Protein 6WLV (pdb70)

Organism: Mus musculus (NCBI:txid10090)

Radius of gyration: 25.28 Å; Cα contacts (8 Å, |Δi|>4): 493; chains: 2; bounding box: 80×50×63 Å

Solvent-accessible surface area: 27475 Å² total; per-residue (Å²): 79,115,138,55,52,44,50,1,101,144,50,24,18,103,1,0,41,61,0,50,101,52,3,25,62,55,20,116,97,11,46,110,72,8,113,62,78,48,86,103,9,42,159,49,38,124,55,1,62,98,114,2,5,71,99,5,9,94,24,3,11,74,10,30,91,56,39,6,35,30,80,29,108,21,97,56,32,25,8,41,109,50,14,0,34,10,8,0,4,12,0,2,3,17,3,0,16,29,68,23,6,0,39,30,78,53,0,30,66,42,0,2,93,10,0,78,141,0,17,74,46,0,84,77,38,10,41,50,29,0,94,116,103,16,38,126,41,100,124,97,25,45,136,89,27,125,196,32,141,49,103,164,97,9,87,76,74,41,43,46,114,65,59,73,133,0,48,76,50,6,41,50,77,9,0,101,82,6,69,122,50,20,134,30,75,67,55,43,0,31,0,3,0,14,5,0,16,18,19,0,0,5,14,53,33,14,2,3,37,59,69,104,34,151,49,148,85,81,26,40,80,126,15,17,106,43,9,16,78,0,14,5,37,59,19,20,95,89,55,90,138,78,54,70,148,78,111,94,95,104,45,78,104,156,173,206,88,128,138,46,59,63,48,2,92,140,39,11,27,76,0,0,46,70,0,58,100,53,2,26,73,36,15,80,88,7,53,125,60,2,128,57,78,31,73,99,7,30,116,81,44,120,77,12,72,83,120,11,10,50,92,2,6,90,22,2,11,64,8,41,87,66,43,7,42,28,81,35,109,19,90,66,40,25,11,35,118,57,16,0,39,8,6,0,1,10,0,2,2,15,0,0,11,34,67,24,9,0,44,19,80,68,0,26,60,41,0,6,109,10,0,80,150,0,12,73,54,1,92,78,47,8,51,56,37,1,118,112,82,15,45,123,39,90,121,84,29,50,114,91,28,106,172,32,135,65,78,178,106,7,110,68,65,44,24,45,116,50,72,80,144,0,64,85,47,4,25,53,76,8,0,106,81,10,76,117,43,9,139,32,82,68,55,37,0,25,1,2,0,7,4,0,10,18,23,0,0,4,10,55,34,17,4,2,36,56,84,104,41,152,60,130,88,94,28,38,73,124,14,16,108,43,4,13,69,0,15,0,28,52,21,16,40,90,69,98,116,104,65,45,128,92,47,82,71,133,35,71,142,146,172,241

Foldseek 3Di:
DVVVVVVVVVVVVVVVVVVCVPCVVVVVVVVVVVVVVVVVVPVVDPVCHPVNVVVVVVVLVVVVVQLADSPDPSVLPCPDPVNVVLVLLLLLCLLCLPSDDDDDPVRVVVSVVSNVPRNVVLVVVLQVVLVVVVVVLQVVQVVVCVVDPDDPCSVVVSVVVLVVVLCCLQAQPQLVVCCVQVVDPSVVRNVVSVSLLVSNNNNPDDPPRDSVGDDDPCRSVVVSVSSSVSNSSVVNVVVVDCVPVVPVVVVCVVVD/DVCVVVVVVVVVVVVVVVCCVPCVVVVVVVVVVVVVVLVVVCVVDVVCHPVNVVVVVVVQVVCVLQLADRPDDSPLCCPDDVNVVLVLLLLLCLLPQPSDDDNDPVRNVVSVVSNVPRNVVLVVVLQVVLVVVVVVQVVVQCVVQVVPPHDPPSVVVSVVVLVVVLCCLQQPVQLVVCCVQVVDHNVVRNVVSVSLLVSVNNNPDDPPRDPPHDDDPCRSVVVSVVSSVSNSNVSVVVVCPVVVVCVVCVCVVVVD

InterPro domains:
  IPR003092 Two pore domain potassium channel, TASK family [PR01095] (8-30)
  IPR003092 Two pore domain potassium channel, TASK family [PR01095] (127-143)
  IPR003092 Two pore domain potassium channel, TASK family [PR01095] (226-240)
  IPR003280 Two pore domain potassium channel [PR01333] (94-122)
  IPR003280 Two pore domain potassium channel [PR01333] (202-211)
  IPR003280 Two pore domain potassium channel [PTHR11003] (8-286)
  IPR013099 Potassium channel domain [PF07885] (79-137)
  IPR013099 Potassium channel domain [PF07885] (172-244)

Secondary structure (DSSP, 8-state):
-HHHHHHHHHHHHHHHHHHHHHHHHHHHHHHHHHHHHHHHHHHT-SSS-HHHHHHHHHHHHHHHHHT--SSS-----TTSHHHHHHHHHHHTTT----SS---SHHHHHHHHHHHHHHHHHHHHHHHHHHHHHHHHHHHHHHHHHHHS---STHHHHHHHHHHHHHHIIIIISHHHHHHHHT---HHHHHHHHHHHHTT---SSS-TT--SSS---TTHHHHHHHHHHHHHHHHHHHHTTHHHHHHHHHTHHHHT-/-TTHHHHHHHHHHHHHHHHHHHHHHHHHHHHHHHHHHHHHHHHH-TTS-HHHHHHHHHHHHHHGGGT--SSS-----TTSHHHHHHHHHHHTTT---SSS---SHHHHHHHHHHHHHHHHHHHHHHHHHHHHHHHHHHHHHHHHHHHSS--SSHHHHHHHHHHHHHHHHHHTSHHHHHHHHT---HHHHHHHHHHHHTT----SS-TT--TTS---TTHHHHHHHHHHHHHHHHHHHHHTHHHHHHHHHTTHHHH-

GO terms:
  GO:0005267 potassium channel activity (F, IDA)
  GO:0060075 regulation of resting membrane potential (P, IDA)
  GO:0097623 potassium ion export across plasma membrane (P, IDA)
  GO:0005249 voltage-gated potassium channel activity (F, IDA)
  GO:1990573 potassium ion import across plasma membrane (P, IDA)

B-factor: mean 73.88, std 33.29, range [31.28, 185.16]

CATH classification: 1.10.287.70

Nearest PDB structures (foldseek):
  6wm0-assembly1_A  TM=9.616E-01  e=8.003E-31  Mus musculus
  4xdj-assembly1_A  TM=8.774E-01  e=2.234E-15  Homo sapiens
  8qz2-assembly1_B  TM=9.055E-01  e=9.556E-15  Homo sapiens
  4bw5-assembly1_B  TM=8.397E-01  e=1.003E-14  Homo sapiens
  6v3i-assembly1_B  TM=8.229E-01  e=8.656E-13  Mus musculus

Structure (mmCIF, N/CA/C/O backbone):
data_6WLV
#
_entry.id   6WLV
#
_cell.length_a   1.00
_cell.length_b   1.00
_cell.length_c   1.00
_cell.angle_alpha   90.00
_cell.angle_beta   90.00
_cell.angle_gamma   90.00
#
_symmetry.space_group_name_H-M   'P 1'
#
loop_
_entity.id
_entity.type
_entity.pdbx_description
1 polymer 'Potassium channel TASK2'
2 non-polymer 'POTASSIUM ION'
#
loop_
_atom_site.group_PDB
_atom_site.id
_atom_site.type_symbol
_atom_site.label_atom_id
_atom_site.label_alt_id
_atom_site.label_comp_id
_atom_site.label_asym_id
_atom_site.label_entity_id
_atom_site.label_seq_id
_atom_site.pdbx_PDB_ins_code
_atom_site.Cartn_x
_atom_site.Cartn_y
_atom_site.Cartn_z
_atom_site.occupancy
_atom_site.B_iso_or_equiv
_atom_site.auth_seq_id
_atom_site.auth_comp_id
_atom_site.auth_asym_id
_atom_site.auth_atom_id
_atom_site.pdbx_PDB_model_num
ATOM 1 N N . GLY A 1 5 ? 106.97100 69.65600 93.76700 1.000 80.59922 5 GLY A N 1
ATOM 2 C CA . GLY A 1 5 ? 106.97900 69.50800 92.32300 1.000 80.59922 5 GLY A CA 1
ATOM 3 C C . GLY A 1 5 ? 105.68400 68.94000 91.78000 1.000 80.59922 5 GLY A C 1
ATOM 4 O O . GLY A 1 5 ? 104.63100 69.56100 91.90700 1.000 80.59922 5 GLY A O 1
ATOM 5 N N . PRO A 1 6 ? 105.75700 67.75300 91.17300 1.000 82.64140 6 PRO A N 1
ATOM 6 C CA . PRO A 1 6 ? 104.53700 67.12600 90.64200 1.000 82.64140 6 PRO A CA 1
ATOM 7 C C . PRO A 1 6 ? 103.55000 66.72100 91.71900 1.000 82.64140 6 PRO A C 1
ATOM 8 O O . PRO A 1 6 ? 102.39200 66.42800 91.39900 1.000 82.64140 6 PRO A O 1
ATOM 12 N N . LEU A 1 7 ? 103.97200 66.68500 92.98500 1.000 82.26937 7 LEU A N 1
ATOM 13 C CA . LEU A 1 7 ? 103.03400 66.43400 94.07200 1.000 82.26937 7 LEU A CA 1
ATOM 14 C C . LEU A 1 7 ? 102.25300 67.69100 94.43000 1.000 82.26937 7 LEU A C 1
ATOM 15 O O . LEU A 1 7 ? 101.14700 67.59800 94.97500 1.000 82.26937 7 LEU A O 1
ATOM 20 N N . LEU A 1 8 ? 102.81300 68.86700 94.13900 1.000 75.02041 8 LEU A N 1
ATOM 21 C CA . LEU A 1 8 ? 102.12700 70.11700 94.44600 1.000 75.02041 8 LEU A CA 1
ATOM 22 C C . LEU A 1 8 ? 100.83200 70.24000 93.65400 1.000 75.02041 8 LEU A C 1
ATOM 23 O O . LEU A 1 8 ? 99.80700 70.68100 94.18800 1.000 75.02041 8 LEU A O 1
ATOM 28 N N . THR A 1 9 ? 100.85900 69.85300 92.37800 1.000 73.79646 9 THR A N 1
ATOM 29 C CA . THR A 1 9 ? 99.65700 69.93100 91.55500 1.000 73.79646 9 THR A CA 1
ATOM 30 C C . THR A 1 9 ? 98.54500 69.05400 92.11500 1.000 73.79646 9 THR A C 1
ATOM 31 O O . THR A 1 9 ? 97.36300 69.40400 92.02100 1.000 73.79646 9 THR A O 1
ATOM 35 N N . SER A 1 10 ? 98.90200 67.90900 92.70100 1.000 75.58901 10 SER A N 1
ATOM 36 C CA . SER A 1 10 ? 97.89400 67.07600 93.34800 1.000 75.58901 10 SER A CA 1
ATOM 37 C C . SER A 1 10 ? 97.27800 67.79800 94.53600 1.000 75.58901 10 SER A C 1
ATOM 38 O O . SER A 1 10 ? 96.06500 67.70700 94.77300 1.000 75.58901 10 SER A O 1
ATOM 41 N N . ALA A 1 11 ? 98.10400 68.51100 95.30300 1.000 71.62703 11 ALA A N 1
ATOM 42 C CA . ALA A 1 11 ? 97.58800 69.33900 96.38400 1.000 71.62703 11 ALA A CA 1
ATOM 43 C C . ALA A 1 11 ? 96.60200 70.36400 95.85000 1.000 71.62703 11 ALA A C 1
ATOM 44 O O . ALA A 1 11 ? 95.54000 70.58400 96.43900 1.000 71.62703 11 ALA A O 1
ATOM 46 N N . ILE A 1 12 ? 96.93600 70.99600 94.72300 1.000 66.30660 12 ILE A N 1
ATOM 47 C CA . ILE A 1 12 ? 96.03100 71.98200 94.14000 1.000 66.30660 12 ILE A CA 1
ATOM 48 C C . ILE A 1 12 ? 94.71500 71.33900 93.73100 1.000 66.30660 12 ILE A C 1
ATOM 49 O O . ILE A 1 12 ? 93.64000 71.89700 93.98100 1.000 66.30660 12 ILE A O 1
ATOM 54 N N . ILE A 1 13 ? 94.77100 70.17500 93.08500 1.000 64.74802 13 ILE A N 1
ATOM 55 C CA . ILE A 1 13 ? 93.54700 69.52300 92.62400 1.000 64.74802 13 ILE A CA 1
ATOM 56 C C . ILE A 1 13 ? 92.66000 69.15700 93.80600 1.000 64.74802 13 ILE A C 1
ATOM 57 O O . ILE A 1 13 ? 91.44900 69.40900 93.79800 1.000 64.74802 13 ILE A O 1
ATOM 62 N N . PHE A 1 14 ? 93.24800 68.55500 94.84200 1.000 67.54523 14 PHE A N 1
ATOM 63 C CA . PHE A 1 14 ? 92.45400 68.19000 96.01000 1.000 67.54523 14 PHE A CA 1
ATOM 64 C C . PHE A 1 14 ? 91.90800 69.42100 96.71600 1.000 67.54523 14 PHE A C 1
ATOM 65 O O . PHE A 1 14 ? 90.77100 69.41300 97.20300 1.000 67.54523 14 PHE A O 1
ATOM 73 N N . TYR A 1 15 ? 92.70200 70.48900 96.78500 1.000 59.98073 15 TYR A N 1
ATOM 74 C CA . TYR A 1 15 ? 92.23500 71.72200 97.40100 1.000 59.98073 15 TYR A CA 1
ATOM 75 C C . TYR A 1 15 ? 91.02700 72.26700 96.66000 1.000 59.98073 15 TYR A C 1
ATOM 76 O O . TYR A 1 15 ? 90.01900 72.63300 97.27400 1.000 59.98073 15 TYR A O 1
ATOM 85 N N . LEU A 1 16 ? 91.10800 72.31400 95.33000 1.000 58.00626 16 LEU A N 1
ATOM 86 C CA . LEU A 1 16 ? 89.98000 72.77800 94.53400 1.000 58.00626 16 LEU A CA 1
ATOM 87 C C . LEU A 1 16 ? 88.76400 71.88600 94.73300 1.000 58.00626 16 LEU A C 1
ATOM 88 O O . LEU A 1 16 ? 87.63500 72.37700 94.82500 1.000 58.00626 16 LEU A O 1
ATOM 93 N N . ALA A 1 17 ? 88.97600 70.57200 94.81200 1.000 59.99707 17 ALA A N 1
ATOM 94 C CA . ALA A 1 17 ? 87.85800 69.64900 94.97500 1.000 59.99707 17 ALA A CA 1
ATOM 95 C C . ALA A 1 17 ? 87.14500 69.87600 96.30200 1.000 59.99707 17 ALA A C 1
ATOM 96 O O . ALA A 1 17 ? 85.91600 70.01800 96.34600 1.000 59.99707 17 ALA A O 1
ATOM 98 N N . ILE A 1 18 ? 87.90300 69.91800 97.39900 1.000 58.31175 18 ILE A N 1
ATOM 99 C CA . ILE A 1 18 ? 87.28500 70.09900 98.70900 1.000 58.31175 18 ILE A CA 1
ATOM 100 C C . ILE A 1 18 ? 86.66200 71.48300 98.82400 1.000 58.31175 18 ILE A C 1
ATOM 101 O O . ILE A 1 18 ? 85.60200 71.65000 99.43900 1.000 58.31175 18 ILE A O 1
ATOM 106 N N . GLY A 1 19 ? 87.30100 72.49800 98.23700 1.000 53.78760 19 GLY A N 1
ATOM 107 C CA . GLY A 1 19 ? 86.71700 73.82500 98.25300 1.000 53.78760 19 GLY A CA 1
ATOM 108 C C . GLY A 1 19 ? 85.40100 73.88200 97.50900 1.000 53.78760 19 GLY A C 1
ATOM 109 O O . GLY A 1 19 ? 84.43700 74.48400 97.98300 1.000 53.78760 19 GLY A O 1
ATOM 110 N N . ALA A 1 20 ? 85.33700 73.24200 96.34200 1.000 55.21161 20 ALA A N 1
ATOM 111 C CA . ALA A 1 20 ? 84.07800 73.17400 95.61300 1.000 55.21161 20 ALA A CA 1
ATOM 112 C C . ALA A 1 20 ? 83.02100 72.43200 96.41700 1.000 55.21161 20 ALA A C 1
ATOM 113 O O . ALA A 1 20 ? 81.85500 72.83600 96.43900 1.000 55.21161 20 ALA A O 1
ATOM 115 N N . ALA A 1 21 ? 83.41500 71.35700 97.10200 1.000 55.58610 21 ALA A N 1
ATOM 116 C CA . ALA A 1 21 ? 82.45900 70.59900 97.90500 1.000 55.58610 21 ALA A CA 1
ATOM 117 C C . ALA A 1 21 ? 81.87300 71.45600 99.02300 1.000 55.58610 21 ALA A C 1
ATOM 118 O O . ALA A 1 21 ? 80.64800 71.50700 99.21200 1.000 55.58610 21 ALA A O 1
ATOM 120 N N . ILE A 1 22 ? 82.73700 72.12800 99.78500 1.000 54.24717 22 ILE A N 1
ATOM 121 C CA . ILE A 1 22 ? 82.25600 72.95100 100.89100 1.000 54.24717 22 ILE A CA 1
ATOM 122 C C . ILE A 1 22 ? 81.43200 74.11900 100.36800 1.000 54.24717 22 ILE A C 1
ATOM 123 O O . ILE A 1 22 ? 80.39600 74.46800 100.94300 1.000 54.24717 22 ILE A O 1
ATOM 128 N N . PHE A 1 23 ? 81.88400 74.75400 99.28400 1.000 51.62334 23 PHE A N 1
ATOM 129 C CA . PHE A 1 23 ? 81.14200 75.87800 98.73100 1.000 51.62334 23 PHE A CA 1
ATOM 130 C C . PHE A 1 23 ? 79.76700 75.44000 98.25600 1.000 51.62334 23 PHE A C 1
ATOM 131 O O . PHE A 1 23 ? 78.78000 76.16300 98.43400 1.000 51.62334 23 PHE A O 1
ATOM 139 N N . GLU A 1 24 ? 79.68000 74.25300 97.65600 1.000 59.22944 24 GLU A N 1
ATOM 140 C CA . GLU A 1 24 ? 78.38100 73.70300 97.30100 1.000 59.22944 24 GLU A CA 1
ATOM 141 C C . GLU A 1 24 ? 77.51100 73.55300 98.53900 1.000 59.22944 24 GLU A C 1
ATOM 142 O O . GLU A 1 24 ? 76.46400 74.19600 98.65500 1.000 59.22944 24 GLU A O 1
ATOM 148 N N . VAL A 1 25 ? 77.96500 72.75000 99.50500 1.000 56.68251 25 VAL A N 1
ATOM 149 C CA . VAL A 1 25 ? 77.13600 72.45900 100.67000 1.000 56.68251 25 VAL A CA 1
ATOM 150 C C . VAL A 1 25 ? 76.78000 73.72100 101.44700 1.000 56.68251 25 VAL A C 1
ATOM 151 O O . VAL A 1 25 ? 75.79600 73.73000 102.19200 1.000 56.68251 25 VAL A O 1
ATOM 155 N N . LEU A 1 26 ? 77.54300 74.80100 101.27600 1.000 56.07965 26 LEU A N 1
ATOM 156 C CA . LEU A 1 26 ? 77.23400 76.04800 101.96800 1.000 56.07965 26 LEU A CA 1
ATOM 157 C C . LEU A 1 26 ? 76.21600 76.88500 101.19900 1.000 56.07965 26 LEU A C 1
ATOM 158 O O . LEU A 1 26 ? 75.16700 77.25100 101.73800 1.000 56.07965 26 LEU A O 1
ATOM 163 N N . GLU A 1 27 ? 76.51100 77.20700 99.93900 1.000 58.33440 27 GLU A N 1
ATOM 164 C CA . GLU A 1 27 ? 75.68500 78.15900 99.20600 1.000 58.33440 27 GLU A CA 1
ATOM 165 C C . GLU A 1 27 ? 74.55200 77.50600 98.42600 1.000 58.33440 27 GLU A C 1
ATOM 166 O O . GLU A 1 27 ? 73.44800 78.06100 98.37800 1.000 58.33440 27 GLU A O 1
ATOM 172 N N . GLU A 1 28 ? 74.80500 76.36300 97.78800 1.000 65.18462 28 GLU A N 1
ATOM 173 C CA . GLU A 1 28 ? 73.76800 75.67400 97.02600 1.000 65.18462 28 GLU A CA 1
ATOM 174 C C . GLU A 1 28 ? 72.43300 75.55800 97.75700 1.000 65.18462 28 GLU A C 1
ATOM 175 O O . GLU A 1 28 ? 71.40000 75.84700 97.13100 1.000 65.18462 28 GLU A O 1
ATOM 181 N N . PRO A 1 29 ? 72.36500 75.16100 99.03500 1.000 62.29823 29 PRO A N 1
ATOM 182 C CA . PRO A 1 29 ? 71.05700 75.17600 99.71100 1.000 62.29823 29 PRO A CA 1
ATOM 183 C C . PRO A 1 29 ? 70.44800 76.56200 99.79100 1.000 62.29823 29 PRO A C 1
ATOM 184 O O . PRO A 1 29 ? 69.27200 76.74300 99.44500 1.000 62.29823 29 PRO A O 1
ATOM 188 N N . HIS A 1 30 ? 71.21700 77.55200 100.24000 1.000 62.59903 30 HIS A N 1
ATOM 189 C CA . HIS A 1 30 ? 70.69500 78.90800 100.29500 1.000 62.59903 30 HIS A CA 1
ATOM 190 C C . HIS A 1 30 ? 70.39400 79.45700 98.91100 1.000 62.59903 30 HIS A C 1
ATOM 191 O O . HIS A 1 30 ? 69.45000 80.23300 98.75900 1.000 62.59903 30 HIS A O 1
ATOM 198 N N . TRP A 1 31 ? 71.17100 79.07500 97.89400 1.000 63.92908 31 TRP A N 1
ATOM 199 C CA . TRP A 1 31 ? 70.84300 79.50800 96.54100 1.000 63.92908 31 TRP A CA 1
ATOM 200 C C . TRP A 1 31 ? 69.51100 78.93100 96.09400 1.000 63.92908 31 TRP A C 1
ATOM 201 O O . TRP A 1 31 ? 68.70900 79.62400 95.45700 1.000 63.92908 31 TRP A O 1
ATOM 212 N N . LYS A 1 32 ? 69.26000 77.66000 96.40800 1.000 67.67190 32 LYS A N 1
ATOM 213 C CA . LYS A 1 32 ? 67.97900 77.05700 96.06300 1.000 67.67190 32 LYS A CA 1
ATOM 214 C C . LYS A 1 32 ? 66.83700 77.75000 96.79000 1.000 67.67190 32 LYS A C 1
ATOM 215 O O . LYS A 1 32 ? 65.77700 77.99700 96.20200 1.000 67.67190 32 LYS A O 1
ATOM 221 N N . GLU A 1 33 ? 67.03500 78.07500 98.06900 1.000 72.66178 33 GLU A N 1
ATOM 222 C CA . GLU A 1 33 ? 65.99600 78.79400 98.79900 1.000 72.66178 33 GLU A CA 1
ATOM 223 C C . GLU A 1 33 ? 65.77700 80.18500 98.22100 1.000 72.66178 33 GLU A C 1
ATOM 224 O O . GLU A 1 33 ? 64.63900 80.65500 98.14400 1.000 72.66178 33 GLU A O 1
ATOM 230 N N . ALA A 1 34 ? 66.85000 80.85600 97.80600 1.000 72.45515 34 ALA A N 1
ATOM 231 C CA . ALA A 1 34 ? 66.71200 82.16400 97.17700 1.000 72.45515 34 ALA A CA 1
ATOM 232 C C . ALA A 1 34 ? 65.91400 82.06100 95.88800 1.000 72.45515 34 ALA A C 1
ATOM 233 O O . ALA A 1 34 ? 65.02300 82.87700 95.62900 1.000 72.45515 34 ALA A O 1
ATOM 235 N N . LYS A 1 35 ? 66.22700 81.06100 95.06400 1.000 72.29195 35 LYS A N 1
ATOM 236 C CA . LYS A 1 35 ? 65.51400 80.88800 93.80400 1.000 72.29195 35 LYS A CA 1
ATOM 237 C C . LYS A 1 35 ? 64.04100 80.59500 94.05000 1.000 72.29195 35 LYS A C 1
ATOM 238 O O . LYS A 1 35 ? 63.16300 81.16500 93.39200 1.000 72.29195 35 LYS A O 1
ATOM 244 N N . LYS A 1 36 ? 63.75000 79.71400 95.00800 1.000 77.04028 36 LYS A N 1
ATOM 245 C CA . LYS A 1 36 ? 62.35900 79.38600 95.29800 1.000 77.04028 36 LYS A CA 1
ATOM 246 C C . LYS A 1 36 ? 61.61600 80.58400 95.87500 1.000 77.04028 36 LYS A C 1
ATOM 247 O O . LYS A 1 36 ? 60.43500 80.79200 95.57600 1.000 77.04028 36 LYS A O 1
ATOM 253 N N . ASN A 1 37 ? 62.29100 81.38700 96.69900 1.000 79.57990 37 ASN A N 1
ATOM 254 C CA . ASN A 1 37 ? 61.65600 82.57400 97.25300 1.000 79.57990 37 ASN A CA 1
ATOM 255 C C . ASN A 1 37 ? 61.36700 83.59100 96.16300 1.000 79.57990 37 ASN A C 1
ATOM 256 O O . ASN A 1 37 ? 60.30900 84.22900 96.16600 1.000 79.57990 37 ASN A O 1
ATOM 261 N N . TYR A 1 38 ? 62.29300 83.75200 95.21900 1.000 79.31427 38 TYR A N 1
ATOM 262 C CA . TYR A 1 38 ? 62.03800 84.62500 94.08200 1.000 79.31427 38 TYR A CA 1
ATOM 263 C C . TYR A 1 38 ? 60.85600 84.11900 93.26800 1.000 79.31427 38 TYR A C 1
ATOM 264 O O . TYR A 1 38 ? 60.00100 84.90500 92.84600 1.000 79.31427 38 TYR A O 1
ATOM 273 N N . TYR A 1 39 ? 60.78400 82.80500 93.05500 1.000 87.27191 39 TYR A N 1
ATOM 274 C CA . TYR A 1 39 ? 59.67200 82.22200 92.31000 1.000 87.27191 39 TYR A CA 1
ATOM 275 C C . TYR A 1 39 ? 58.34000 82.48700 93.00700 1.000 87.27191 39 TYR A C 1
ATOM 276 O O . TYR A 1 39 ? 57.35700 82.89200 92.37300 1.000 87.27191 39 TYR A O 1
ATOM 285 N N . THR A 1 40 ? 58.29600 82.27700 94.32300 1.000 85.77990 40 THR A N 1
ATOM 286 C CA . THR A 1 40 ? 57.05500 82.47500 95.06300 1.000 85.77990 40 THR A CA 1
ATOM 287 C C . THR A 1 40 ? 56.66400 83.94600 95.10700 1.000 85.77990 40 THR A C 1
ATOM 288 O O . THR A 1 40 ? 55.47700 84.28100 95.01600 1.000 85.77990 40 THR A O 1
ATOM 292 N N . GLN A 1 41 ? 57.64200 84.84100 95.25200 1.000 83.59079 41 GLN A N 1
ATOM 293 C CA . GLN A 1 41 ? 57.34200 86.26700 95.21400 1.000 83.59079 41 GLN A CA 1
ATOM 294 C C . GLN A 1 41 ? 56.82600 86.67800 93.84400 1.000 83.59079 41 GLN A C 1
ATOM 295 O O . GLN A 1 41 ? 55.94300 87.53400 93.73700 1.000 83.59079 41 GLN A O 1
ATOM 301 N N . LYS A 1 42 ? 57.36500 86.07600 92.78400 1.000 87.58626 42 LYS A N 1
ATOM 302 C CA . LYS A 1 42 ? 56.84500 86.32600 91.44600 1.000 87.58626 42 LYS A CA 1
ATOM 303 C C . LYS A 1 42 ? 55.39300 85.88400 91.33700 1.000 87.58626 42 LYS A C 1
ATOM 304 O O . LYS A 1 42 ? 54.54700 86.61100 90.80300 1.000 87.58626 42 LYS A O 1
ATOM 310 N N . LEU A 1 43 ? 55.08700 84.68400 91.83600 1.000 90.80027 43 LEU A N 1
ATOM 311 C CA . LEU A 1 43 ? 53.70600 84.20500 91.80700 1.000 90.80027 43 LEU A CA 1
ATOM 312 C C . LEU A 1 43 ? 52.78400 85.12400 92.59900 1.000 90.80027 43 LEU A C 1
ATOM 313 O O . LEU A 1 43 ? 51.64300 85.37200 92.19200 1.000 90.80027 43 LEU A O 1
ATOM 318 N N . HIS A 1 44 ? 53.26200 85.64300 93.73000 1.000 93.90786 44 HIS A N 1
ATOM 319 C CA . HIS A 1 44 ? 52.44100 86.55100 94.52300 1.000 93.90786 44 HIS A CA 1
ATOM 320 C C . HIS A 1 44 ? 52.20700 87.86600 93.79000 1.000 93.90786 44 HIS A C 1
ATOM 321 O O . HIS A 1 44 ? 51.07900 88.37200 93.75700 1.000 93.90786 44 HIS A O 1
ATOM 328 N N . LEU A 1 45 ? 53.26300 88.44000 93.20700 1.000 92.57138 45 LEU A N 1
ATOM 329 C CA . LEU A 1 45 ? 53.10800 89.65800 92.41900 1.000 92.57138 45 LEU A CA 1
ATOM 330 C C . LEU A 1 45 ? 52.14500 89.44000 91.26400 1.000 92.57138 45 LEU A C 1
ATOM 331 O O . LEU A 1 45 ? 51.41100 90.35500 90.87300 1.000 92.57138 45 LEU A O 1
ATOM 336 N N . LEU A 1 46 ? 52.13900 88.23300 90.70000 1.000 96.47028 46 LEU A N 1
ATOM 337 C CA . LEU A 1 46 ? 51.23400 87.93600 89.59700 1.000 96.47028 46 LEU A CA 1
ATOM 338 C C . LEU A 1 46 ? 49.79100 87.85100 90.07500 1.000 96.47028 46 LEU A C 1
ATOM 339 O O . LEU A 1 46 ? 48.89200 88.45600 89.48000 1.000 96.47028 46 LEU A O 1
ATOM 344 N N . LYS A 1 47 ? 49.54700 87.09700 91.14900 1.000 99.67741 47 LYS A N 1
ATOM 345 C CA . LYS A 1 47 ? 48.17800 86.91500 91.62100 1.000 99.67741 47 LYS A CA 1
ATOM 346 C C . LYS A 1 47 ? 47.59200 88.21400 92.15900 1.000 99.67741 47 LYS A C 1
ATOM 347 O O . LYS A 1 47 ? 46.40000 88.48200 91.96700 1.000 99.67741 47 LYS A O 1
ATOM 353 N N . GLU A 1 48 ? 48.40500 89.03600 92.82600 1.000 99.00021 48 GLU A N 1
ATOM 354 C CA . GLU A 1 48 ? 47.89100 90.27700 93.39700 1.000 99.00021 48 GLU A CA 1
ATOM 355 C C . GLU A 1 48 ? 47.54300 91.29700 92.32200 1.000 99.00021 48 GLU A C 1
ATOM 356 O O . GLU A 1 48 ? 46.89500 92.30600 92.61700 1.000 99.00021 48 GLU A O 1
ATOM 362 N N . PHE A 1 49 ? 47.96100 91.05900 91.08100 1.000 100.64475 49 PHE A N 1
ATOM 363 C CA . PHE A 1 49 ? 47.75800 92.00900 89.99000 1.000 100.64475 49 PHE A CA 1
ATOM 364 C C . PHE A 1 49 ? 47.12800 91.27700 88.81500 1.000 100.64475 49 PHE A C 1
ATOM 365 O O . PHE A 1 49 ? 47.83300 90.61200 88.03900 1.000 100.64475 49 PHE A O 1
ATOM 373 N N . PRO A 1 50 ? 45.80900 91.37600 88.64600 1.000 105.99406 50 PRO A N 1
ATOM 374 C CA . PRO A 1 50 ? 45.16800 90.64900 87.53900 1.000 105.99406 50 PRO A CA 1
ATOM 375 C C . PRO A 1 50 ? 45.55000 91.18100 86.17000 1.000 105.99406 50 PRO A C 1
ATOM 376 O O . PRO A 1 50 ? 45.86200 90.39200 85.26900 1.000 105.99406 50 PRO A O 1
ATOM 380 N N . CYS A 1 51 ? 45.53700 92.50400 85.98500 1.000 109.50146 51 CYS A N 1
ATOM 381 C CA . CYS A 1 51 ? 45.87000 93.07400 84.68300 1.000 109.50146 51 CYS A CA 1
ATOM 382 C C . CYS A 1 51 ? 47.32900 92.83400 84.31800 1.000 109.50146 51 CYS A C 1
ATOM 383 O O . CYS A 1 51 ? 47.66500 92.75000 83.13100 1.000 109.50146 51 CYS A O 1
ATOM 386 N N . LEU A 1 52 ? 48.20600 92.72600 85.31400 1.000 99.88944 52 LEU A N 1
ATOM 387 C CA . LEU A 1 52 ? 49.59900 92.38500 85.06300 1.000 99.88944 52 LEU A CA 1
ATOM 388 C C . LEU A 1 52 ? 49.71400 90.89800 84.75400 1.000 99.88944 52 LEU A C 1
ATOM 389 O O . LEU A 1 52 ? 49.66400 90.06100 85.66100 1.000 99.88944 52 LEU A O 1
ATOM 394 N N . SER A 1 53 ? 49.84300 90.55500 83.47600 1.000 97.54037 53 SER A N 1
ATOM 395 C CA . SER A 1 53 ? 49.87600 89.16200 83.07200 1.000 97.54037 53 SER A CA 1
ATOM 396 C C . SER A 1 53 ? 51.29800 88.61500 83.15800 1.000 97.54037 53 SER A C 1
ATOM 397 O O . SER A 1 53 ? 52.25200 89.32900 83.47500 1.000 97.54037 53 SER A O 1
ATOM 400 N N . GLN A 1 54 ? 51.43500 87.31800 82.87800 1.000 92.82957 54 GLN A N 1
ATOM 401 C CA . GLN A 1 54 ? 52.74900 86.68600 82.86600 1.000 92.82957 54 GLN A CA 1
ATOM 402 C C . GLN A 1 54 ? 53.67500 87.37300 81.87300 1.000 92.82957 54 GLN A C 1
ATOM 403 O O . GLN A 1 54 ? 54.81600 87.71800 82.20000 1.000 92.82957 54 GLN A O 1
ATOM 409 N N . GLU A 1 55 ? 53.19100 87.58000 80.64700 1.000 94.89629 55 GLU A N 1
ATOM 410 C CA . GLU A 1 55 ? 53.99300 88.25100 79.63000 1.000 94.89629 55 GLU A CA 1
ATOM 411 C C . GLU A 1 55 ? 54.35400 89.66700 80.05700 1.000 94.89629 55 GLU A C 1
ATOM 412 O O . GLU A 1 55 ? 55.44800 90.15600 79.75200 1.000 94.89629 55 GLU A O 1
ATOM 418 N N . GLY A 1 56 ? 53.44800 90.34500 80.76200 1.000 93.34360 56 GLY A N 1
ATOM 419 C CA . GLY A 1 56 ? 53.76100 91.68100 81.24600 1.000 93.34360 56 GLY A CA 1
ATOM 420 C C . GLY A 1 56 ? 54.92100 91.67900 82.22200 1.000 93.34360 56 GLY A C 1
ATOM 421 O O . GLY A 1 56 ? 55.84800 92.48800 82.11300 1.000 93.34360 56 GLY A O 1
ATOM 422 N N . LEU A 1 57 ? 54.87900 90.77000 83.19900 1.000 87.84769 57 LEU A N 1
ATOM 423 C CA . LEU A 1 57 ? 55.99800 90.62400 84.11900 1.000 87.84769 57 LEU A CA 1
ATOM 424 C C . LEU A 1 57 ? 57.27400 90.27500 83.37100 1.000 87.84769 57 LEU A C 1
ATOM 425 O O . LEU A 1 57 ? 58.35600 90.76600 83.71000 1.000 87.84769 57 LEU A O 1
ATOM 430 N N . ASP A 1 58 ? 57.16800 89.42200 82.35000 1.000 88.36033 58 ASP A N 1
ATOM 431 C CA . ASP A 1 58 ? 58.33700 89.09100 81.54400 1.000 88.36033 58 ASP A CA 1
ATOM 432 C C . ASP A 1 58 ? 58.92700 90.33700 80.90400 1.000 88.36033 58 ASP A C 1
ATOM 433 O O . ASP A 1 58 ? 60.14600 90.53700 80.92100 1.000 88.36033 58 ASP A O 1
ATOM 438 N N . LYS A 1 59 ? 58.07100 91.19100 80.34200 1.000 87.19037 59 LYS A N 1
ATOM 439 C CA . LYS A 1 59 ? 58.55100 92.40600 79.69600 1.000 87.19037 59 LYS A CA 1
ATOM 440 C C . LYS A 1 59 ? 59.20300 93.34600 80.70000 1.000 87.19037 59 LYS A C 1
ATOM 441 O O . LYS A 1 59 ? 60.25200 93.93700 80.41600 1.000 87.19037 59 LYS A O 1
ATOM 447 N N . ILE A 1 60 ? 58.59400 93.49900 81.87800 1.000 84.37812 60 ILE A N 1
ATOM 448 C CA . ILE A 1 60 ? 59.17100 94.37000 82.90200 1.000 84.37812 60 ILE A CA 1
ATOM 449 C C . ILE A 1 60 ? 60.53700 93.85200 83.32900 1.000 84.37812 60 ILE A C 1
ATOM 450 O O . ILE A 1 60 ? 61.50500 94.61400 83.44600 1.000 84.37812 60 ILE A O 1
ATOM 455 N N . LEU A 1 61 ? 60.62900 92.54600 83.58400 1.000 77.25952 61 LEU A N 1
ATOM 456 C CA . LEU A 1 61 ? 61.89800 91.95600 83.98700 1.000 77.25952 61 LEU A CA 1
ATOM 457 C C . LEU A 1 61 ? 62.95200 92.13000 82.90500 1.000 77.25952 61 LEU A C 1
ATOM 458 O O . LEU A 1 61 ? 64.11700 92.42000 83.20200 1.000 77.25952 61 LEU A O 1
ATOM 463 N N . GLN A 1 62 ? 62.56200 91.96000 81.64200 1.000 75.98229 62 GLN A N 1
ATOM 464 C CA . GLN A 1 62 ? 63.51500 92.12400 80.55300 1.000 75.98229 62 GLN A CA 1
ATOM 465 C C . GLN A 1 62 ? 63.99200 93.56400 80.45300 1.000 75.98229 62 GLN A C 1
ATOM 466 O O . GLN A 1 62 ? 65.18100 93.81400 80.23300 1.000 75.98229 62 GLN A O 1
ATOM 472 N N . VAL A 1 63 ? 63.08400 94.52600 80.62100 1.000 74.97043 63 VAL A N 1
ATOM 473 C CA . VAL A 1 63 ? 63.48100 95.92800 80.54800 1.000 74.97043 63 VAL A CA 1
ATOM 474 C C . VAL A 1 63 ? 64.41600 96.27800 81.69700 1.000 74.97043 63 VAL A C 1
ATOM 475 O O . VAL A 1 63 ? 65.40500 96.99900 81.51400 1.000 74.97043 63 VAL A O 1
ATOM 479 N N . VAL A 1 64 ? 64.13200 95.76300 82.89300 1.000 71.12944 64 VAL A N 1
ATOM 480 C CA . VAL A 1 64 ? 65.00000 96.02600 84.03800 1.000 71.12944 64 VAL A CA 1
ATOM 481 C C . VAL A 1 64 ? 66.38300 95.43700 83.80000 1.000 71.12944 64 VAL A C 1
ATOM 482 O O . VAL A 1 64 ? 67.40200 96.11900 83.95200 1.000 71.12944 64 VAL A O 1
ATOM 486 N N . SER A 1 65 ? 66.43700 94.15500 83.42600 1.000 71.64605 65 SER A N 1
ATOM 487 C CA . SER A 1 65 ? 67.71900 93.51000 83.16500 1.000 71.64605 65 SER A CA 1
ATOM 488 C C . SER A 1 65 ? 68.46900 94.19300 82.03300 1.000 71.64605 65 SER A C 1
ATOM 489 O O . SER A 1 65 ? 69.70400 94.17800 82.01000 1.000 71.64605 65 SER A O 1
ATOM 492 N N . ASP A 1 66 ? 67.74600 94.79600 81.09000 1.000 73.76790 66 ASP A N 1
ATOM 493 C CA . ASP A 1 66 ? 68.40300 95.50500 80.00100 1.000 73.76790 66 ASP A CA 1
ATOM 494 C C . ASP A 1 66 ? 69.04600 96.78700 80.50700 1.000 73.76790 66 ASP A C 1
ATOM 495 O O . ASP A 1 66 ? 70.20200 97.08300 80.18800 1.000 73.76790 66 ASP A O 1
ATOM 500 N N . ALA A 1 67 ? 68.31300 97.55900 81.31000 1.000 69.21936 67 ALA A N 1
ATOM 501 C CA . ALA A 1 67 ? 68.88200 98.77800 81.87200 1.000 69.21936 67 ALA A CA 1
ATOM 502 C C . ALA A 1 67 ? 69.96600 98.46000 82.89100 1.000 69.21936 67 ALA A C 1
ATOM 503 O O . ALA A 1 67 ? 71.01400 99.11300 82.91200 1.000 69.21936 67 ALA A O 1
ATOM 505 N N . ALA A 1 68 ? 69.73400 97.45700 83.74100 1.000 65.80888 68 ALA A N 1
ATOM 506 C CA . ALA A 1 68 ? 70.74200 97.06600 84.72100 1.000 65.80888 68 ALA A CA 1
ATOM 507 C C . ALA A 1 68 ? 72.04900 96.66200 84.05400 1.000 65.80888 68 ALA A C 1
ATOM 508 O O . ALA A 1 68 ? 73.11300 96.73400 84.67900 1.000 65.80888 68 ALA A O 1
ATOM 510 N N . ASP A 1 69 ? 71.99200 96.23300 82.79200 1.000 66.38530 69 ASP A N 1
ATOM 511 C CA . ASP A 1 69 ? 73.21800 95.96200 82.05100 1.000 66.38530 69 ASP A CA 1
ATOM 512 C C . ASP A 1 69 ? 73.97200 97.24100 81.73000 1.000 66.38530 69 ASP A C 1
ATOM 513 O O . ASP A 1 69 ? 75.20100 97.22000 81.61000 1.000 66.38530 69 ASP A O 1
ATOM 518 N N . GLN A 1 70 ? 73.26200 98.35500 81.57900 1.000 63.08094 70 GLN A N 1
ATOM 519 C CA . GLN A 1 70 ? 73.91100 99.60500 81.21700 1.000 63.08094 70 GLN A CA 1
ATOM 520 C C . GLN A 1 70 ? 74.55800 100.30600 82.40200 1.000 63.08094 70 GLN A C 1
ATOM 521 O O . GLN A 1 70 ? 75.27400 101.29100 82.19800 1.000 63.08094 70 GLN A O 1
ATOM 527 N N . GLY A 1 71 ? 74.33700 99.82500 83.62100 1.000 62.13006 71 GLY A N 1
ATOM 528 C CA . GLY A 1 71 ? 74.96200 100.38600 84.80000 1.000 62.13006 71 GLY A CA 1
ATOM 529 C C . GLY A 1 71 ? 74.02500 101.13500 85.71700 1.000 62.13006 71 GLY A C 1
ATOM 530 O O . GLY A 1 71 ? 74.38800 101.38200 86.87400 1.000 62.13006 71 GLY A O 1
ATOM 531 N N . VAL A 1 72 ? 72.83400 101.50400 85.24600 1.000 67.07302 72 VAL A N 1
ATOM 532 C CA . VAL A 1 72 ? 71.90900 102.25100 86.08600 1.000 67.07302 72 VAL A CA 1
ATOM 533 C C . VAL A 1 72 ? 71.44800 101.38800 87.25600 1.000 67.07302 72 VAL A C 1
ATOM 534 O O . VAL A 1 72 ? 71.49200 100.15400 87.22100 1.000 67.07302 72 VAL A O 1
ATOM 538 N N . ALA A 1 73 ? 71.00000 102.05800 88.31300 1.000 71.82845 73 ALA A N 1
ATOM 539 C CA . ALA A 1 73 ? 70.49700 101.36600 89.48800 1.000 71.82845 73 ALA A CA 1
ATOM 540 C C . ALA A 1 73 ? 69.03000 100.99900 89.31000 1.000 71.82845 73 ALA A C 1
ATOM 541 O O . ALA A 1 73 ? 68.25300 101.73000 88.69000 1.000 71.82845 73 ALA A O 1
ATOM 543 N N . ILE A 1 74 ? 68.65400 99.85200 89.87100 1.000 70.51687 74 ILE A N 1
ATOM 544 C CA . ILE A 1 74 ? 67.28100 99.38400 89.74400 1.000 70.51687 74 ILE A CA 1
ATOM 545 C C . ILE A 1 74 ? 66.38900 99.99000 90.81700 1.000 70.51687 74 ILE A C 1
ATOM 546 O O . ILE A 1 74 ? 65.19200 100.19600 90.58900 1.000 70.51687 74 ILE A O 1
ATOM 551 N N . THR A 1 75 ? 66.94800 100.28900 91.99000 1.000 71.92044 75 THR A N 1
ATOM 552 C CA . THR A 1 75 ? 66.14000 100.73400 93.12100 1.000 71.92044 75 THR A CA 1
ATOM 553 C C . THR A 1 75 ? 65.41500 102.03700 92.80700 1.000 71.92044 75 THR A C 1
ATOM 554 O O . THR A 1 75 ? 64.18000 102.08700 92.78200 1.000 71.92044 75 THR A O 1
ATOM 558 N N . GLY A 1 76 ? 66.16400 103.09400 92.56400 1.000 74.41992 76 GLY A N 1
ATOM 559 C CA . GLY A 1 76 ? 65.60000 104.40700 92.32500 1.000 74.41992 76 GLY A CA 1
ATOM 560 C C . GLY A 1 76 ? 66.55300 105.48300 92.79200 1.000 74.41992 76 GLY A C 1
ATOM 561 O O . GLY A 1 76 ? 67.44900 105.25600 93.60300 1.000 74.41992 76 GLY A O 1
ATOM 562 N N . ASN A 1 77 ? 66.34700 106.68700 92.26400 1.000 73.76127 77 ASN A N 1
ATOM 563 C CA . ASN A 1 77 ? 67.20600 107.83600 92.54100 1.000 73.76127 77 ASN A CA 1
ATOM 564 C C . ASN A 1 77 ? 68.66800 107.49800 92.25100 1.000 73.76127 77 ASN A C 1
ATOM 565 O O . ASN A 1 77 ? 69.55100 107.61000 93.10100 1.000 73.76127 77 ASN A O 1
ATOM 570 N N . GLN A 1 78 ? 68.90700 107.06800 91.01300 1.000 73.00423 78 GLN A N 1
ATOM 571 C CA . GLN A 1 78 ? 70.24800 106.70700 90.55800 1.000 73.00423 78 GLN A CA 1
ATOM 572 C C . GLN A 1 78 ? 71.04600 107.96500 90.21200 1.000 73.00423 78 GLN A C 1
ATOM 573 O O . GLN A 1 78 ? 71.57900 108.13100 89.11600 1.000 73.00423 78 GLN A O 1
ATOM 579 N N . THR A 1 79 ? 71.12800 108.86100 91.19300 1.000 68.68919 79 THR A N 1
ATOM 580 C CA . THR A 1 79 ? 71.81800 110.13200 91.04000 1.000 68.68919 79 THR A CA 1
ATOM 581 C C . THR A 1 79 ? 73.24300 110.06900 91.58200 1.000 68.68919 79 THR A C 1
ATOM 582 O O . THR A 1 79 ? 73.82300 111.10300 91.92800 1.000 68.68919 79 THR A O 1
ATOM 586 N N . PHE A 1 80 ? 73.81400 108.86700 91.67200 1.000 55.45765 80 PHE A N 1
ATOM 587 C CA . PHE A 1 80 ? 75.18100 108.74500 92.16200 1.000 55.45765 80 PHE A CA 1
ATOM 588 C C . PHE A 1 80 ? 76.18200 109.26600 91.14100 1.000 55.45765 80 PHE A C 1
ATOM 589 O O . PHE A 1 80 ? 77.21400 109.83600 91.51300 1.000 55.45765 80 PHE A O 1
ATOM 597 N N . ASN A 1 81 ? 75.89500 109.08000 89.85200 1.000 54.76778 81 ASN A N 1
ATOM 598 C CA . ASN A 1 81 ? 76.74100 109.56700 88.76400 1.000 54.76778 81 ASN A CA 1
ATOM 599 C C . ASN A 1 81 ? 78.15900 109.00300 88.89000 1.000 54.76778 81 ASN A C 1
ATOM 600 O O . ASN A 1 81 ? 79.13300 109.71400 89.13700 1.000 54.76778 81 ASN A O 1
ATOM 605 N N . ASN A 1 82 ? 78.23500 107.68200 88.72100 1.000 52.54465 82 ASN A N 1
ATOM 606 C CA . ASN A 1 82 ? 79.51400 106.98600 88.76900 1.000 52.54465 82 ASN A CA 1
ATOM 607 C C . ASN A 1 82 ? 80.50900 107.52000 87.74900 1.000 52.54465 82 ASN A C 1
ATOM 608 O O . ASN A 1 82 ? 81.69700 107.19000 87.82500 1.000 52.54465 82 ASN A O 1
ATOM 613 N N . TRP A 1 83 ? 80.05800 108.32700 86.79100 1.000 50.42636 83 TRP A N 1
ATOM 614 C CA . TRP A 1 83 ? 80.91800 108.84100 85.73700 1.000 50.42636 83 TRP A CA 1
ATOM 615 C C . TRP A 1 83 ? 81.06500 110.35600 85.76600 1.000 50.42636 83 TRP A C 1
ATOM 616 O O . TRP A 1 83 ? 81.29500 110.96300 84.71600 1.000 50.42636 83 TRP A O 1
ATOM 627 N N . ASN A 1 84 ? 80.93800 110.98600 86.93100 1.000 54.57079 84 ASN A N 1
ATOM 628 C CA . ASN A 1 84 ? 81.36700 112.37000 87.05800 1.000 54.57079 84 ASN A CA 1
ATOM 629 C C . ASN A 1 84 ? 82.88600 112.41000 87.20800 1.000 54.57079 84 ASN A C 1
ATOM 630 O O . ASN A 1 84 ? 83.58300 111.42300 86.97400 1.000 54.57079 84 ASN A O 1
ATOM 635 N N . TRP A 1 85 ? 83.41900 113.56400 87.59800 1.000 56.22288 85 TRP A N 1
ATOM 636 C CA . TRP A 1 85 ? 84.87300 113.68000 87.69900 1.000 56.22288 85 TRP A CA 1
ATOM 637 C C . TRP A 1 85 ? 85.45300 112.83200 88.82700 1.000 56.22288 85 TRP A C 1
ATOM 638 O O . TRP A 1 85 ? 86.27700 111.94300 88.54600 1.000 56.22288 85 TRP A O 1
ATOM 649 N N . PRO A 1 86 ? 85.08700 113.03400 90.09900 1.000 54.91138 86 PRO A N 1
ATOM 650 C CA . PRO A 1 86 ? 85.76400 112.27000 91.15900 1.000 54.91138 86 PRO A CA 1
ATOM 651 C C . PRO A 1 86 ? 85.48200 110.78100 91.09800 1.000 54.91138 86 PRO A C 1
ATOM 652 O O . PRO A 1 86 ? 86.37500 109.97300 91.38400 1.000 54.91138 86 PRO A O 1
ATOM 656 N N . ASN A 1 87 ? 84.25700 110.39100 90.74000 1.000 52.29126 87 ASN A N 1
ATOM 657 C CA . ASN A 1 87 ? 83.95300 108.97000 90.63100 1.000 52.29126 87 ASN A CA 1
ATOM 658 C C . ASN A 1 87 ? 84.75300 108.32100 89.51100 1.000 52.29126 87 ASN A C 1
ATOM 659 O O . ASN A 1 87 ? 85.21900 107.18500 89.65200 1.000 52.29126 87 ASN A O 1
ATOM 664 N N . ALA A 1 88 ? 84.92500 109.02200 88.38900 1.000 51.77564 88 ALA A N 1
ATOM 665 C CA . ALA A 1 88 ? 85.78900 108.50200 87.33500 1.000 51.77564 88 ALA A CA 1
ATOM 666 C C . ALA A 1 88 ? 87.22200 108.38500 87.82200 1.000 51.77564 88 ALA A C 1
ATOM 667 O O . ALA A 1 88 ? 87.92700 107.43200 87.47500 1.000 51.77564 88 ALA A O 1
ATOM 669 N N . MET A 1 89 ? 87.67100 109.34300 88.63300 1.000 54.71299 89 MET A N 1
ATOM 670 C CA . MET A 1 89 ? 89.02200 109.25700 89.17600 1.000 54.71299 89 MET A CA 1
ATOM 671 C C . MET A 1 89 ? 89.18600 108.01600 90.04400 1.000 54.71299 89 MET A C 1
ATOM 672 O O . MET A 1 89 ? 90.17700 107.28600 89.92300 1.000 54.71299 89 MET A O 1
ATOM 677 N N . ILE A 1 90 ? 88.20300 107.73600 90.89700 1.000 48.86627 90 ILE A N 1
ATOM 678 C CA . ILE A 1 90 ? 88.31100 106.57800 91.78100 1.000 48.86627 90 ILE A CA 1
ATOM 679 C C . ILE A 1 90 ? 88.19300 105.27700 90.99300 1.000 48.86627 90 ILE A C 1
ATOM 680 O O . ILE A 1 90 ? 88.87100 104.28800 91.29800 1.000 48.86627 90 ILE A O 1
ATOM 685 N N . PHE A 1 91 ? 87.33500 105.24800 89.97200 1.000 43.29684 91 PHE A N 1
ATOM 686 C CA . PHE A 1 91 ? 87.23800 104.06600 89.12200 1.000 43.29684 91 PHE A CA 1
ATOM 687 C C . PHE A 1 91 ? 88.56000 103.79400 88.42000 1.000 43.29684 91 PHE A C 1
ATOM 688 O O . PHE A 1 91 ? 89.03700 102.65400 88.38700 1.000 43.29684 91 PHE A O 1
ATOM 696 N N . ALA A 1 92 ? 89.16400 104.83500 87.84400 1.000 45.03455 92 ALA A N 1
ATOM 697 C CA . ALA A 1 92 ? 90.49800 104.69900 87.27400 1.000 45.03455 92 ALA A CA 1
ATOM 698 C C . ALA A 1 92 ? 91.48000 104.17000 88.30600 1.000 45.03455 92 ALA A C 1
ATOM 699 O O . ALA A 1 92 ? 92.34700 103.35000 87.98900 1.000 45.03455 92 ALA A O 1
ATOM 701 N N . ALA A 1 93 ? 91.35800 104.62900 89.55200 1.000 44.50398 93 ALA A N 1
ATOM 702 C CA . ALA A 1 93 ? 92.24900 104.14300 90.59900 1.000 44.50398 93 ALA A CA 1
ATOM 703 C C . ALA A 1 93 ? 92.08000 102.64600 90.82200 1.000 44.50398 93 ALA A C 1
ATOM 704 O O . ALA A 1 93 ? 93.06500 101.92500 91.00900 1.000 44.50398 93 ALA A O 1
ATOM 706 N N . THR A 1 94 ? 90.83800 102.15900 90.80600 1.000 40.80215 94 THR A N 1
ATOM 707 C CA . THR A 1 94 ? 90.62600 100.72600 91.01500 1.000 40.80215 94 THR A CA 1
ATOM 708 C C . THR A 1 94 ? 91.10500 99.90900 89.82200 1.000 40.80215 94 THR A C 1
ATOM 709 O O . THR A 1 94 ? 91.64400 98.81100 89.99600 1.000 40.80215 94 THR A O 1
ATOM 713 N N . VAL A 1 95 ? 90.90700 100.41700 88.60500 1.000 40.08669 95 VAL A N 1
ATOM 714 C CA . VAL A 1 95 ? 91.28600 99.66100 87.41200 1.000 40.08669 95 VAL A CA 1
ATOM 715 C C . VAL A 1 95 ? 92.77300 99.34100 87.42600 1.000 40.08669 95 VAL A C 1
ATOM 716 O O . VAL A 1 95 ? 93.18300 98.20100 87.18700 1.000 40.08669 95 VAL A O 1
ATOM 720 N N . ILE A 1 96 ? 93.60300 100.33700 87.72200 1.000 41.75846 96 ILE A N 1
ATOM 721 C CA . ILE A 1 96 ? 95.04800 100.18800 87.59600 1.000 41.75846 96 ILE A CA 1
ATOM 722 C C . ILE A 1 96 ? 95.61400 99.52000 88.84000 1.000 41.75846 96 ILE A C 1
ATOM 723 O O . ILE A 1 96 ? 96.83200 99.47000 89.03100 1.000 41.75846 96 ILE A O 1
ATOM 728 N N . THR A 1 97 ? 94.73600 99.00400 89.69400 1.000 37.44300 97 THR A N 1
ATOM 729 C CA . THR A 1 97 ? 95.14100 98.31300 90.90800 1.000 37.44300 97 THR A CA 1
ATOM 730 C C . THR A 1 97 ? 94.88100 96.81300 90.81800 1.000 37.44300 97 THR A C 1
ATOM 731 O O . THR A 1 97 ? 95.10600 96.08900 91.79100 1.000 37.44300 97 THR A O 1
ATOM 735 N N . THR A 1 98 ? 94.42100 96.33200 89.66300 1.000 36.50791 98 THR A N 1
ATOM 736 C CA . THR A 1 98 ? 93.95800 94.96600 89.42800 1.000 36.50791 98 THR A CA 1
ATOM 737 C C . THR A 1 98 ? 92.82600 94.56600 90.36100 1.000 36.50791 98 THR A C 1
ATOM 738 O O . THR A 1 98 ? 92.49400 93.37400 90.45400 1.000 36.50791 98 THR A O 1
ATOM 742 N N . ILE A 1 99 ? 92.22500 95.52800 91.06100 1.000 34.16261 99 ILE A N 1
ATOM 743 C CA . ILE A 1 99 ? 91.06200 95.22600 91.88300 1.000 34.16261 99 ILE A CA 1
ATOM 744 C C . ILE A 1 99 ? 89.87800 94.87700 90.99900 1.000 34.16261 99 ILE A C 1
ATOM 745 O O . ILE A 1 99 ? 89.30900 93.78400 91.09300 1.000 34.16261 99 ILE A O 1
ATOM 750 N N . GLY A 1 100 ? 89.49800 95.79000 90.11800 1.000 34.75671 100 GLY A N 1
ATOM 751 C CA . GLY A 1 100 ? 88.36300 95.54300 89.26100 1.000 34.75671 100 GLY A CA 1
ATOM 752 C C . GLY A 1 100 ? 87.14200 95.13700 90.05000 1.000 34.75671 100 GLY A C 1
ATOM 753 O O . GLY A 1 100 ? 86.71900 93.98000 89.98900 1.000 34.75671 100 GLY A O 1
ATOM 754 N N . TYR A 1 101 ? 86.58700 96.07600 90.81800 1.000 37.53089 101 TYR A N 1
ATOM 755 C CA . TYR A 1 101 ? 85.37600 95.79900 91.58200 1.000 37.53089 101 TYR A CA 1
ATOM 756 C C . TYR A 1 101 ? 84.29200 95.18100 90.71400 1.000 37.53089 101 TYR A C 1
ATOM 757 O O . TYR A 1 101 ? 83.67000 94.18500 91.09500 1.000 37.53089 101 TYR A O 1
ATOM 766 N N . GLY A 1 102 ? 84.06100 95.74300 89.53700 1.000 35.35757 102 GLY A N 1
ATOM 767 C CA . GLY A 1 102 ? 83.05500 95.16100 88.68000 1.000 35.35757 102 GLY A CA 1
ATOM 768 C C . GLY A 1 102 ? 81.63500 95.48500 89.06400 1.000 35.35757 102 GLY A C 1
ATOM 769 O O . GLY A 1 102 ? 80.71100 94.82300 88.58700 1.000 35.35757 102 GLY A O 1
ATOM 770 N N . ASN A 1 103 ? 81.42900 96.47700 89.92500 1.000 36.99525 103 ASN A N 1
ATOM 771 C CA . ASN A 1 103 ? 80.10600 97.06100 90.07300 1.000 36.99525 103 ASN A CA 1
ATOM 772 C C . ASN A 1 103 ? 79.84500 98.14400 89.03900 1.000 36.99525 103 ASN A C 1
ATOM 773 O O . ASN A 1 103 ? 78.68200 98.46500 88.77300 1.000 36.99525 103 ASN A O 1
ATOM 778 N N . VAL A 1 104 ? 80.89900 98.70300 88.45300 1.000 36.76643 104 VAL A N 1
ATOM 779 C CA . VAL A 1 104 ? 80.79000 99.65200 87.35400 1.000 36.76643 104 VAL A CA 1
ATOM 780 C C . VAL A 1 104 ? 81.87500 99.31600 86.34100 1.000 36.76643 104 VAL A C 1
ATOM 781 O O . VAL A 1 104 ? 82.99500 98.94900 86.71100 1.000 36.76643 104 VAL A O 1
ATOM 785 N N . ALA A 1 105 ? 81.53400 99.41400 85.05900 1.000 39.55659 105 ALA A N 1
ATOM 786 C CA . ALA A 1 105 ? 82.44000 99.03300 83.98600 1.000 39.55659 105 ALA A CA 1
ATOM 787 C C . ALA A 1 105 ? 82.01800 99.76300 82.72600 1.000 39.55659 105 ALA A C 1
ATOM 788 O O . ALA A 1 105 ? 80.83200 100.06400 82.56300 1.000 39.55659 105 ALA A O 1
ATOM 790 N N . PRO A 1 106 ? 82.94900 100.06900 81.82600 1.000 40.12262 106 PRO A N 1
ATOM 791 C CA . PRO A 1 106 ? 82.57300 100.78000 80.60100 1.000 40.12262 106 PRO A CA 1
ATOM 792 C C . P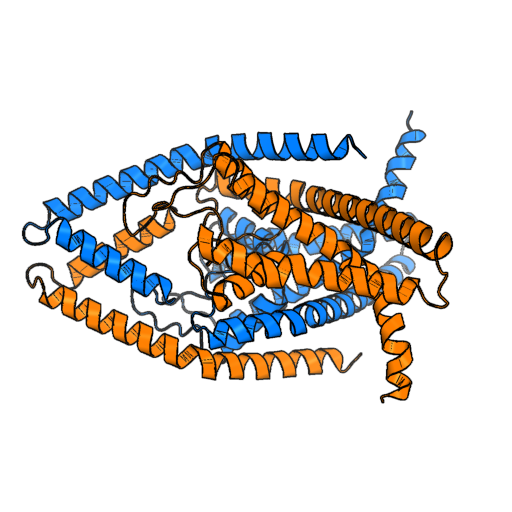RO A 1 106 ? 81.64500 99.94100 79.74000 1.000 40.12262 106 PRO A C 1
ATOM 793 O O . PRO A 1 106 ? 81.82900 98.73200 79.59100 1.000 40.12262 106 PRO A O 1
ATOM 797 N N . LYS A 1 107 ? 80.63200 100.59500 79.17500 1.000 44.88640 107 LYS A N 1
ATOM 798 C CA . LYS A 1 107 ? 79.63200 99.91900 78.35800 1.000 44.88640 107 LYS A CA 1
ATOM 799 C C . LYS A 1 107 ? 79.62400 100.40900 76.91700 1.000 44.88640 107 LYS A C 1
ATOM 800 O O . LYS A 1 107 ? 78.71200 100.06100 76.15900 1.000 44.88640 107 LYS A O 1
ATOM 806 N N . THR A 1 108 ? 80.60900 101.20500 76.52000 1.000 45.03987 108 THR A N 1
ATOM 807 C CA . THR A 1 108 ? 80.71000 101.71500 75.16700 1.000 45.03987 108 THR A CA 1
ATOM 808 C C . THR A 1 108 ? 81.88000 101.05400 74.46200 1.000 45.03987 108 THR A C 1
ATOM 809 O O . THR A 1 108 ? 82.95700 100.93700 75.05900 1.000 45.03987 108 THR A O 1
ATOM 813 N N . PRO A 1 109 ? 81.71000 100.58800 73.22000 1.000 42.25952 109 PRO A N 1
ATOM 814 C CA . PRO A 1 109 ? 82.83900 99.95000 72.52000 1.000 42.25952 109 PRO A CA 1
ATOM 815 C C . PRO A 1 109 ? 84.09600 100.79900 72.50900 1.000 42.25952 109 PRO A C 1
ATOM 816 O O . PRO A 1 109 ? 85.19800 100.28200 72.73400 1.000 42.25952 109 PRO A O 1
ATOM 820 N N . ALA A 1 110 ? 83.95800 102.10100 72.25800 1.000 43.73270 110 ALA A N 1
ATOM 821 C CA . ALA A 1 110 ? 85.10100 102.99400 72.39400 1.000 43.73270 110 ALA A CA 1
ATOM 822 C C . ALA A 1 110 ? 85.62300 102.98600 73.82200 1.000 43.73270 110 ALA A C 1
ATOM 823 O O . ALA A 1 110 ? 86.83900 102.97300 74.04700 1.000 43.73270 110 ALA A O 1
ATOM 825 N N . GLY A 1 111 ? 84.71700 102.96500 74.80100 1.000 40.87989 111 GLY A N 1
ATOM 826 C CA . GLY A 1 111 ? 85.14500 102.93400 76.18900 1.000 40.87989 111 GLY A CA 1
ATOM 827 C C . GLY A 1 111 ? 85.90500 101.67100 76.53800 1.000 40.87989 111 GLY A C 1
ATOM 828 O O . GLY A 1 111 ? 86.92200 101.72000 77.22800 1.000 40.87989 111 GLY A O 1
ATOM 829 N N . ARG A 1 112 ? 85.42900 100.52300 76.05800 1.000 38.97142 112 ARG A N 1
ATOM 830 C CA . ARG A 1 112 ? 86.11800 99.26500 76.32800 1.000 38.97142 112 ARG A CA 1
ATOM 831 C C . ARG A 1 112 ? 87.47900 99.22500 75.64500 1.000 38.97142 112 ARG A C 1
ATOM 832 O O . ARG A 1 112 ? 88.48100 98.81600 76.24900 1.000 38.97142 112 ARG A O 1
ATOM 840 N N . LEU A 1 113 ? 87.52900 99.62600 74.37400 1.000 40.27261 113 LEU A N 1
ATOM 841 C CA . LEU A 1 113 ? 88.79700 99.62500 73.65700 1.000 40.27261 113 LEU A CA 1
ATOM 842 C C . LEU A 1 113 ? 89.79000 100.58900 74.28500 1.000 40.27261 113 LEU A C 1
ATOM 843 O O . LEU A 1 113 ? 91.00100 100.34300 74.25400 1.000 40.27261 113 LEU A O 1
ATOM 848 N N . PHE A 1 114 ? 89.30400 101.68300 74.87000 1.000 41.99497 114 PHE A N 1
ATOM 849 C CA . PHE A 1 114 ? 90.20500 102.59200 75.56400 1.000 41.99497 114 PHE A CA 1
ATOM 850 C C . PHE A 1 114 ? 90.63800 102.01500 76.90300 1.000 41.99497 114 PHE A C 1
ATOM 851 O O . PHE A 1 114 ? 91.78700 102.19200 77.31600 1.000 41.99497 114 PHE A O 1
ATOM 859 N N . CYS A 1 115 ? 89.72500 101.33200 77.59800 1.000 44.22726 115 CYS A N 1
ATOM 860 C CA . CYS A 1 115 ? 90.05400 100.74300 78.88900 1.000 44.22726 115 CYS A CA 1
ATOM 861 C C . CYS A 1 115 ? 91.11300 99.66500 78.75500 1.000 44.22726 115 CYS A C 1
ATOM 862 O O . CYS A 1 115 ? 91.94400 99.50100 79.65300 1.000 44.22726 115 CYS A O 1
ATOM 865 N N . VAL A 1 116 ? 91.10100 98.92200 77.64800 1.000 42.91165 116 VAL A N 1
ATOM 866 C CA . VAL A 1 116 ? 92.13000 97.90500 77.43800 1.000 42.91165 116 VAL A CA 1
ATOM 867 C C . VAL A 1 116 ? 93.51400 98.54200 77.44700 1.000 42.91165 116 VAL A C 1
ATOM 868 O O . VAL A 1 116 ? 94.41900 98.10000 78.16700 1.000 42.91165 116 VAL A O 1
ATOM 872 N N . PHE A 1 117 ? 93.69800 99.59800 76.65400 1.000 46.07585 117 PHE A N 1
ATOM 873 C CA . PHE A 1 117 ? 95.00400 100.24400 76.58400 1.000 46.07585 117 PHE A CA 1
ATOM 874 C C . PHE A 1 117 ? 95.32500 100.99900 77.86500 1.000 46.07585 117 PHE A C 1
ATOM 875 O O . PHE A 1 117 ? 96.49400 101.07100 78.26500 1.000 46.07585 117 PHE A O 1
ATOM 883 N N . TYR A 1 118 ? 94.30800 101.54900 78.52900 1.000 46.69751 118 TYR A N 1
ATOM 884 C CA . TYR A 1 118 ? 94.53000 102.19100 79.81700 1.000 46.69751 118 TYR A CA 1
ATOM 885 C C . TYR A 1 118 ? 95.09000 101.20000 80.82200 1.000 46.69751 118 TYR A C 1
ATOM 886 O O . TYR A 1 118 ? 96.05400 101.49600 81.53000 1.000 46.69751 118 TYR A O 1
ATOM 895 N N . GLY A 1 119 ? 94.48600 100.01400 80.90200 1.000 47.02317 119 GLY A N 1
ATOM 896 C CA . GLY A 1 119 ? 95.03200 98.97700 81.75900 1.000 47.02317 119 GLY A CA 1
ATOM 897 C C . GLY A 1 119 ? 96.44200 98.59500 81.36100 1.000 47.02317 119 GLY A C 1
ATOM 898 O O . GLY A 1 119 ? 97.34700 98.56500 82.19800 1.000 47.02317 119 GLY A O 1
ATOM 899 N N . LEU A 1 120 ? 96.65000 98.32300 80.06900 1.000 49.31757 120 LEU A N 1
ATOM 900 C CA . LEU A 1 120 ? 97.97200 97.93800 79.58400 1.000 49.31757 120 LEU A CA 1
ATOM 9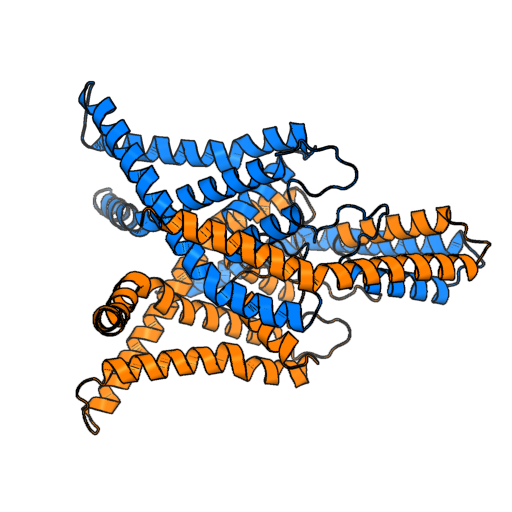01 C C . LEU A 1 120 ? 99.04700 98.94000 79.98300 1.000 49.31757 120 LEU A C 1
ATOM 902 O O . LEU A 1 120 ? 100.16600 98.54200 80.32500 1.000 49.31757 120 LEU A O 1
ATOM 907 N N . PHE A 1 121 ? 98.73700 100.23500 79.95000 1.000 53.76612 121 PHE A N 1
ATOM 908 C CA . PHE A 1 121 ? 99.73600 101.25500 80.23400 1.000 53.76612 121 PHE A CA 1
ATOM 909 C C . PHE A 1 121 ? 99.75900 101.70400 81.68800 1.000 53.76612 121 PHE A C 1
ATOM 910 O O . PHE A 1 121 ? 100.71800 102.36600 82.09600 1.000 53.76612 121 PHE A O 1
ATOM 918 N N . GLY A 1 122 ? 98.74300 101.37000 82.47700 1.000 53.68612 122 GLY A N 1
ATOM 919 C CA . GLY A 1 122 ? 98.69600 101.82300 83.85000 1.000 53.68612 122 GLY A CA 1
ATOM 920 C C . GLY A 1 122 ? 99.02200 100.75900 84.87500 1.000 53.68612 122 GLY A C 1
ATOM 921 O O . GLY A 1 122 ? 99.70700 101.04500 85.86000 1.000 53.68612 122 GLY A O 1
ATOM 922 N N . VAL A 1 123 ? 98.53700 99.53300 84.66500 1.000 51.69521 123 VAL A N 1
ATOM 923 C CA . VAL A 1 123 ? 98.76600 98.47000 85.64200 1.000 51.69521 123 VAL A CA 1
ATOM 924 C C . VAL A 1 123 ? 100.24900 98.26900 85.93700 1.000 51.69521 123 VAL A C 1
ATOM 925 O O . VAL A 1 123 ? 100.61800 98.23400 87.11700 1.000 51.69521 123 VAL A O 1
ATOM 929 N N . PRO A 1 124 ? 101.14000 98.14700 84.94400 1.000 55.29627 124 PRO A N 1
ATOM 930 C CA . PRO A 1 124 ? 102.56900 98.08600 85.29100 1.000 55.29627 124 PRO A CA 1
ATOM 931 C C . PRO A 1 124 ? 103.05800 99.35600 85.96000 1.000 55.29627 124 PRO A C 1
ATOM 932 O O . PRO A 1 124 ? 103.84100 99.29700 86.91600 1.000 55.29627 124 PRO A O 1
ATOM 936 N N . LEU A 1 125 ? 102.59400 100.50900 85.47900 1.000 56.42614 125 LEU A N 1
ATOM 937 C CA . LEU A 1 125 ? 102.97300 101.78500 86.07300 1.000 56.42614 125 LEU A CA 1
ATOM 938 C C . LEU A 1 125 ? 102.56000 101.85700 87.53900 1.000 56.42614 125 LEU A C 1
ATOM 939 O O . LEU A 1 125 ? 103.37300 102.18300 88.41300 1.000 56.42614 125 LEU A O 1
ATOM 944 N N . CYS A 1 126 ? 101.29300 101.55100 87.82500 1.000 58.99004 126 CYS A N 1
ATOM 945 C CA . CYS A 1 126 ? 100.80700 101.63200 89.19800 1.000 58.99004 126 CYS A CA 1
ATOM 946 C C . CYS A 1 126 ? 101.46600 100.58400 90.08100 1.000 58.99004 126 CYS A C 1
ATOM 947 O O . CYS A 1 126 ? 101.74600 100.84600 91.25500 1.000 58.99004 126 CYS A O 1
ATOM 950 N N . LEU A 1 127 ? 101.71900 99.39300 89.53900 1.000 57.55388 127 LEU A N 1
ATOM 951 C CA . LEU A 1 127 ? 102.42500 98.37500 90.30700 1.000 57.55388 127 LEU A CA 1
ATOM 952 C C . LEU A 1 127 ? 103.81800 98.85200 90.69300 1.000 57.55388 127 LEU A C 1
ATOM 953 O O . LEU A 1 127 ? 104.23900 98.70100 91.84700 1.000 57.55388 127 LEU A O 1
ATOM 958 N N . THR A 1 128 ? 104.54500 99.44000 89.74100 1.000 60.36027 128 THR A N 1
ATOM 959 C CA . THR A 1 128 ? 105.87500 99.95500 90.04300 1.000 60.36027 128 THR A CA 1
ATOM 960 C C . THR A 1 128 ? 105.81500 101.06500 91.08000 1.000 60.36027 128 THR A C 1
ATOM 961 O O . THR A 1 128 ? 106.64000 101.10700 91.99900 1.000 60.36027 128 THR A O 1
ATOM 965 N N . TRP A 1 129 ? 104.84900 101.97500 90.95000 1.000 66.05772 129 TRP A N 1
ATOM 966 C CA . TRP A 1 129 ? 104.74200 103.07100 91.90900 1.000 66.05772 129 TRP A CA 1
ATOM 967 C C . TRP A 1 129 ? 104.44000 102.55600 93.31000 1.000 66.05772 129 TRP A C 1
ATOM 968 O O . TRP A 1 129 ? 105.03600 103.01700 94.29400 1.000 66.05772 129 TRP A O 1
ATOM 979 N N . ILE A 1 130 ? 103.50300 101.61300 93.42000 1.000 66.15376 130 ILE A N 1
ATOM 980 C CA . ILE A 1 130 ? 103.17600 101.03700 94.71800 1.000 66.15376 130 ILE A CA 1
ATOM 981 C C . ILE A 1 130 ? 104.39400 100.34500 95.30900 1.000 66.15376 130 ILE A C 1
ATOM 982 O O . ILE A 1 130 ? 104.69900 100.50400 96.49400 1.000 66.15376 130 ILE A O 1
ATOM 987 N N . SER A 1 131 ? 105.11800 99.57700 94.49200 1.000 70.68910 131 SER A N 1
ATOM 988 C CA . SER A 1 131 ? 106.30300 98.89100 94.99600 1.000 70.68910 131 SER A CA 1
ATOM 989 C C . SER A 1 131 ? 107.35300 99.88500 95.48000 1.000 70.68910 131 SER A C 1
ATOM 990 O O . SER A 1 131 ? 107.99800 99.66600 96.51300 1.000 70.68910 131 SER A O 1
ATOM 993 N N . ALA A 1 132 ? 107.52400 100.99200 94.75700 1.000 73.79833 132 ALA A N 1
ATOM 994 C CA . ALA A 1 132 ? 108.52300 101.98300 95.14200 1.000 73.79833 132 ALA A CA 1
ATOM 995 C C . ALA A 1 132 ? 108.15900 102.64700 96.46300 1.000 73.79833 132 ALA A C 1
ATOM 996 O O . ALA A 1 132 ? 108.99200 102.73500 97.37600 1.000 73.79833 132 ALA A O 1
ATOM 998 N N . LEU A 1 133 ? 106.92100 103.13200 96.58300 1.000 74.71754 133 LEU A N 1
ATOM 999 C CA . LEU A 1 133 ? 106.53200 103.76600 97.83800 1.000 74.71754 133 LEU A CA 1
ATOM 1000 C C . LEU A 1 133 ? 106.52300 102.76000 98.98200 1.000 74.71754 133 LEU A C 1
ATOM 1001 O O . LEU A 1 133 ? 106.80900 103.12200 100.13000 1.000 74.71754 133 LEU A O 1
ATOM 1006 N N . GLY A 1 134 ? 106.23900 101.49100 98.68500 1.000 79.63571 134 GLY A N 1
ATOM 1007 C CA . GLY A 1 134 ? 106.30300 100.47200 99.71200 1.000 79.63571 134 GLY A CA 1
ATOM 1008 C C . GLY A 1 134 ? 107.71200 100.25400 100.21800 1.000 79.63571 134 GLY A C 1
ATOM 1009 O O . GLY A 1 134 ? 107.93300 100.16400 101.42600 1.000 79.63571 134 GLY A O 1
ATOM 1010 N N . LYS A 1 135 ? 108.68300 100.16600 99.30600 1.000 84.17645 135 LYS A N 1
ATOM 1011 C CA . LYS A 1 135 ? 110.07200 100.02000 99.73200 1.000 84.17645 135 LYS A CA 1
ATOM 1012 C C . LYS A 1 135 ? 110.54000 101.24700 100.50300 1.000 84.17645 135 LYS A C 1
ATOM 1013 O O . LYS A 1 135 ? 111.30700 101.12800 101.46500 1.000 84.17645 135 LYS A O 1
ATOM 1019 N N . PHE A 1 136 ? 110.07900 102.43400 100.10200 1.000 86.19782 136 PHE A N 1
ATOM 1020 C CA . PHE A 1 136 ? 110.36800 103.64400 100.86800 1.000 86.19782 136 PHE A CA 1
ATOM 1021 C C . PHE A 1 136 ? 109.86400 103.52400 102.30400 1.000 86.19782 136 PHE A C 1
ATOM 1022 O O . PHE A 1 136 ? 110.62200 103.72100 103.26600 1.000 86.19782 136 PHE A O 1
ATOM 1030 N N . PHE A 1 137 ? 108.57200 103.22200 102.46000 1.000 85.55260 137 PHE A N 1
ATOM 1031 C CA . PHE A 1 137 ? 107.98000 103.08600 103.78700 1.000 85.55260 137 PHE A CA 1
ATOM 1032 C C . PHE A 1 137 ? 108.69500 102.01300 104.59900 1.000 85.55260 137 PHE A C 1
ATOM 1033 O O . PHE A 1 137 ? 108.94000 102.18300 105.79700 1.000 85.55260 137 PHE A O 1
ATOM 1041 N N . GLY A 1 138 ? 109.04100 100.89900 103.95500 1.000 90.17007 138 GLY A N 1
ATOM 1042 C CA . GLY A 1 138 ? 109.67800 99.80700 104.66800 1.000 90.17007 138 GLY A CA 1
ATOM 1043 C C . GLY A 1 138 ? 111.07800 100.15000 105.13100 1.000 90.17007 138 GLY A C 1
ATOM 1044 O O . GLY A 1 138 ? 111.47300 99.79900 106.24400 1.000 90.17007 138 GLY A O 1
ATOM 1045 N N . GLY A 1 139 ? 111.84600 100.84300 104.29000 1.000 95.45791 139 GLY A N 1
ATOM 1046 C CA . GLY A 1 139 ? 113.16400 101.28800 104.71100 1.000 95.45791 139 GLY A CA 1
ATOM 1047 C C . GLY A 1 139 ? 113.09500 102.26500 105.86700 1.000 95.45791 139 GLY A C 1
ATOM 1048 O O . GLY A 1 139 ? 113.86600 102.16900 106.82800 1.000 95.45791 139 GLY A O 1
ATOM 1049 N N . ARG A 1 140 ? 112.16600 103.22300 105.79000 1.000 96.27028 140 ARG A N 1
ATOM 1050 C CA . ARG A 1 140 ? 112.01300 104.17300 106.88800 1.000 96.27028 140 ARG A CA 1
ATOM 1051 C C . ARG A 1 140 ? 111.62000 103.46400 108.18000 1.000 96.27028 140 ARG A C 1
ATOM 1052 O O . ARG A 1 140 ? 112.18300 103.74000 109.24800 1.000 96.27028 140 ARG A O 1
ATOM 1060 N N . ALA A 1 141 ? 110.66500 102.53600 108.10100 1.000 98.82490 141 ALA A N 1
ATOM 1061 C CA . ALA A 1 141 ? 110.24600 101.80900 109.29300 1.000 98.82490 141 ALA A CA 1
ATOM 1062 C C . ALA A 1 141 ? 111.38100 100.96300 109.85100 1.000 98.82490 141 ALA A C 1
ATOM 1063 O O . ALA A 1 141 ? 111.55700 100.88400 111.07200 1.000 98.82490 141 ALA A O 1
ATOM 1065 N N . LYS A 1 142 ? 112.16800 100.33300 108.97600 1.000 99.70952 142 LYS A N 1
ATOM 1066 C CA . LYS A 1 142 ? 113.27700 99.51100 109.43900 1.000 99.70952 142 LYS A CA 1
ATOM 1067 C C . LYS A 1 142 ? 114.32500 100.35100 110.15500 1.000 99.70952 142 LYS A C 1
ATOM 1068 O O . LYS A 1 142 ? 114.78200 99.98600 111.24500 1.000 99.70952 142 LYS A O 1
ATOM 1074 N N . ARG A 1 143 ? 114.71900 101.48100 109.56000 1.000 106.15933 143 ARG A N 1
ATOM 1075 C CA . ARG A 1 143 ? 115.73900 102.30800 110.19800 1.000 106.15933 143 ARG A CA 1
ATOM 1076 C C . ARG A 1 143 ? 115.23200 102.88500 111.51300 1.000 106.15933 143 ARG A C 1
ATOM 1077 O O . ARG A 1 143 ? 115.98200 102.95800 112.49300 1.000 106.15933 143 ARG A O 1
ATOM 1085 N N . LEU A 1 144 ? 113.95300 103.27400 111.56900 1.000 109.28087 144 LEU A N 1
ATOM 1086 C CA . LEU A 1 144 ? 113.40700 103.78600 112.82200 1.000 109.28087 144 LEU A CA 1
ATOM 1087 C C . LEU A 1 144 ? 113.38300 102.70600 113.89600 1.000 109.28087 144 LEU A C 1
ATOM 1088 O O . LEU A 1 144 ? 113.80300 102.94300 115.03700 1.000 109.28087 144 LEU A O 1
ATOM 1093 N N . GLY A 1 145 ? 112.89800 101.51200 113.55000 1.000 112.60771 145 GLY A N 1
ATOM 1094 C CA . GLY A 1 145 ? 112.87000 100.42900 114.51600 1.000 112.60771 145 GLY A CA 1
ATOM 1095 C C . GLY A 1 145 ? 114.25100 100.06400 115.02000 1.000 112.60771 145 GLY A C 1
ATOM 1096 O O . GLY A 1 145 ? 114.43700 99.80700 116.21100 1.000 112.60771 145 GLY A O 1
ATOM 1097 N N . GLN A 1 146 ? 115.24300 100.05200 114.12600 1.000 111.91815 146 GLN A N 1
ATOM 1098 C CA . GLN A 1 146 ? 116.59600 99.70800 114.54900 1.000 111.91815 146 GLN A CA 1
ATOM 1099 C C . GLN A 1 146 ? 117.19600 100.79800 115.42800 1.000 111.91815 146 GLN A C 1
ATOM 1100 O O . GLN A 1 146 ? 117.85200 100.50000 116.43400 1.000 111.91815 146 GLN A O 1
ATOM 1106 N N . PHE A 1 147 ? 116.97500 102.06800 115.07500 1.000 114.61541 147 PHE A N 1
ATOM 1107 C CA . PHE A 1 147 ? 117.46400 103.16000 115.91000 1.000 114.61541 147 PHE A CA 1
ATOM 1108 C C . PHE A 1 147 ? 116.83100 103.11800 117.29500 1.000 114.61541 147 PHE A C 1
ATOM 1109 O O . PHE A 1 147 ? 117.47600 103.46500 118.29100 1.000 114.61541 147 PHE A O 1
ATOM 1117 N N . LEU A 1 148 ? 115.57100 102.68800 117.38200 1.000 115.46207 148 LEU A N 1
ATOM 1118 C CA . LEU A 1 148 ? 114.93100 102.58000 118.69000 1.000 115.46207 148 LEU A CA 1
ATOM 1119 C C . LEU A 1 148 ? 115.46300 101.38700 119.47800 1.000 115.46207 148 LEU A C 1
ATOM 1120 O O . LEU A 1 148 ? 115.73600 101.49900 120.67800 1.000 115.46207 148 LEU A O 1
ATOM 1125 N N . THR A 1 149 ? 115.62000 100.23300 118.82500 1.000 117.24220 149 THR A N 1
ATOM 1126 C CA . THR A 1 149 ? 116.00100 99.02900 119.55500 1.000 117.24220 149 THR A CA 1
ATOM 1127 C C . THR A 1 149 ? 117.48000 98.99000 119.90700 1.000 117.24220 149 THR A C 1
ATOM 1128 O O . THR A 1 149 ? 117.86300 98.24000 120.81200 1.000 117.24220 149 THR A O 1
ATOM 1132 N N . ARG A 1 150 ? 118.32000 99.76700 119.22100 1.000 118.22566 150 ARG A N 1
ATOM 1133 C CA . ARG A 1 150 ? 119.73800 99.77700 119.55800 1.000 118.22566 150 ARG A CA 1
ATOM 1134 C C . ARG A 1 150 ? 120.03600 100.66200 120.76100 1.000 118.22566 150 ARG A C 1
ATOM 1135 O O . ARG A 1 150 ? 121.01400 100.41400 121.47300 1.000 118.22566 150 ARG A O 1
ATOM 1143 N N . ARG A 1 151 ? 119.22200 101.69200 120.99800 1.000 120.58491 151 ARG A N 1
ATOM 1144 C CA . ARG A 1 151 ? 119.34900 102.46100 122.23200 1.000 120.58491 151 ARG A CA 1
ATOM 1145 C C . ARG A 1 151 ? 119.16300 101.56200 123.44700 1.000 120.58491 151 ARG A C 1
ATOM 1146 O O . ARG A 1 151 ? 120.02900 101.49600 124.32600 1.000 120.58491 151 ARG A O 1
ATOM 1154 N N . GLY A 1 152 ? 118.03700 100.86000 123.51200 1.000 118.44456 152 GLY A N 1
ATOM 1155 C CA . GLY A 1 152 ? 117.76800 99.93300 124.58900 1.000 118.44456 152 GLY A CA 1
ATOM 1156 C C . GLY A 1 152 ? 118.45200 98.60000 124.36600 1.000 118.44456 152 GLY A C 1
ATOM 1157 O O . GLY A 1 152 ? 119.47000 98.49500 123.67700 1.000 118.44456 152 GLY A O 1
ATOM 1158 N N . VAL A 1 153 ? 117.87000 97.56100 124.96400 1.000 117.69609 153 VAL A N 1
ATOM 1159 C CA . VAL A 1 153 ? 118.41400 96.21800 124.82300 1.000 117.69609 153 VAL A CA 1
ATOM 1160 C C . VAL A 1 153 ? 118.24000 95.74500 123.38600 1.000 117.69609 153 VAL A C 1
ATOM 1161 O O . VAL A 1 153 ? 117.21300 96.00500 122.74300 1.000 117.69609 153 VAL A O 1
ATOM 1165 N N . SER A 1 154 ? 119.25400 95.05700 122.86700 1.000 113.84772 154 SER A N 1
ATOM 1166 C CA . SER A 1 154 ? 119.23300 94.52900 121.51400 1.000 113.84772 154 SER A CA 1
ATOM 1167 C C . SER A 1 154 ? 119.51300 93.03300 121.55200 1.000 113.84772 154 SER A C 1
ATOM 1168 O O . SER A 1 154 ? 119.79000 92.45500 122.60600 1.000 113.84772 154 SER A O 1
ATOM 1171 N N . LEU A 1 155 ? 119.44200 92.41500 120.38100 1.000 114.19511 155 LEU A N 1
ATOM 1172 C CA . LEU A 1 155 ? 119.61100 90.97400 120.20500 1.000 114.19511 155 LEU A CA 1
ATOM 1173 C C . LEU A 1 155 ? 119.59700 90.70400 118.70400 1.000 114.19511 155 LEU A C 1
ATOM 1174 O O . LEU A 1 155 ? 119.27900 91.59300 117.90400 1.000 114.19511 155 LEU A O 1
ATOM 1179 N N . ARG A 1 156 ? 119.95700 89.48100 118.31000 1.000 117.43626 156 ARG A N 1
ATOM 1180 C CA . ARG A 1 156 ? 119.77700 89.07700 116.92000 1.000 117.43626 156 ARG A CA 1
ATOM 1181 C C . ARG A 1 156 ? 118.29600 88.98100 116.58100 1.000 117.43626 156 ARG A C 1
ATOM 1182 O O . ARG A 1 156 ? 117.86000 89.41000 115.50700 1.000 117.43626 156 ARG A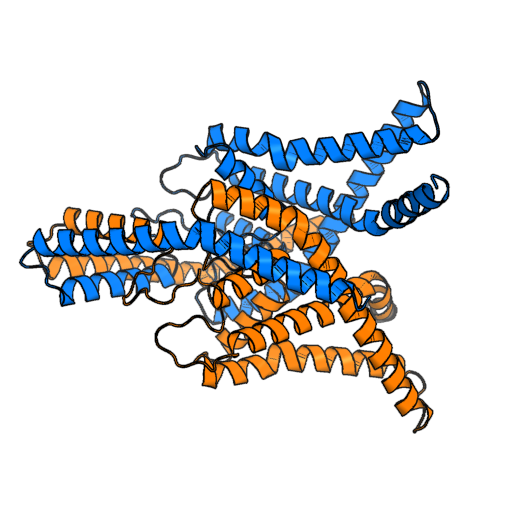 O 1
ATOM 1190 N N . LYS A 1 157 ? 117.50500 88.42600 117.50000 1.000 117.06368 157 LYS A N 1
ATOM 1191 C CA . LYS A 1 157 ? 116.06800 88.29500 117.30600 1.000 117.06368 157 LYS A CA 1
ATOM 1192 C C . LYS A 1 157 ? 115.34400 89.63300 117.31100 1.000 117.06368 157 LYS A C 1
ATOM 1193 O O . LYS A 1 157 ? 114.14700 89.66200 117.00900 1.000 117.06368 157 LYS A O 1
ATOM 1199 N N . ALA A 1 158 ? 116.02900 90.72800 117.65400 1.000 113.73640 158 ALA A N 1
ATOM 1200 C CA . ALA A 1 158 ? 115.38400 92.03800 117.68200 1.000 113.73640 158 ALA A CA 1
ATOM 1201 C C . ALA A 1 158 ? 114.71500 92.35000 116.35000 1.000 113.73640 158 ALA A C 1
ATOM 1202 O O . ALA A 1 158 ? 113.55500 92.77800 116.31000 1.000 113.73640 158 ALA A O 1
ATOM 1204 N N . GLN A 1 159 ? 115.42900 92.12700 115.24300 1.000 112.74095 159 GLN A N 1
ATOM 1205 C CA . GLN A 1 159 ? 114.83500 92.36100 113.93200 1.000 112.74095 159 GLN A CA 1
ATOM 1206 C C . GLN A 1 159 ? 113.62600 91.46400 113.70100 1.000 112.74095 159 GLN A C 1
ATOM 1207 O O . GLN A 1 159 ? 112.66400 91.88100 113.04700 1.000 112.74095 159 GLN A O 1
ATOM 1213 N N . ILE A 1 160 ? 113.64200 90.24500 114.24400 1.000 109.08291 160 ILE A N 1
ATOM 1214 C CA . ILE A 1 160 ? 112.47700 89.37500 114.12900 1.000 109.08291 160 ILE A CA 1
ATOM 1215 C C . ILE A 1 160 ? 111.30000 89.96300 114.89600 1.000 109.08291 160 ILE A C 1
ATOM 1216 O O . ILE A 1 160 ? 110.15100 89.90400 114.43900 1.000 109.08291 160 ILE A O 1
ATOM 1221 N N . THR A 1 161 ? 111.56400 90.56200 116.05900 1.000 107.43984 161 THR A N 1
ATOM 1222 C CA . THR A 1 161 ? 110.50000 91.25300 116.77800 1.000 107.43984 161 THR A CA 1
ATOM 1223 C C . THR A 1 161 ? 109.96200 92.42500 115.96800 1.000 107.43984 161 THR A C 1
ATOM 1224 O O . THR A 1 161 ? 108.75200 92.67000 115.95500 1.000 107.43984 161 THR A O 1
ATOM 1228 N N . CYS A 1 162 ? 110.84300 93.16100 115.28600 1.000 105.53361 162 CYS A N 1
ATOM 1229 C CA . CYS A 1 162 ? 110.37400 94.26400 114.44800 1.000 105.53361 162 CYS A CA 1
ATOM 1230 C C . CYS A 1 162 ? 109.48300 93.76000 113.32000 1.000 105.53361 162 CYS A C 1
ATOM 1231 O O . CYS A 1 162 ? 108.42700 94.34500 113.04200 1.000 105.53361 162 CYS A O 1
ATOM 1234 N N . THR A 1 163 ? 109.89700 92.68100 112.65100 1.000 98.17000 163 THR A N 1
ATOM 1235 C CA . THR A 1 163 ? 109.05300 92.09300 111.61500 1.000 98.17000 163 THR A CA 1
ATOM 1236 C C . THR A 1 163 ? 107.70700 91.66400 112.17800 1.000 98.17000 163 THR A C 1
ATOM 1237 O O . THR A 1 163 ? 106.66700 91.90300 111.55700 1.000 98.17000 163 THR A O 1
ATOM 1241 N N . ALA A 1 164 ? 107.70400 91.01800 113.34500 1.000 88.36998 164 ALA A N 1
ATOM 1242 C CA . ALA A 1 164 ? 106.44600 90.57100 113.93300 1.000 88.36998 164 ALA A CA 1
ATOM 1243 C C . ALA A 1 164 ? 105.53600 91.74900 114.25100 1.000 88.36998 164 ALA A C 1
ATOM 1244 O O . ALA A 1 164 ? 104.32800 91.70200 113.98600 1.000 88.36998 164 ALA A O 1
ATOM 1246 N N . ILE A 1 165 ? 106.09800 92.81300 114.82700 1.000 85.44542 165 ILE A N 1
ATOM 1247 C CA . ILE A 1 165 ? 105.30300 93.99800 115.13000 1.000 85.44542 165 ILE A CA 1
ATOM 1248 C C . ILE A 1 165 ? 104.73100 94.59600 113.85400 1.000 85.44542 165 ILE A C 1
ATOM 1249 O O . ILE A 1 165 ? 103.56800 95.01000 113.81800 1.000 85.44542 165 ILE A O 1
ATOM 1254 N N . PHE A 1 166 ? 105.52500 94.64200 112.78500 1.000 83.25472 166 PHE A N 1
ATOM 1255 C CA . PHE A 1 166 ? 105.01500 95.21200 111.54100 1.000 83.25472 166 PHE A CA 1
ATOM 1256 C C . PHE A 1 166 ? 103.91800 94.34000 110.94300 1.000 83.25472 166 PHE A C 1
ATOM 1257 O O . PHE A 1 166 ? 102.92200 94.85500 110.41700 1.000 83.25472 166 PHE A O 1
ATOM 1265 N N . ILE A 1 167 ? 104.08100 93.01800 111.01900 1.000 76.43773 167 ILE A N 1
ATOM 1266 C CA . ILE A 1 167 ? 103.05600 92.10400 110.52300 1.000 76.43773 167 ILE A CA 1
ATOM 1267 C C . ILE A 1 167 ? 101.74800 92.32400 111.26500 1.000 76.43773 167 ILE A C 1
ATOM 1268 O O . ILE A 1 167 ? 100.68200 92.46600 110.65300 1.000 76.43773 167 ILE A O 1
ATOM 1273 N N . VAL A 1 168 ? 101.80700 92.34900 112.59800 1.000 72.13861 168 VAL A N 1
ATOM 1274 C CA . VAL A 1 168 ? 100.57300 92.50400 113.35700 1.000 72.13861 168 VAL A CA 1
ATOM 1275 C C . VAL A 1 168 ? 99.99200 93.89700 113.16000 1.000 72.13861 168 VAL A C 1
ATOM 1276 O O . VAL A 1 168 ? 98.76900 94.07000 113.17200 1.000 72.13861 168 VAL A O 1
ATOM 1280 N N . TRP A 1 169 ? 100.83700 94.90400 112.93100 1.000 67.67658 169 TRP A N 1
ATOM 1281 C CA . TRP A 1 169 ? 100.32400 96.24100 112.66100 1.000 67.67658 169 TRP A CA 1
ATOM 1282 C C . TRP A 1 169 ? 99.54200 96.26500 111.35900 1.000 67.67658 169 TRP A C 1
ATOM 1283 O O . TRP A 1 169 ? 98.43500 96.81000 111.29600 1.000 67.67658 169 TRP A O 1
ATOM 1294 N N . GLY A 1 170 ? 100.11000 95.68200 110.30300 1.000 67.26636 170 GLY A N 1
ATOM 1295 C CA . GLY A 1 170 ? 99.38100 95.59000 109.04900 1.000 67.26636 170 GLY A CA 1
ATOM 1296 C C . GLY A 1 170 ? 98.08000 94.82500 109.19700 1.000 67.26636 170 GLY A C 1
ATOM 1297 O O . GLY A 1 170 ? 97.02900 95.26000 108.71600 1.000 67.26636 170 GLY A O 1
ATOM 1298 N N . VAL A 1 171 ? 98.14000 93.66900 109.86400 1.000 62.86794 171 VAL A N 1
ATOM 1299 C CA . VAL A 1 171 ? 96.94400 92.85500 110.07300 1.000 62.86794 171 VAL A CA 1
ATOM 1300 C C . VAL A 1 171 ? 95.85500 93.67900 110.74300 1.000 62.86794 171 VAL A C 1
ATOM 1301 O O . VAL A 1 171 ? 94.71000 93.72300 110.28100 1.000 62.86794 171 VAL A O 1
ATOM 1305 N N . LEU A 1 172 ? 96.20300 94.36400 111.83200 1.000 61.19002 172 LEU A N 1
ATOM 1306 C CA . LEU A 1 172 ? 95.20900 95.14800 112.55500 1.000 61.19002 172 LEU A CA 1
ATOM 1307 C C . LEU A 1 172 ? 94.66300 96.28000 111.69500 1.000 61.19002 172 LEU A C 1
ATOM 1308 O O . LEU A 1 172 ? 93.44600 96.45500 111.58400 1.000 61.19002 172 LEU A O 1
ATOM 1313 N N . VAL A 1 173 ? 95.54700 97.04800 111.05900 1.000 58.03787 173 VAL A N 1
ATOM 1314 C CA . VAL A 1 173 ? 95.10000 98.28200 110.42400 1.000 58.03787 173 VAL A CA 1
ATOM 1315 C C . VAL A 1 173 ? 94.34800 98.01300 109.12400 1.000 58.03787 173 VAL A C 1
ATOM 1316 O O . VAL A 1 173 ? 93.54300 98.84600 108.69300 1.000 58.03787 173 VAL A O 1
ATOM 1320 N N . HIS A 1 174 ? 94.56700 96.86500 108.47700 1.000 57.66223 174 HIS A N 1
ATOM 1321 C CA . HIS A 1 174 ? 93.93400 96.60700 107.19100 1.000 57.66223 174 HIS A CA 1
ATOM 1322 C C . HIS A 1 174 ? 92.94900 95.44800 107.19600 1.000 57.66223 174 HIS A C 1
ATOM 1323 O O . HIS A 1 174 ? 92.24000 95.26700 106.20200 1.000 57.66223 174 HIS A O 1
ATOM 1330 N N . LEU A 1 175 ? 92.87200 94.66400 108.26900 1.000 55.23905 175 LEU A N 1
ATOM 1331 C CA . LEU A 1 175 ? 92.07700 93.44600 108.21600 1.000 55.23905 175 LEU A CA 1
ATOM 1332 C C . LEU A 1 175 ? 91.08000 93.33700 109.36300 1.000 55.23905 175 LEU A C 1
ATOM 1333 O O . LEU A 1 175 ? 89.97700 92.81700 109.17700 1.000 55.23905 175 LEU A O 1
ATOM 1338 N N . VAL A 1 176 ? 91.44600 93.82200 110.54600 1.000 51.98398 176 VAL A N 1
ATOM 1339 C CA . VAL A 1 176 ? 90.67500 93.58900 111.75600 1.000 51.98398 176 VAL A CA 1
ATOM 1340 C C . VAL A 1 176 ? 89.97400 94.85200 112.24000 1.000 51.98398 176 VAL A C 1
ATOM 1341 O O . VAL A 1 176 ? 88.82400 94.79300 112.67800 1.000 51.98398 176 VAL A O 1
ATOM 1345 N N . ILE A 1 177 ? 90.64400 95.99600 112.17500 1.000 52.68577 177 ILE A N 1
ATOM 1346 C CA . ILE A 1 177 ? 90.07900 97.26400 112.63800 1.000 52.68577 177 ILE A CA 1
ATOM 1347 C C . ILE A 1 177 ? 89.10800 97.87800 111.63000 1.000 52.68577 177 ILE A C 1
ATOM 1348 O O . ILE A 1 177 ? 88.04600 98.36500 112.04700 1.000 52.68577 177 ILE A O 1
ATOM 1353 N N . PRO A 1 178 ? 89.40200 97.89600 110.32600 1.000 50.47532 178 PRO A N 1
ATOM 1354 C CA . PRO A 1 178 ? 88.50300 98.56400 109.36700 1.000 50.47532 178 PRO A CA 1
ATOM 1355 C C . PRO A 1 178 ? 87.04800 98.13800 109.49500 1.000 50.47532 178 PRO A C 1
ATOM 1356 O O . PRO A 1 178 ? 86.15600 98.97200 109.27500 1.000 50.47532 178 PRO A O 1
ATOM 1360 N N . PRO A 1 179 ? 86.74500 96.86900 109.80800 1.000 47.51959 179 PRO A N 1
ATOM 1361 C CA . PRO A 1 179 ? 85.32800 96.51400 109.98600 1.000 47.51959 179 PRO A CA 1
ATOM 1362 C C . PRO A 1 179 ? 84.59300 97.38500 110.98300 1.000 47.51959 179 PRO A C 1
ATOM 1363 O O . PRO A 1 179 ? 83.40600 97.65600 110.78200 1.000 47.51959 179 PRO A O 1
ATOM 1367 N N . PHE A 1 180 ? 85.25900 97.87000 112.03100 1.000 47.50545 180 PHE A N 1
ATOM 1368 C CA . PHE A 1 180 ? 84.57900 98.75300 112.97400 1.000 47.50545 180 PHE A CA 1
ATOM 1369 C C . PHE A 1 180 ? 84.32100 100.12300 112.36400 1.000 47.50545 180 PHE A C 1
ATOM 1370 O O . PHE A 1 180 ? 83.23600 100.69400 112.53800 1.000 47.50545 180 PHE A O 1
ATOM 1378 N N . VAL A 1 181 ? 85.30800 100.67200 111.65400 1.000 47.96157 181 VAL A N 1
ATOM 1379 C CA . VAL A 1 181 ? 85.10500 101.93700 110.95500 1.000 47.96157 181 VAL A CA 1
ATOM 1380 C C . VAL A 1 181 ? 83.90200 101.84100 110.03200 1.000 47.96157 181 VAL A C 1
ATOM 1381 O O . VAL A 1 181 ? 83.04100 102.72900 110.01000 1.000 47.96157 181 VAL A O 1
ATOM 1385 N N . PHE A 1 182 ? 83.80900 100.75200 109.26900 1.000 47.60135 182 PHE A N 1
ATOM 1386 C CA . PHE A 1 182 ? 82.70200 100.60300 108.33500 1.000 47.60135 182 PHE A CA 1
ATOM 1387 C C . PHE A 1 182 ? 81.39400 100.25300 109.02500 1.000 47.60135 182 PHE A C 1
ATOM 1388 O O . PHE A 1 182 ? 80.32600 100.52000 108.46700 1.000 47.60135 182 PHE A O 1
ATOM 1396 N N . MET A 1 183 ? 81.44500 99.66000 110.21600 1.000 49.74869 183 MET A N 1
ATOM 1397 C CA . MET A 1 183 ? 80.23700 99.55400 111.02300 1.000 49.74869 183 MET A CA 1
ATOM 1398 C C . MET A 1 183 ? 79.73600 100.93600 111.40400 1.000 49.74869 183 MET A C 1
ATOM 1399 O O . MET A 1 183 ? 78.52600 101.18600 111.43500 1.000 49.74869 183 MET A O 1
ATOM 1404 N N . VAL A 1 184 ? 80.66300 101.85000 111.68400 1.000 48.63595 184 VAL A N 1
ATOM 1405 C CA . VAL A 1 184 ? 80.27800 103.20700 112.05800 1.000 48.63595 184 VAL A CA 1
ATOM 1406 C C . VAL A 1 184 ? 79.69300 103.94700 110.86200 1.000 48.63595 184 VAL A C 1
ATOM 1407 O O . VAL A 1 184 ? 78.59600 104.51000 110.93900 1.000 48.63595 184 VAL A O 1
ATOM 1411 N N . THR A 1 185 ? 80.41300 103.96100 109.74000 1.000 50.97012 185 THR A N 1
ATOM 1412 C CA . THR A 1 185 ? 80.04800 104.83600 108.63100 1.000 50.97012 185 THR A CA 1
ATOM 1413 C C . THR A 1 185 ? 79.23700 104.15400 107.54000 1.000 50.97012 185 THR A C 1
ATOM 1414 O O . THR A 1 185 ? 78.51700 104.84000 106.80900 1.000 50.97012 185 THR A O 1
ATOM 1418 N N . GLU A 1 186 ? 79.32700 102.83100 107.40200 1.000 50.58508 186 GLU A N 1
ATOM 1419 C CA . GLU A 1 186 ? 78.62100 102.12700 106.34200 1.000 50.58508 186 GLU A CA 1
ATOM 1420 C C . GLU A 1 186 ? 77.53800 101.18700 106.84100 1.000 50.58508 186 GLU A C 1
ATOM 1421 O O . GLU A 1 186 ? 76.72900 100.72700 106.03100 1.000 50.58508 186 GLU A O 1
ATOM 1427 N N . GLU A 1 187 ? 77.50800 100.88800 108.13900 1.000 50.68157 187 GLU A N 1
ATOM 1428 C CA . GLU A 1 187 ? 76.50100 100.01400 108.74100 1.000 50.68157 187 GLU A CA 1
ATOM 1429 C C . GLU A 1 187 ? 76.58000 98.60000 108.16200 1.000 50.68157 187 GLU A C 1
ATOM 1430 O O . GLU A 1 187 ? 75.60200 98.04100 107.66300 1.000 50.68157 187 GLU A O 1
ATOM 1436 N N . TRP A 1 188 ? 77.77400 98.02600 108.24400 1.000 45.35789 188 TRP A N 1
ATOM 1437 C CA . TRP A 1 188 ? 78.01100 96.63100 107.89800 1.000 45.35789 188 TRP A CA 1
ATOM 1438 C C . TRP A 1 188 ? 78.36100 95.87500 109.17000 1.000 45.35789 188 TRP A C 1
ATOM 1439 O O . TRP A 1 188 ? 79.24100 96.30300 109.92200 1.000 45.35789 188 TRP A O 1
ATOM 1450 N N . ASN A 1 189 ? 77.67900 94.75800 109.41100 1.000 46.09427 189 ASN A N 1
ATOM 1451 C CA . ASN A 1 189 ? 78.07200 93.91300 110.52700 1.000 46.09427 189 ASN A CA 1
ATOM 1452 C C . ASN A 1 189 ? 79.48100 93.37900 110.28900 1.000 46.09427 189 ASN A C 1
ATOM 1453 O O . ASN A 1 189 ? 79.99200 93.38300 109.16700 1.000 46.09427 189 ASN A O 1
ATOM 1458 N N . TYR A 1 190 ? 80.11300 92.92200 111.37200 1.000 46.70892 190 TYR A N 1
ATOM 1459 C CA . TYR A 1 190 ? 81.55800 92.71700 111.35400 1.000 46.70892 190 TYR A CA 1
ATOM 1460 C C . TYR A 1 190 ? 81.98800 91.76600 110.24800 1.000 46.70892 190 TYR A C 1
ATOM 1461 O O . TYR A 1 190 ? 83.04200 91.96100 109.63200 1.000 46.70892 190 TYR A O 1
ATOM 1470 N N . ILE A 1 191 ? 81.19900 90.72500 109.98600 1.000 45.13561 191 ILE A N 1
ATOM 1471 C CA . ILE A 1 191 ? 81.61000 89.75700 108.97800 1.000 45.13561 191 ILE A CA 1
ATOM 1472 C C . ILE A 1 191 ? 81.63900 90.39300 107.59800 1.000 45.13561 191 ILE A C 1
ATOM 1473 O O . ILE A 1 191 ? 82.54200 90.11500 106.80400 1.000 45.13561 191 ILE A O 1
ATOM 1478 N N . GLU A 1 192 ? 80.67900 91.26700 107.29200 1.000 44.24001 192 GLU A N 1
ATOM 1479 C CA . GLU A 1 192 ? 80.69900 91.95800 106.00600 1.000 44.24001 192 GLU A CA 1
ATOM 1480 C C . GLU A 1 192 ? 81.91500 92.86400 105.88500 1.000 44.24001 192 GLU A C 1
ATOM 1481 O O . GLU A 1 192 ? 82.57500 92.88900 104.84100 1.000 44.24001 192 GLU A O 1
ATOM 1487 N N . GLY A 1 193 ? 82.22300 93.61800 106.93900 1.000 39.38762 193 GLY A N 1
ATOM 1488 C CA . GLY A 1 193 ? 83.38500 94.48600 106.89400 1.000 39.38762 193 GLY A CA 1
ATOM 1489 C C . GLY A 1 193 ? 84.67800 93.71600 106.72500 1.000 39.38762 193 GLY A C 1
ATOM 1490 O O . GLY A 1 193 ? 85.55400 94.12000 105.95900 1.000 39.38762 193 GLY A O 1
ATOM 1491 N N . LEU A 1 194 ? 84.80500 92.58500 107.41800 1.000 40.10347 194 LEU A N 1
ATOM 1492 C CA . LEU A 1 194 ? 86.01500 91.77800 107.30400 1.000 40.10347 194 LEU A CA 1
ATOM 1493 C C . LEU A 1 194 ? 86.12100 91.14100 105.92700 1.000 40.10347 194 LEU A C 1
ATOM 1494 O O . LEU A 1 194 ? 87.20600 91.10200 105.33100 1.000 40.10347 194 LEU A O 1
ATOM 1499 N N . TYR A 1 195 ? 85.00300 90.63600 105.41000 1.000 39.18332 195 TYR A N 1
ATOM 1500 C CA . TYR A 1 195 ? 84.96900 90.08200 104.06600 1.000 39.18332 195 TYR A CA 1
ATOM 1501 C C . TYR A 1 195 ? 85.41600 91.11600 103.04500 1.000 39.18332 195 TYR A C 1
ATOM 1502 O O . TYR A 1 195 ? 86.28800 90.84700 102.21500 1.000 39.18332 195 TYR A O 1
ATOM 1511 N N . TYR A 1 196 ? 84.85200 92.32300 103.12200 1.000 39.21686 196 TYR A N 1
ATOM 1512 C CA . TYR A 1 196 ? 85.20800 93.37500 102.17600 1.000 39.21686 196 TYR A CA 1
ATOM 1513 C C . TYR A 1 196 ? 86.66900 93.77700 102.31800 1.000 39.21686 196 TYR A C 1
ATOM 1514 O O . TYR A 1 196 ? 87.37100 93.95800 101.31400 1.000 39.21686 196 TYR A O 1
ATOM 1523 N N . SER A 1 197 ? 87.14600 93.92600 103.55500 1.000 39.69309 197 SER A N 1
ATOM 1524 C CA . SER A 1 197 ? 88.54300 94.27500 103.77600 1.000 39.69309 197 SER A CA 1
ATOM 1525 C C . SER A 1 197 ? 89.46500 93.26100 103.12100 1.000 39.69309 197 SER A C 1
ATOM 1526 O O . SER A 1 197 ? 90.37200 93.62900 102.36600 1.000 39.69309 197 SER A O 1
ATOM 1529 N N . PHE A 1 198 ? 89.23500 91.97200 103.37500 1.000 37.98826 198 PHE A N 1
ATOM 1530 C CA . PHE A 1 198 ? 90.10300 90.96000 102.78800 1.000 37.98826 198 PHE A CA 1
ATOM 1531 C C . PHE A 1 198 ? 90.01100 90.96600 101.26800 1.000 37.98826 198 PHE A C 1
ATOM 1532 O O . PHE A 1 198 ? 91.03500 90.91900 100.57700 1.000 37.98826 198 PHE A O 1
ATOM 1540 N N . ILE A 1 199 ? 88.79100 91.01300 100.72700 1.000 36.51255 199 ILE A N 1
ATOM 1541 C CA . ILE A 1 199 ? 88.61500 90.98600 99.27700 1.000 36.51255 199 ILE A CA 1
ATOM 1542 C C . ILE A 1 199 ? 89.37700 92.12400 98.61700 1.000 36.51255 199 ILE A C 1
ATOM 1543 O O . ILE A 1 199 ? 89.99300 91.94500 97.56000 1.000 36.51255 199 ILE A O 1
ATOM 1548 N N . THR A 1 200 ? 89.37100 93.30700 99.23100 1.000 37.06067 200 THR A N 1
ATOM 1549 C CA . THR A 1 200 ? 90.06500 94.42800 98.60500 1.000 37.06067 200 THR A CA 1
ATOM 1550 C C . THR A 1 200 ? 91.56600 94.36700 98.84200 1.000 37.06067 200 THR A C 1
ATOM 1551 O O . THR A 1 200 ? 92.34300 94.89500 98.04000 1.000 37.06067 200 THR A O 1
ATOM 1555 N N . ILE A 1 201 ? 92.00300 93.74200 99.93500 1.000 39.22146 201 ILE A N 1
ATOM 1556 C CA . ILE A 1 201 ? 93.44300 93.65400 100.15400 1.000 39.22146 201 ILE A CA 1
ATOM 1557 C C . ILE A 1 201 ? 94.07300 92.62600 99.22600 1.000 39.22146 201 ILE A C 1
ATOM 1558 O O . ILE A 1 201 ? 95.20000 92.81400 98.75700 1.000 39.22146 201 ILE A O 1
ATOM 1563 N N . SER A 1 202 ? 93.36600 91.54300 98.92400 1.000 34.86436 202 SER A N 1
ATOM 1564 C CA . SER A 1 202 ? 93.89500 90.49900 98.06000 1.000 34.86436 202 SER A CA 1
ATOM 1565 C C . SER A 1 202 ? 93.63700 90.76800 96.58400 1.000 34.86436 202 SER A C 1
ATOM 1566 O O . SER A 1 202 ? 93.84700 89.87400 95.76000 1.000 34.86436 202 SER A O 1
ATOM 1569 N N . THR A 1 203 ? 93.19400 91.97700 96.24000 1.000 32.07408 203 THR A N 1
ATOM 1570 C CA . THR A 1 203 ? 92.93500 92.38000 94.85600 1.000 32.07408 203 THR A CA 1
ATOM 1571 C C . THR A 1 203 ? 91.96800 91.43500 94.15300 1.000 32.07408 203 THR A C 1
ATOM 1572 O O . THR A 1 203 ? 92.04500 91.23900 92.93700 1.000 32.07408 203 THR A O 1
ATOM 1576 N N . ILE A 1 204 ? 91.04700 90.83900 94.90700 1.000 31.28240 204 ILE A N 1
ATOM 1577 C CA . ILE A 1 204 ? 89.98500 90.06300 94.28100 1.000 31.28240 204 ILE A CA 1
ATOM 1578 C C . ILE A 1 204 ? 88.88300 90.98400 93.78500 1.000 31.28240 204 ILE A C 1
ATOM 1579 O O . ILE A 1 204 ? 88.49000 90.93600 92.61500 1.000 31.28240 204 ILE A O 1
ATOM 1584 N N . GLY A 1 205 ? 88.38300 91.85000 94.65600 1.000 32.95122 205 GLY A N 1
ATOM 1585 C CA . GLY A 1 205 ? 87.39000 92.81900 94.25500 1.000 32.95122 205 GLY A CA 1
ATOM 1586 C C . GLY A 1 205 ? 86.17900 92.20000 93.59500 1.000 32.95122 205 GLY A C 1
ATOM 1587 O O . GLY A 1 205 ? 85.98700 92.34800 92.38700 1.000 32.95122 205 GLY A O 1
ATOM 1588 N N . PHE A 1 206 ? 85.36400 91.48100 94.36500 1.000 34.50474 206 PHE A N 1
ATOM 1589 C CA . PHE A 1 206 ? 84.12200 90.95900 93.80900 1.000 34.50474 206 PHE A CA 1
ATOM 1590 C C . PHE A 1 206 ? 83.17700 92.08600 93.42300 1.000 34.50474 206 PHE A C 1
ATOM 1591 O O . PHE A 1 206 ? 82.44900 91.98100 92.43100 1.000 34.50474 206 PHE A O 1
ATOM 1599 N N . GLY A 1 207 ? 83.16700 93.16600 94.19400 1.000 35.49226 207 GLY A N 1
ATOM 1600 C CA . GLY A 1 207 ? 82.30100 94.28600 93.91200 1.000 35.49226 207 GLY A CA 1
ATOM 1601 C C . GLY A 1 207 ? 80.94700 94.22900 94.57400 1.000 35.49226 207 GLY A C 1
ATOM 1602 O O . GLY A 1 207 ? 80.15400 95.16200 94.40000 1.000 35.49226 207 GLY A O 1
ATOM 1603 N N . ASP A 1 208 ? 80.64800 93.16300 95.31800 1.000 38.51972 208 ASP A N 1
ATOM 1604 C CA . ASP A 1 208 ? 79.40700 93.13400 96.08100 1.000 38.51972 208 ASP A CA 1
ATOM 1605 C C . ASP A 1 208 ? 79.42200 94.17100 97.19300 1.000 38.51972 208 ASP A C 1
ATOM 1606 O O . ASP A 1 208 ? 78.37000 94.70900 97.55200 1.000 38.51972 208 ASP A O 1
ATOM 1611 N N . PHE A 1 209 ? 80.60000 94.46800 97.73700 1.000 38.96522 209 PHE A N 1
ATOM 1612 C CA . PHE A 1 209 ? 80.76600 95.46400 98.78600 1.000 38.96522 209 PHE A CA 1
ATOM 1613 C C . PHE A 1 209 ? 81.79800 96.48200 98.33100 1.000 38.96522 209 PHE A C 1
ATOM 1614 O O . PHE A 1 209 ? 82.95500 96.12700 98.08700 1.000 38.96522 209 PHE A O 1
ATOM 1622 N N . VAL A 1 210 ? 81.37900 97.73700 98.20400 1.000 40.47336 210 VAL A N 1
ATOM 1623 C CA . VAL A 1 210 ? 82.27100 98.84400 97.88600 1.000 40.47336 210 VAL A CA 1
ATOM 1624 C C . VAL A 1 210 ? 82.00200 99.96700 98.87600 1.000 40.47336 210 VAL A C 1
ATOM 1625 O O . VAL A 1 210 ? 80.84400 100.28600 99.16700 1.000 40.47336 210 VAL A O 1
ATOM 1629 N N . ALA A 1 211 ? 83.07000 100.56600 99.39400 1.000 44.48151 211 ALA A N 1
ATOM 1630 C CA . ALA A 1 211 ? 82.96300 101.56700 100.44600 1.000 44.48151 211 ALA A CA 1
ATOM 1631 C C . ALA A 1 211 ? 82.93400 102.95800 99.83200 1.000 44.48151 211 ALA A C 1
ATOM 1632 O O . ALA A 1 211 ? 83.92800 103.40800 99.25400 1.000 44.48151 211 ALA A O 1
ATOM 1634 N N . GLY A 1 212 ? 81.80200 103.63600 99.96300 1.000 50.35179 212 GLY A N 1
ATOM 1635 C CA . GLY A 1 212 ? 81.66600 104.98900 99.47900 1.000 50.35179 212 GLY A CA 1
ATOM 1636 C C . GLY A 1 212 ? 80.71500 105.18100 98.32300 1.000 50.35179 212 GLY A C 1
ATOM 1637 O O . GLY A 1 212 ? 80.64200 106.29200 97.78800 1.000 50.35179 212 GLY A O 1
ATOM 1638 N N . VAL A 1 213 ? 79.98800 104.14900 97.92000 1.000 48.12827 213 VAL A N 1
ATOM 1639 C CA . VAL A 1 213 ? 79.05400 104.23700 96.80200 1.000 48.12827 213 VAL A CA 1
ATOM 1640 C C . VAL A 1 213 ? 77.68100 103.82200 97.32400 1.000 48.12827 213 VAL A C 1
ATOM 1641 O O . VAL A 1 213 ? 77.31000 102.64600 97.36300 1.000 48.12827 213 VAL A O 1
ATOM 1645 N N . ASN A 1 214 ? 76.90200 104.80300 97.74800 1.000 56.30637 214 ASN A N 1
ATOM 1646 C CA . ASN A 1 214 ? 75.55400 104.53000 98.22300 1.000 56.30637 214 ASN A CA 1
ATOM 1647 C C . ASN A 1 214 ? 74.69600 105.77500 98.05600 1.000 56.30637 214 ASN A C 1
ATOM 1648 O O . ASN A 1 214 ? 74.98000 106.81500 98.66400 1.000 56.30637 214 ASN A O 1
ATOM 1653 N N . PRO A 1 215 ? 73.64200 105.71100 97.24200 1.000 60.37810 215 PRO A N 1
ATOM 1654 C CA . PRO A 1 215 ? 72.83200 106.91700 97.01500 1.000 60.37810 215 PRO A CA 1
ATOM 1655 C C . PRO A 1 215 ? 72.14700 107.42600 98.26900 1.000 60.37810 215 PRO A C 1
ATOM 1656 O O . PRO A 1 215 ? 72.04400 108.64300 98.46200 1.000 60.37810 215 PRO A O 1
ATOM 1660 N N . SER A 1 216 ? 71.68400 106.52500 99.13800 1.000 60.06241 216 SER A N 1
ATOM 1661 C CA . SER A 1 216 ? 70.94100 106.94900 100.31800 1.000 60.06241 216 SER A CA 1
ATOM 1662 C C . SER A 1 216 ? 71.85700 107.41600 101.44000 1.000 60.06241 216 SER A C 1
ATOM 1663 O O . SER A 1 216 ? 71.45400 108.25700 102.25100 1.000 60.06241 216 SER A O 1
ATOM 1666 N N . ALA A 1 217 ? 73.07600 106.89300 101.50800 1.000 57.66048 217 ALA A N 1
ATOM 1667 C CA . ALA A 1 217 ? 73.99300 107.29000 102.56400 1.000 57.66048 217 ALA A CA 1
ATOM 1668 C C . ALA A 1 217 ? 74.48300 108.71500 102.34300 1.000 57.66048 217 ALA A C 1
ATOM 1669 O O . ALA A 1 217 ? 74.52700 109.21400 101.21600 1.000 57.66048 217 ALA A O 1
ATOM 1671 N N . ASN A 1 218 ? 74.84800 109.37400 103.44000 1.000 56.01989 218 ASN A N 1
ATOM 1672 C CA . ASN A 1 218 ? 75.37200 110.73600 103.41600 1.000 56.01989 218 ASN A CA 1
ATOM 1673 C C . ASN A 1 218 ? 76.82600 110.69500 103.86500 1.000 56.01989 218 ASN A C 1
ATOM 1674 O O . ASN A 1 218 ? 77.11200 110.69500 105.06600 1.000 56.01989 218 ASN A O 1
ATOM 1679 N N . TYR A 1 219 ? 77.74000 110.67100 102.90400 1.000 52.19881 219 TYR A N 1
ATOM 1680 C CA . TYR A 1 219 ? 79.16200 110.55100 103.17500 1.000 52.19881 219 TYR A CA 1
ATOM 1681 C C . TYR A 1 219 ? 79.80200 111.92700 103.26900 1.000 52.19881 219 TYR A C 1
ATOM 1682 O O . TYR A 1 219 ? 79.25900 112.92000 102.77700 1.000 52.19881 219 TYR A O 1
ATOM 1691 N N . HIS A 1 220 ? 80.96600 111.97500 103.90900 1.000 58.88636 220 HIS A N 1
ATOM 1692 C CA . HIS A 1 220 ? 81.73000 113.20700 103.98400 1.000 58.88636 220 HIS A CA 1
ATOM 1693 C C . HIS A 1 220 ? 82.29100 113.56900 102.61100 1.000 58.88636 220 HIS A C 1
ATOM 1694 O O . HIS A 1 220 ? 82.20800 112.79900 101.65100 1.000 58.88636 220 HIS A O 1
ATOM 1701 N N . ALA A 1 221 ? 82.87700 114.76400 102.52700 1.000 57.64866 221 ALA A N 1
ATOM 1702 C CA . ALA A 1 221 ? 83.34200 115.26400 101.23800 1.000 57.64866 221 ALA A CA 1
ATOM 1703 C C . ALA A 1 221 ? 84.62000 114.57400 100.78400 1.000 57.64866 221 ALA A C 1
ATOM 1704 O O . ALA A 1 221 ? 84.90200 114.53000 99.58100 1.000 57.64866 221 ALA A O 1
ATOM 1706 N N . LEU A 1 222 ? 85.40800 114.04100 101.71600 1.000 59.67767 222 LEU A N 1
ATOM 1707 C CA . LEU A 1 222 ? 86.66200 113.37400 101.39100 1.000 59.67767 222 LEU A CA 1
ATOM 1708 C C . LEU A 1 222 ? 86.64700 111.89800 101.77200 1.000 59.67767 222 LEU A C 1
ATOM 1709 O O . LEU A 1 222 ? 87.71000 111.29600 101.94900 1.000 59.67767 222 LEU A O 1
ATOM 1714 N N . TYR A 1 223 ? 85.46100 111.30400 101.89700 1.000 52.27820 223 TYR A N 1
ATOM 1715 C CA . TYR A 1 223 ? 85.35600 109.92000 102.34500 1.000 52.27820 223 TYR A CA 1
ATOM 1716 C C . TYR A 1 223 ? 86.00500 108.96800 101.34600 1.000 52.27820 223 TYR A C 1
ATOM 1717 O O . TYR A 1 223 ? 86.85200 108.14200 101.70800 1.000 52.27820 223 TYR A O 1
ATOM 1726 N N . ARG A 1 224 ? 85.61200 109.07100 100.07500 1.000 48.79537 224 ARG A N 1
ATOM 1727 C CA . ARG A 1 224 ? 86.12000 108.14700 99.06800 1.000 48.79537 224 ARG A CA 1
ATOM 1728 C C . ARG A 1 224 ? 87.62300 108.29400 98.88700 1.000 48.79537 224 ARG A C 1
ATOM 1729 O O . ARG A 1 224 ? 88.33100 107.29900 98.69600 1.000 48.79537 224 ARG A O 1
ATOM 1737 N N . TYR A 1 225 ? 88.13100 109.52600 98.94100 1.000 57.09801 225 TYR A N 1
ATOM 1738 C CA . TYR A 1 225 ? 89.57000 109.73000 98.81500 1.000 57.09801 225 TYR A CA 1
ATOM 1739 C C . TYR A 1 225 ? 90.31700 109.09500 99.97800 1.000 57.09801 225 TYR A C 1
ATOM 1740 O O . TYR A 1 225 ? 91.38700 108.50800 99.79000 1.000 57.09801 225 TYR A O 1
ATOM 1749 N N . PHE A 1 226 ? 89.76600 109.19400 101.18700 1.000 54.70005 226 PHE A N 1
ATOM 1750 C CA . PHE A 1 226 ? 90.39900 108.55200 102.33200 1.000 54.70005 226 PHE A CA 1
ATOM 1751 C C . PHE A 1 226 ? 90.38900 107.03700 102.19100 1.000 54.70005 226 PHE A C 1
ATOM 1752 O O . PHE A 1 226 ? 91.38800 106.37300 102.49600 1.000 54.70005 226 PHE A O 1
ATOM 1760 N N . VAL A 1 227 ? 89.26800 106.47300 101.73800 1.000 49.93412 227 VAL A N 1
ATOM 1761 C CA . VAL A 1 227 ? 89.20700 105.03100 101.51400 1.000 49.93412 227 VAL A CA 1
ATOM 1762 C C . VAL A 1 227 ? 90.25200 104.60800 100.49200 1.000 49.93412 227 VAL A C 1
ATOM 1763 O O . VAL A 1 227 ? 90.94200 103.59800 100.66900 1.000 49.93412 227 VAL A O 1
ATOM 1767 N N . GLU A 1 228 ? 90.39700 105.38200 99.41600 1.000 52.77290 228 GLU A N 1
ATOM 1768 C CA . GLU A 1 228 ? 91.36100 105.02900 98.38200 1.000 52.77290 228 GLU A CA 1
ATOM 1769 C C . GLU A 1 228 ? 92.79000 105.14400 98.89600 1.000 52.77290 228 GLU A C 1
ATOM 1770 O O . GLU A 1 228 ? 93.64900 104.32400 98.54900 1.000 52.77290 228 GLU A O 1
ATOM 1776 N N . LEU A 1 229 ? 93.06400 106.14800 99.72800 1.000 51.80870 229 LEU A N 1
ATOM 1777 C CA . LEU A 1 229 ? 94.39500 106.27600 100.31000 1.000 51.80870 229 LEU A CA 1
ATOM 1778 C C . LEU A 1 229 ? 94.71000 105.09500 101.21700 1.000 51.80870 229 LEU A C 1
ATOM 1779 O O . LEU A 1 229 ? 95.82200 104.54800 101.18400 1.000 51.80870 229 LEU A O 1
ATOM 1784 N N . TRP A 1 230 ? 93.74000 104.69000 102.03700 1.000 48.64478 230 TRP A N 1
ATOM 1785 C CA . TRP A 1 230 ? 93.93400 103.52100 102.88500 1.000 48.64478 230 TRP A CA 1
ATOM 1786 C C . TRP A 1 230 ? 94.16200 102.27100 102.04800 1.000 48.64478 230 TRP A C 1
ATOM 1787 O O . TRP A 1 230 ? 94.99900 101.43000 102.39200 1.000 48.64478 230 TRP A O 1
ATOM 1798 N N . ILE A 1 231 ? 93.43100 102.13700 100.94000 1.000 45.98593 231 ILE A N 1
ATOM 1799 C CA . ILE A 1 231 ? 93.61900 100.98800 100.05700 1.000 45.98593 231 ILE A CA 1
ATOM 1800 C C . ILE A 1 231 ? 95.03700 100.97400 99.50300 1.000 45.98593 231 ILE A C 1
ATOM 1801 O O . ILE A 1 231 ? 95.70600 99.93300 99.48100 1.000 45.98593 231 ILE A O 1
ATOM 1806 N N . TYR A 1 232 ? 95.51100 102.12900 99.03400 1.000 49.73207 232 TYR A N 1
ATOM 1807 C CA . TYR A 1 232 ? 96.85900 102.19000 98.48000 1.000 49.73207 232 TYR A CA 1
ATOM 1808 C C . TYR A 1 232 ? 97.90600 101.83000 99.52500 1.000 49.73207 232 TYR A C 1
ATOM 1809 O O . TYR A 1 232 ? 98.83500 101.06500 99.24100 1.000 49.73207 232 TYR A O 1
ATOM 1818 N N . LEU A 1 233 ? 97.77500 102.36500 100.74000 1.000 54.97965 233 LEU A N 1
ATOM 1819 C CA . LEU A 1 233 ? 98.74700 102.02700 101.77500 1.000 54.97965 233 LEU A CA 1
ATOM 1820 C C . LEU A 1 233 ? 98.68200 100.55000 102.14500 1.000 54.97965 233 LEU A C 1
ATOM 1821 O O . LEU A 1 233 ? 99.72000 99.93300 102.42300 1.000 54.97965 233 LEU A O 1
ATOM 1826 N N . GLY A 1 234 ? 97.48400 99.96600 102.14400 1.000 56.24493 234 GLY A N 1
ATOM 1827 C CA . GLY A 1 234 ? 97.37000 98.54300 102.40900 1.000 56.24493 234 GLY A CA 1
ATOM 1828 C C . GLY A 1 234 ? 98.06500 97.70600 101.35700 1.000 56.24493 234 GLY A C 1
ATOM 1829 O O . GLY A 1 234 ? 98.76300 96.74000 101.67600 1.000 56.24493 234 GLY A O 1
ATOM 1830 N N . LEU A 1 235 ? 97.90100 98.07400 100.08700 1.000 56.98371 235 LEU A N 1
ATOM 1831 C CA . LEU A 1 235 ? 98.57100 97.32000 99.03400 1.000 56.98371 235 LEU A CA 1
ATOM 1832 C C . LEU A 1 235 ? 100.07700 97.54500 99.06800 1.000 56.98371 235 LEU A C 1
ATOM 1833 O O . LEU A 1 235 ? 100.85100 96.65700 98.69500 1.000 56.98371 235 LEU A O 1
ATOM 1838 N N . ALA A 1 236 ? 100.51500 98.71400 99.53400 1.000 64.05310 236 ALA A N 1
ATOM 1839 C CA . ALA A 1 236 ? 101.94600 98.93300 99.72400 1.000 64.05310 236 ALA A CA 1
ATOM 1840 C C . ALA A 1 236 ? 102.50800 97.99300 100.78400 1.000 64.05310 236 ALA A C 1
ATOM 1841 O O . ALA A 1 236 ? 103.53000 97.32600 100.56900 1.000 64.05310 236 ALA A O 1
ATOM 1843 N N . TRP A 1 237 ? 101.86000 97.94500 101.95000 1.000 67.12213 237 TRP A N 1
ATOM 1844 C CA . TRP A 1 237 ? 102.28400 97.00600 102.98400 1.000 67.12213 237 TRP A CA 1
ATOM 1845 C C . TRP A 1 237 ? 102.25800 95.57600 102.46600 1.000 67.12213 237 TRP A C 1
ATOM 1846 O O . TRP A 1 237 ? 103.13700 94.77000 102.79000 1.000 67.12213 237 TRP A O 1
ATOM 1857 N N . LEU A 1 238 ? 101.25000 95.24300 101.65900 1.000 69.14147 238 LEU A N 1
ATOM 1858 C CA . LEU A 1 238 ? 101.18200 93.91500 101.06400 1.000 69.14147 238 LEU A CA 1
ATOM 1859 C C . LEU A 1 238 ? 102.39700 93.64000 100.19000 1.000 69.14147 238 LEU A C 1
ATOM 1860 O O . LEU A 1 238 ? 103.00300 92.56700 100.27300 1.000 69.14147 238 LEU A O 1
ATOM 1865 N N . SER A 1 239 ? 102.77000 94.60100 99.34500 1.000 80.64748 239 SER A N 1
ATOM 1866 C CA . SER A 1 239 ? 103.91300 94.40600 98.46000 1.000 80.64748 239 SER A CA 1
ATOM 1867 C C . SER A 1 239 ? 105.20800 94.27900 99.25100 1.000 80.64748 239 SER A C 1
ATOM 1868 O O . SER A 1 239 ? 106.14400 93.59200 98.82200 1.000 80.64748 239 SER A O 1
ATOM 1871 N N . LEU A 1 240 ? 105.28500 94.94600 100.40500 1.000 86.51531 240 LEU A N 1
ATOM 1872 C CA . LEU A 1 240 ? 106.46300 94.79600 101.25800 1.000 86.51531 240 LEU A CA 1
ATOM 1873 C C . LEU A 1 240 ? 106.65300 93.34600 101.68500 1.000 86.51531 240 LEU A C 1
ATOM 1874 O O . LEU A 1 240 ? 107.76800 92.81400 101.64500 1.000 86.51531 240 LEU A O 1
ATOM 1879 N N . PHE A 1 241 ? 105.56900 92.68600 102.09900 1.000 98.47514 241 PHE A N 1
ATOM 1880 C CA . PHE A 1 241 ? 105.65200 91.26500 102.41300 1.000 98.47514 241 PHE A CA 1
ATOM 1881 C C . PHE A 1 241 ? 105.88400 90.43300 101.16100 1.000 98.47514 241 PHE A C 1
ATOM 1882 O O . PHE A 1 241 ? 106.53600 89.38500 101.22700 1.000 98.47514 241 PHE A O 1
ATOM 1890 N N . VAL A 1 242 ? 105.35700 90.87700 100.02000 1.000 102.34052 242 VAL A N 1
ATOM 1891 C CA . VAL A 1 242 ? 105.57800 90.15700 98.76900 1.000 102.34052 242 VAL A CA 1
ATOM 1892 C C . VAL A 1 242 ? 107.06500 90.07700 98.45900 1.000 102.34052 242 VAL A C 1
ATOM 1893 O O . VAL A 1 242 ? 107.57800 89.01900 98.07500 1.000 102.34052 242 VAL A O 1
ATOM 1897 N N . ASN A 1 243 ? 107.78500 91.18200 98.63400 1.000 111.52111 243 ASN A N 1
ATOM 1898 C CA . ASN A 1 243 ? 109.22300 91.17200 98.39300 1.000 111.52111 243 ASN A CA 1
ATOM 1899 C C . ASN A 1 243 ? 110.00900 90.51200 99.51700 1.000 111.52111 243 ASN A C 1
ATOM 1900 O O . ASN A 1 243 ? 111.23200 90.38200 99.40200 1.000 111.52111 243 ASN A O 1
ATOM 1905 N N . TRP A 1 244 ? 109.34300 90.09400 100.59200 1.000 124.80461 244 TRP A N 1
ATOM 1906 C CA . TRP A 1 244 ? 109.95200 89.31700 101.66400 1.000 124.80461 244 TRP A CA 1
ATOM 1907 C C . TRP A 1 244 ? 109.69500 87.82100 101.51200 1.000 124.80461 244 TRP A C 1
ATOM 1908 O O . TRP A 1 244 ? 109.52900 87.11700 102.51400 1.000 124.80461 244 TRP A O 1
ATOM 1919 N N . LYS A 1 245 ? 109.65900 87.34200 100.26700 1.000 124.80631 245 LYS A N 1
ATOM 1920 C CA . LYS A 1 245 ? 109.12000 86.02200 99.95800 1.000 124.80631 245 LYS A CA 1
ATOM 1921 C C . LYS A 1 245 ? 109.95000 84.89900 100.57200 1.000 124.80631 245 LYS A C 1
ATOM 1922 O O . LYS A 1 245 ? 109.48500 84.17500 101.45900 1.000 124.80631 245 LYS A O 1
ATOM 1928 N N . VAL A 1 246 ? 111.19100 84.74400 100.11200 1.000 142.12561 246 VAL A N 1
ATOM 1929 C CA . VAL A 1 246 ? 111.99000 83.55600 100.38500 1.000 142.12561 246 VAL A CA 1
ATOM 1930 C C . VAL A 1 246 ? 112.95800 83.75800 101.54200 1.000 142.12561 246 VAL A C 1
ATOM 1931 O O . VAL A 1 246 ? 113.56300 82.78700 102.00700 1.000 142.12561 246 VAL A O 1
ATOM 1935 N N . SER A 1 247 ? 113.10000 84.98700 102.04400 1.000 147.14530 247 SER A N 1
ATOM 1936 C CA . SER A 1 247 ? 113.99100 85.22300 103.17500 1.000 147.14530 247 SER A CA 1
ATOM 1937 C C . SER A 1 247 ? 113.56400 84.41400 104.39300 1.000 147.14530 247 SER A C 1
ATOM 1938 O O . SER A 1 247 ? 114.40700 83.85300 105.10300 1.000 147.14530 247 SER A O 1
ATOM 1941 N N . MET A 1 248 ? 112.25700 84.33300 104.64500 1.000 149.70753 248 MET A N 1
ATOM 1942 C CA . MET A 1 248 ? 111.75900 83.53500 105.75800 1.000 149.70753 248 MET A CA 1
ATOM 1943 C C . MET A 1 248 ? 111.40900 82.11200 105.34600 1.000 149.70753 248 MET A C 1
ATOM 1944 O O . MET A 1 248 ? 111.39800 81.22000 106.20000 1.000 149.70753 248 MET A O 1
ATOM 1949 N N . PHE A 1 249 ? 111.12500 81.88400 104.06500 1.000 155.34910 249 PHE A N 1
ATOM 1950 C CA . PHE A 1 249 ? 110.71400 80.57400 103.57800 1.000 155.34910 249 PHE A CA 1
ATOM 1951 C C . PHE A 1 249 ? 111.77300 79.50700 103.83800 1.000 155.34910 249 PHE A C 1
ATOM 1952 O O . PHE A 1 249 ? 111.50900 78.51700 104.52800 1.000 155.34910 249 PHE A O 1
ATOM 1960 N N . VAL A 1 250 ? 112.97600 79.70100 103.29500 1.000 162.27242 250 VAL A N 1
ATOM 1961 C CA . VAL A 1 250 ? 113.99600 78.66200 103.37900 1.000 162.27242 250 VAL A CA 1
ATOM 1962 C C . VAL A 1 250 ? 114.74700 78.72000 104.70300 1.000 162.27242 250 VAL A C 1
ATOM 1963 O O . VAL A 1 250 ? 115.45900 77.77300 105.05700 1.000 162.27242 250 VAL A O 1
ATOM 1967 N N . GLU A 1 251 ? 114.61300 79.81500 105.45100 1.000 168.52963 251 GLU A N 1
ATOM 1968 C CA . GLU A 1 251 ? 115.35400 79.95300 106.70000 1.000 168.52963 251 GLU A CA 1
ATOM 1969 C C . GLU A 1 251 ? 114.78200 79.05100 107.78800 1.000 168.52963 251 GLU A C 1
ATOM 1970 O O . GLU A 1 251 ? 115.53100 78.45400 108.57100 1.000 168.52963 251 GLU A O 1
ATOM 1976 N N . VAL A 1 252 ? 113.45300 78.93600 107.85400 1.000 171.91046 252 VAL A N 1
ATOM 1977 C CA . VAL A 1 252 ? 112.82900 78.25500 108.98100 1.000 171.91046 252 VAL A CA 1
ATOM 1978 C C . VAL A 1 252 ? 112.64700 76.76100 108.74200 1.000 171.91046 252 VAL A C 1
ATOM 1979 O O . VAL A 1 252 ? 112.78800 75.97200 109.68300 1.000 171.91046 252 VAL A O 1
ATOM 1983 N N . HIS A 1 253 ? 112.33200 76.34300 107.51100 1.000 180.45124 253 HIS A N 1
ATOM 1984 C CA . HIS A 1 253 ? 112.05200 74.92900 107.27300 1.000 180.45124 253 HIS A CA 1
ATOM 1985 C C . HIS A 1 253 ? 113.29200 74.06700 107.47200 1.000 180.45124 253 HIS A C 1
ATOM 1986 O O . HIS A 1 253 ? 113.17600 72.87400 107.77200 1.000 180.45124 253 HIS A O 1
ATOM 1993 N N . LYS A 1 254 ? 114.48300 74.64400 107.30400 1.000 179.72799 254 LYS A N 1
ATOM 1994 C CA . LYS A 1 254 ? 115.70400 73.89100 107.56000 1.000 179.72799 254 LYS A CA 1
ATOM 1995 C C . LYS A 1 254 ? 115.99900 73.77600 109.04800 1.000 179.72799 254 LYS A C 1
ATOM 1996 O O . LYS A 1 254 ? 116.72100 72.86400 109.46400 1.000 179.72799 254 LYS A O 1
ATOM 2002 N N . ALA A 1 255 ? 115.45400 74.68400 109.86000 1.000 182.14297 255 ALA A N 1
ATOM 2003 C CA . ALA A 1 255 ? 115.67000 74.62900 111.30100 1.000 182.14297 255 ALA A CA 1
ATOM 2004 C C . ALA A 1 255 ? 115.01600 73.41200 111.94400 1.000 182.14297 255 ALA A C 1
ATOM 2005 O O . ALA A 1 255 ? 115.42800 73.01000 113.03700 1.000 182.14297 255 ALA A O 1
ATOM 2007 N N . ILE A 1 256 ? 114.00900 72.81800 111.29800 1.000 185.16277 256 ILE A N 1
ATOM 2008 C CA . ILE A 1 256 ? 113.34100 71.66500 111.89300 1.000 185.16277 256 ILE A CA 1
ATOM 2009 C C . ILE A 1 256 ? 114.12400 70.38700 111.61900 1.000 185.16277 256 ILE A C 1
ATOM 2010 O O . ILE A 1 256 ? 113.84400 69.34000 112.21500 1.000 185.16277 256 ILE A O 1
ATOM 2015 N N . LYS A 1 257 ? 115.11300 70.44500 110.72200 1.000 181.27186 257 LYS A N 1
ATOM 2016 C CA . LYS A 1 257 ? 115.95400 69.27800 110.47500 1.000 181.27186 257 LYS A CA 1
ATOM 2017 C C . LYS A 1 257 ? 116.77000 68.90600 111.70500 1.000 181.27186 257 LYS A C 1
ATOM 2018 O O . LYS A 1 257 ? 116.99300 67.71700 111.96400 1.000 181.27186 257 LYS A O 1
ATOM 2024 N N . LYS A 1 258 ? 117.21200 69.89900 112.47800 1.000 184.01651 258 LYS A N 1
ATOM 2025 C CA . LYS A 1 258 ? 117.95800 69.61700 113.69900 1.000 184.01651 258 LYS A CA 1
ATOM 2026 C C . LYS A 1 258 ? 117.05100 69.18500 114.84300 1.000 184.01651 258 LYS A C 1
ATOM 2027 O O . LYS A 1 258 ? 117.52500 68.54000 115.78300 1.000 184.01651 258 LYS A O 1
ATOM 2033 N N . ARG A 1 259 ? 115.76000 69.52300 114.78300 1.000 180.30381 259 ARG A N 1
ATOM 2034 C CA . ARG A 1 259 ? 114.84600 69.14700 115.85700 1.000 180.30381 259 ARG A CA 1
ATOM 2035 C C . ARG A 1 259 ? 114.59200 67.64500 115.88300 1.000 180.30381 259 ARG A C 1
ATOM 2036 O O . ARG A 1 259 ? 114.03900 67.12700 116.86000 1.000 180.30381 259 ARG A O 1
ATOM 2044 N N . ARG A 1 260 ? 114.97900 66.93300 114.82900 1.000 178.35282 260 ARG A N 1
ATOM 2045 C CA . ARG A 1 260 ? 114.81400 65.48400 114.77800 1.000 178.35282 260 ARG A CA 1
ATOM 2046 C C . ARG A 1 260 ? 115.92800 64.83800 113.95900 1.000 178.35282 260 ARG A C 1
ATOM 2047 O O . ARG A 1 260 ? 117.11100 65.02800 114.24100 1.000 178.35282 260 ARG A O 1
ATOM 2055 N N . GLY B 1 5 ? 112.18100 107.47700 91.58400 1.000 87.93604 5 GLY B N 1
ATOM 2056 C CA . GLY B 1 5 ? 111.73600 108.68900 90.92100 1.000 87.93604 5 GLY B CA 1
ATOM 2057 C C . GLY B 1 5 ? 110.83200 109.55500 91.77600 1.000 87.93604 5 GLY B C 1
ATOM 2058 O O . GLY B 1 5 ? 109.68500 109.19300 92.03600 1.000 87.93604 5 GLY B O 1
ATOM 2059 N N . PRO B 1 6 ? 111.34900 110.70300 92.22300 1.000 89.95302 6 PRO B N 1
ATOM 2060 C CA . PRO B 1 6 ? 110.50800 111.61700 93.01300 1.000 89.95302 6 PRO B CA 1
ATOM 2061 C C . PRO B 1 6 ? 109.36100 112.21100 92.21600 1.000 89.95302 6 PRO B C 1
ATOM 2062 O O . PRO B 1 6 ? 108.40500 112.72000 92.81200 1.000 89.95302 6 PRO B O 1
ATOM 2066 N N . LEU B 1 7 ? 109.42800 112.16400 90.88800 1.000 86.30418 7 LEU B N 1
ATOM 2067 C CA . LEU B 1 7 ? 108.35500 112.63300 90.02200 1.000 86.30418 7 LEU B CA 1
ATOM 2068 C C . LEU B 1 7 ? 107.44000 111.50600 89.56200 1.000 86.30418 7 LEU B C 1
ATOM 2069 O O . LEU B 1 7 ? 106.48900 111.75900 88.81300 1.000 86.30418 7 LEU B O 1
ATOM 2074 N N . LEU B 1 8 ? 107.71400 110.26900 89.98100 1.000 77.85117 8 LEU B N 1
ATOM 2075 C CA . LEU B 1 8 ? 106.85800 109.15100 89.60300 1.000 77.85117 8 LEU B CA 1
ATOM 2076 C C . LEU B 1 8 ? 105.44100 109.34700 90.12600 1.000 77.85117 8 LEU B C 1
ATOM 2077 O O . LEU B 1 8 ? 104.46700 109.06500 89.42400 1.000 77.85117 8 LEU B O 1
ATOM 2082 N N . THR B 1 9 ? 105.30400 109.83500 91.36100 1.000 76.00076 9 THR B N 1
ATOM 2083 C CA . THR B 1 9 ? 103.97000 110.06300 91.90500 1.000 76.00076 9 THR B CA 1
ATOM 2084 C C . THR B 1 9 ? 103.25800 111.19400 91.17200 1.000 76.00076 9 THR B C 1
ATOM 2085 O O . THR B 1 9 ? 102.03300 111.15900 91.00500 1.000 76.00076 9 THR B O 1
ATOM 2089 N N . SER B 1 10 ? 104.00500 112.19800 90.70900 1.000 74.39812 10 SER B N 1
ATOM 2090 C CA . SER B 1 10 ? 103.39400 113.24500 89.89800 1.000 74.39812 10 SER B CA 1
ATOM 2091 C C . SER B 1 10 ? 102.91100 112.68100 88.57200 1.000 74.39812 10 SER B C 1
ATOM 2092 O O . SER B 1 10 ? 101.84700 113.06300 88.07000 1.000 74.39812 10 SER B O 1
ATOM 2095 N N . ALA B 1 11 ? 103.68700 111.76300 87.99500 1.000 73.49491 11 ALA B N 1
ATOM 2096 C CA . ALA B 1 11 ? 103.24700 111.06700 86.79200 1.000 73.49491 11 ALA B CA 1
ATOM 2097 C C . ALA B 1 11 ? 101.96600 110.28400 87.05500 1.000 73.49491 11 ALA B C 1
ATOM 2098 O O . ALA B 1 11 ? 101.03000 110.31100 86.24900 1.000 73.49491 11 ALA B O 1
ATOM 2100 N N . ILE B 1 12 ? 101.91600 109.56900 88.18300 1.000 66.35397 12 ILE B N 1
ATOM 2101 C CA . ILE B 1 12 ? 100.71100 108.84100 88.56700 1.000 66.35397 12 ILE B CA 1
ATOM 2102 C C . ILE B 1 12 ? 99.52000 109.77700 88.64600 1.000 66.35397 12 ILE B C 1
ATOM 2103 O O . ILE B 1 12 ? 98.43600 109.46100 88.14300 1.000 66.35397 12 ILE B O 1
ATOM 2108 N N . ILE B 1 13 ? 99.69000 110.92900 89.29200 1.000 63.44059 13 ILE B N 1
ATOM 2109 C CA . ILE B 1 13 ? 98.56700 111.83800 89.48400 1.000 63.44059 13 ILE B CA 1
ATOM 2110 C C . ILE B 1 13 ? 98.09700 112.40100 88.15100 1.000 63.44059 13 ILE B C 1
ATOM 2111 O O . ILE B 1 13 ? 96.89200 112.45600 87.87600 1.000 63.44059 13 ILE B O 1
ATOM 2116 N N . PHE B 1 14 ? 99.03300 112.82100 87.29800 1.000 63.75651 14 PHE B N 1
ATOM 2117 C CA . PHE B 1 14 ? 98.64700 113.34300 85.99000 1.000 63.75651 14 PHE B CA 1
ATOM 2118 C C . PHE B 1 14 ? 97.94400 112.27900 85.15900 1.000 63.75651 14 PHE B C 1
ATOM 2119 O O . PHE B 1 14 ? 96.95900 112.56800 84.46400 1.000 63.75651 14 PHE B O 1
ATOM 2127 N N . TYR B 1 15 ? 98.43000 111.03900 85.22700 1.000 57.56667 15 TYR B N 1
ATOM 2128 C CA . TYR B 1 15 ? 97.82900 109.94900 84.47100 1.000 57.56667 15 TYR B CA 1
ATOM 2129 C C . TYR B 1 15 ? 96.41500 109.67100 84.95500 1.000 57.56667 15 TYR B C 1
ATOM 2130 O O . TYR B 1 15 ? 95.48900 109.51400 84.15300 1.000 57.56667 15 TYR B O 1
ATOM 2139 N N . LEU B 1 16 ? 96.23500 109.60000 86.27400 1.000 59.24201 16 LEU B N 1
ATOM 2140 C CA . LEU B 1 16 ? 94.90100 109.42900 86.83400 1.000 59.24201 16 LEU B CA 1
ATOM 2141 C C . LEU B 1 16 ? 93.97100 110.54800 86.39600 1.000 59.24201 16 LEU B C 1
ATOM 2142 O O . LEU B 1 16 ? 92.82100 110.29600 86.02400 1.000 59.24201 16 LEU B O 1
ATOM 2147 N N . ALA B 1 17 ? 94.45600 111.79000 86.41600 1.000 59.85706 17 ALA B N 1
ATOM 2148 C CA . ALA B 1 17 ? 93.60800 112.92000 86.05600 1.000 59.85706 17 ALA B CA 1
ATOM 2149 C C . ALA B 1 17 ? 93.16400 112.83600 84.60100 1.000 59.85706 17 ALA B C 1
ATOM 2150 O O . ALA B 1 17 ? 91.97000 112.96500 84.29300 1.000 59.85706 17 ALA B O 1
ATOM 2152 N N . ILE B 1 18 ? 94.11300 112.62100 83.68700 1.000 58.79447 18 ILE B N 1
ATOM 2153 C CA . ILE B 1 18 ? 93.75900 112.59900 82.27100 1.000 58.79447 18 ILE B CA 1
ATOM 2154 C C . ILE B 1 18 ? 92.88300 111.39200 81.95400 1.000 58.79447 18 ILE B C 1
ATOM 2155 O O . ILE B 1 18 ? 91.94800 111.48500 81.14900 1.000 58.79447 18 ILE B O 1
ATOM 2160 N N . GLY B 1 19 ? 93.15000 110.25000 82.59200 1.000 53.53628 19 GLY B N 1
ATOM 2161 C CA . GLY B 1 19 ? 92.30600 109.08900 82.37700 1.000 53.53628 19 GLY B CA 1
ATOM 2162 C C . GLY B 1 19 ? 90.89600 109.30200 82.88500 1.000 53.53628 19 GLY B C 1
ATOM 2163 O O . GLY B 1 19 ? 89.92700 108.89100 82.24500 1.000 53.53628 19 GLY B O 1
ATOM 2164 N N . ALA B 1 20 ? 90.76100 109.95200 84.04200 1.000 54.73264 20 ALA B N 1
ATOM 2165 C CA . ALA B 1 20 ? 89.43600 110.27800 84.54800 1.000 54.73264 20 ALA B CA 1
ATOM 2166 C C . ALA B 1 20 ? 88.70000 111.20100 83.59100 1.000 54.73264 20 ALA B C 1
ATOM 2167 O O . ALA B 1 20 ? 87.50800 111.01200 83.33300 1.000 54.73264 20 ALA B O 1
ATOM 2169 N N . ALA B 1 21 ? 89.39800 112.19400 83.03700 1.000 51.90626 21 ALA B N 1
ATOM 2170 C CA . ALA B 1 21 ? 88.74200 113.11100 82.10700 1.000 51.90626 21 ALA B CA 1
ATOM 2171 C C . ALA B 1 21 ? 88.29600 112.39300 80.83800 1.000 51.90626 21 ALA B C 1
ATOM 2172 O O . ALA B 1 21 ? 87.19200 112.63800 80.32900 1.000 51.90626 21 ALA B O 1
ATOM 2174 N N . ILE B 1 22 ? 89.14000 111.50300 80.31100 1.000 50.81782 22 ILE B N 1
ATOM 2175 C CA . ILE B 1 22 ? 88.78300 110.78300 79.09100 1.000 50.81782 22 ILE B CA 1
ATOM 2176 C C . ILE B 1 22 ? 87.61400 109.84400 79.35500 1.000 50.81782 22 ILE B C 1
ATOM 2177 O O . ILE B 1 22 ? 86.66600 109.77100 78.56600 1.000 50.81782 22 ILE B O 1
ATOM 2182 N N . PHE B 1 23 ? 87.67200 109.09900 80.46100 1.000 47.53463 23 PHE B N 1
ATOM 2183 C CA . PHE B 1 23 ? 86.55800 108.23100 80.82300 1.000 47.53463 23 PHE B CA 1
ATOM 2184 C C . PHE B 1 23 ? 85.27700 109.03200 80.98500 1.000 47.53463 23 PHE B C 1
ATOM 2185 O O . PHE B 1 23 ? 84.20300 108.58500 80.57600 1.000 47.53463 23 PHE B O 1
ATOM 2193 N N . GLU B 1 24 ? 85.37300 110.22100 81.57900 1.000 53.85852 24 GLU B N 1
ATOM 2194 C CA . GLU B 1 24 ? 84.21200 111.08900 81.70600 1.000 53.85852 24 GLU B CA 1
ATOM 2195 C C . GLU B 1 24 ? 83.62000 111.39700 80.34000 1.000 53.85852 24 GLU B C 1
ATOM 2196 O O . GLU B 1 24 ? 82.49100 110.99500 80.03300 1.000 53.85852 24 GLU B O 1
ATOM 2202 N N . VAL B 1 25 ? 84.39700 112.06600 79.48500 1.000 51.85041 25 VAL B N 1
ATOM 2203 C CA . VAL B 1 25 ? 83.86700 112.51800 78.20000 1.000 51.85041 25 VAL B CA 1
ATOM 2204 C C . VAL B 1 25 ? 83.40600 111.34000 77.34900 1.000 51.85041 25 VAL B C 1
ATOM 2205 O O . VAL B 1 25 ? 82.51100 111.48400 76.50800 1.000 51.85041 25 VAL B O 1
ATOM 2209 N N . LEU B 1 26 ? 83.97600 110.15300 77.57100 1.000 52.80332 26 LEU B N 1
ATOM 2210 C CA . LEU B 1 26 ? 83.61300 108.98900 76.77000 1.000 52.80332 26 LEU B CA 1
ATOM 2211 C C . LEU B 1 26 ? 82.32500 108.34200 77.25800 1.000 52.80332 26 LEU B C 1
ATOM 2212 O O . LEU B 1 26 ? 81.41700 108.07400 76.46400 1.000 52.80332 26 LEU B O 1
ATOM 2217 N N . GLU B 1 27 ? 82.22800 108.07700 78.55700 1.000 54.52462 27 GLU B N 1
ATOM 2218 C CA . GLU B 1 27 ? 81.17700 107.22700 79.08600 1.000 54.52462 27 GLU B CA 1
ATOM 2219 C C . GLU B 1 27 ? 80.00900 107.99700 79.68100 1.000 54.52462 27 GLU B C 1
ATOM 2220 O O . GLU B 1 27 ? 78.87000 107.52800 79.59200 1.000 54.52462 27 GLU B O 1
ATOM 2226 N N . GLU B 1 28 ? 80.24800 109.15500 80.29600 1.000 54.96605 28 GLU B N 1
ATOM 2227 C CA . GLU B 1 28 ? 79.16200 109.86800 80.96000 1.000 54.96605 28 GLU B CA 1
ATOM 2228 C C . GLU B 1 28 ? 77.95400 110.13200 80.06800 1.000 54.96605 28 GLU B C 1
ATOM 2229 O O . GLU B 1 28 ? 76.82700 109.89500 80.53200 1.000 54.96605 28 GLU B O 1
ATOM 2235 N N . PRO B 1 29 ? 78.08800 110.60300 78.82000 1.000 55.15344 29 PRO B N 1
ATOM 2236 C CA . PRO B 1 29 ? 76.87600 110.79700 78.00500 1.000 55.15344 29 PRO B CA 1
ATOM 2237 C C . PRO B 1 29 ? 76.11800 109.50600 77.76100 1.000 55.15344 29 PRO B C 1
ATOM 2238 O O . PRO B 1 29 ? 74.87900 109.50500 77.74200 1.000 55.15344 29 PRO B O 1
ATOM 2242 N N . HIS B 1 30 ? 76.83800 108.40000 77.57300 1.000 56.47094 30 HIS B N 1
ATOM 2243 C CA . HIS B 1 30 ? 76.17900 107.10700 77.44800 1.000 56.47094 30 HIS B CA 1
ATOM 2244 C C . HIS B 1 30 ? 75.39700 106.77200 78.70700 1.000 56.47094 30 HIS B C 1
ATOM 2245 O O . HIS B 1 30 ? 74.26700 106.28100 78.62900 1.000 56.47094 30 HIS B O 1
ATOM 2252 N N . TRP B 1 31 ? 75.97700 107.03000 79.87900 1.000 57.38913 31 TRP B N 1
ATOM 2253 C CA . TRP B 1 31 ? 75.26000 106.74000 81.11400 1.000 57.38913 31 TRP B CA 1
ATOM 2254 C C . TRP B 1 31 ? 74.02700 107.62000 81.25200 1.000 57.38913 31 TRP B C 1
ATOM 2255 O O . TRP B 1 31 ? 72.97200 107.15600 81.69600 1.000 57.38913 31 TRP B O 1
ATOM 2266 N N . LYS B 1 32 ? 74.14300 108.89800 80.88400 1.000 57.88688 32 LYS B N 1
ATOM 2267 C CA . LYS B 1 32 ? 72.99300 109.79300 80.96900 1.000 57.88688 32 LYS B CA 1
ATOM 2268 C C . LYS B 1 32 ? 71.86800 109.32800 80.05700 1.000 57.88688 32 LYS B C 1
ATOM 2269 O O . LYS B 1 32 ? 70.70700 109.26200 80.47900 1.000 57.88688 32 LYS B O 1
ATOM 2275 N N . GLU B 1 33 ? 72.18700 109.00800 78.80200 1.000 64.63621 33 GLU B N 1
ATOM 2276 C CA . GLU B 1 33 ? 71.14200 108.55100 77.89400 1.000 64.63621 33 GLU B CA 1
ATOM 2277 C C . GLU B 1 33 ? 70.58000 107.20200 78.32400 1.000 64.63621 33 GLU B C 1
ATOM 2278 O O . GLU B 1 33 ? 69.38800 106.94500 78.13300 1.000 64.63621 33 GLU B O 1
ATOM 2284 N N . ALA B 1 34 ? 71.40200 106.34400 78.93100 1.000 62.35316 34 ALA B N 1
ATOM 2285 C CA . ALA B 1 34 ? 70.88900 105.08100 79.45100 1.000 62.35316 34 ALA B CA 1
ATOM 2286 C C . ALA B 1 34 ? 69.90700 105.31300 80.58900 1.000 62.35316 34 ALA B C 1
ATOM 2287 O O . ALA B 1 34 ? 68.85100 104.67300 80.64400 1.000 62.35316 34 ALA B O 1
ATOM 2289 N N . LYS B 1 35 ? 70.23400 106.22800 81.50400 1.000 65.10039 35 LYS B N 1
ATOM 2290 C CA . LYS B 1 35 ? 69.31700 106.53200 82.59600 1.000 65.10039 35 LYS B CA 1
ATOM 2291 C C . LYS B 1 35 ? 68.03200 107.15600 82.07200 1.000 65.10039 35 LYS B C 1
ATOM 2292 O O . LYS B 1 35 ? 66.94000 106.86600 82.57500 1.000 65.10039 35 LYS B O 1
ATOM 2298 N N . LYS B 1 36 ? 68.14100 108.01300 81.05600 1.000 67.33664 36 LYS B N 1
ATOM 2299 C CA . LY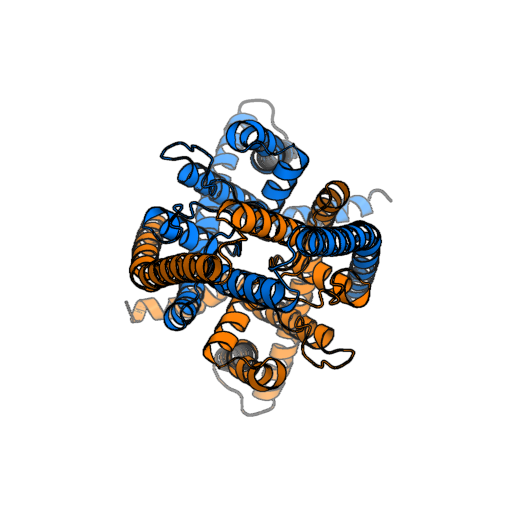S B 1 36 ? 66.94600 108.63100 80.49300 1.000 67.33664 36 LYS B CA 1
ATOM 2300 C C . LYS B 1 36 ? 66.06700 107.59700 79.80400 1.000 67.33664 36 LYS B C 1
ATOM 2301 O O . LYS B 1 36 ? 64.83600 107.63900 79.92100 1.000 67.33664 36 LYS B O 1
ATOM 2307 N N . ASN B 1 37 ? 66.68300 106.66300 79.07400 1.000 70.17423 37 ASN B N 1
ATOM 2308 C CA . ASN B 1 37 ? 65.92500 105.57700 78.46900 1.000 70.17423 37 ASN B CA 1
ATOM 2309 C C . ASN B 1 37 ? 65.25000 104.72800 79.53200 1.000 70.17423 37 ASN B C 1
ATOM 2310 O O . ASN B 1 37 ? 64.08500 104.34800 79.38400 1.000 70.17423 37 ASN B O 1
ATOM 2315 N N . TYR B 1 38 ? 65.96900 104.41700 80.61200 1.000 71.89865 38 TYR B N 1
ATOM 2316 C CA . TYR B 1 38 ? 65.36600 103.67500 81.71100 1.000 71.89865 38 TYR B CA 1
ATOM 2317 C C . TYR B 1 38 ? 64.15700 104.41100 82.26500 1.000 71.89865 38 TYR B C 1
ATOM 2318 O O . TYR B 1 38 ? 63.10500 103.80700 82.49500 1.000 71.89865 38 TYR B O 1
ATOM 2327 N N . TYR B 1 39 ? 64.28300 105.72100 82.46800 1.000 76.68941 39 TYR B N 1
ATOM 2328 C CA . TYR B 1 39 ? 63.17900 106.48700 83.03300 1.000 76.68941 39 TYR B CA 1
ATOM 2329 C C . TYR B 1 39 ? 61.97300 106.48800 82.10200 1.000 76.68941 39 TYR B C 1
ATOM 2330 O O . TYR B 1 39 ? 60.83900 106.24400 82.53400 1.000 76.68941 39 TYR B O 1
ATOM 2339 N N . THR B 1 40 ? 62.19500 106.76600 80.81500 1.000 76.60399 40 THR B N 1
ATOM 2340 C CA . THR B 1 40 ? 61.06300 106.84500 79.89800 1.000 76.60399 40 THR B CA 1
ATOM 2341 C C . THR B 1 40 ? 60.43600 105.47800 79.66300 1.000 76.60399 40 THR B C 1
ATOM 2342 O O . THR B 1 40 ? 59.22100 105.38700 79.47100 1.000 76.60399 40 THR B O 1
ATOM 2346 N N . GLN B 1 41 ? 61.22600 104.40300 79.70900 1.000 76.62653 41 GLN B N 1
ATOM 2347 C CA . GLN B 1 41 ? 60.64200 103.07500 79.56800 1.000 76.62653 41 GLN B CA 1
ATOM 2348 C C . GLN B 1 41 ? 59.88700 102.66600 80.82200 1.000 76.62653 41 GLN B C 1
ATOM 2349 O O . GLN B 1 41 ? 58.86400 101.98300 80.72600 1.000 76.62653 41 GLN B O 1
ATOM 2355 N N . LYS B 1 42 ? 60.35800 103.08000 82.00000 1.000 82.39898 42 LYS B N 1
ATOM 2356 C CA . LYS B 1 42 ? 59.56100 102.91200 83.20900 1.000 82.39898 42 LYS B CA 1
ATOM 2357 C C . LYS B 1 42 ? 58.22200 103.61800 83.06800 1.000 82.39898 42 LYS B C 1
ATOM 2358 O O . LYS B 1 42 ? 57.16500 103.04400 83.36200 1.000 82.39898 42 LYS B O 1
ATOM 2364 N N . LEU B 1 43 ? 58.25300 104.87200 82.61600 1.000 89.04849 43 LEU B N 1
ATOM 2365 C CA . LEU B 1 43 ? 57.01800 105.62600 82.43000 1.000 89.04849 43 LEU B CA 1
ATOM 2366 C C . LEU B 1 43 ? 56.09600 104.93500 81.43400 1.000 89.04849 43 LEU B C 1
ATOM 2367 O O . LEU B 1 43 ? 54.88500 104.82800 81.66400 1.000 89.04849 43 LEU B O 1
ATOM 2372 N N . HIS B 1 44 ? 56.65400 104.45500 80.32200 1.000 91.98174 44 HIS B N 1
ATOM 2373 C CA . HIS B 1 44 ? 55.84900 103.75900 79.32700 1.000 91.98174 44 HIS B CA 1
ATOM 2374 C C . HIS B 1 44 ? 55.23800 102.49200 79.90400 1.000 91.98174 44 HIS B C 1
ATOM 2375 O O . HIS B 1 44 ? 54.07000 102.19000 79.64300 1.000 91.98174 44 HIS B O 1
ATOM 2382 N N . LEU B 1 45 ? 56.01100 101.74300 80.69200 1.000 89.02769 45 LEU B N 1
ATOM 2383 C CA . LEU B 1 45 ? 55.48100 100.54900 81.33700 1.000 89.02769 45 LEU B CA 1
ATOM 2384 C C . LEU B 1 45 ? 54.33300 100.89800 82.27100 1.000 89.02769 45 LEU B C 1
ATOM 2385 O O . LEU B 1 45 ? 53.35100 100.15300 82.36700 1.000 89.02769 45 LEU B O 1
ATOM 2390 N N . LEU B 1 46 ? 54.44400 102.02600 82.97500 1.000 95.31400 46 LEU B N 1
ATOM 2391 C CA . LEU B 1 46 ? 53.33400 102.47900 83.80700 1.000 95.31400 46 LEU B CA 1
ATOM 2392 C C . LEU B 1 46 ? 52.10700 102.79200 82.95800 1.000 95.31400 46 LEU B C 1
ATOM 2393 O O . LEU B 1 46 ? 50.97900 102.44500 83.32500 1.000 95.31400 46 LEU B O 1
ATOM 2398 N N . LYS B 1 47 ? 52.30900 103.44800 81.81100 1.000 97.85120 47 LYS B N 1
ATOM 2399 C CA . LYS B 1 47 ? 51.18200 103.70900 80.91800 1.000 97.85120 47 LYS B CA 1
ATOM 2400 C C . LYS B 1 47 ? 50.58900 102.43200 80.33600 1.000 97.85120 47 LYS B C 1
ATOM 2401 O O . LYS B 1 47 ? 49.41100 102.42800 79.96200 1.000 97.85120 47 LYS B O 1
ATOM 2407 N N . GLU B 1 48 ? 51.37500 101.35700 80.23800 1.000 102.50387 48 GLU B N 1
ATOM 2408 C CA . GLU B 1 48 ? 50.84000 100.10000 79.72400 1.000 102.50387 48 GLU B CA 1
ATOM 2409 C C . GLU B 1 48 ? 49.72400 99.56500 80.60900 1.000 102.50387 48 GLU B C 1
ATOM 2410 O O . GLU B 1 48 ? 48.78000 98.94500 80.10600 1.000 102.50387 48 GLU B O 1
ATOM 2416 N N . PHE B 1 49 ? 49.81200 99.79200 81.91700 1.000 105.28056 49 PHE B N 1
ATOM 2417 C CA . PHE B 1 49 ? 48.82500 99.30800 82.88100 1.000 105.28056 49 PHE B CA 1
ATOM 2418 C C . PHE B 1 49 ? 48.62800 100.37700 83.94500 1.000 105.28056 49 PHE B C 1
ATOM 2419 O O . PHE B 1 49 ? 49.35600 100.41500 84.94600 1.000 105.28056 49 PHE B O 1
ATOM 2427 N N . PRO B 1 50 ? 47.65700 101.27300 83.75700 1.000 109.86091 50 PRO B N 1
ATOM 2428 C CA . PRO B 1 50 ? 47.35500 102.24800 84.81700 1.000 109.86091 50 PRO B CA 1
ATOM 2429 C C . PRO B 1 50 ? 46.87500 101.59700 86.10100 1.000 109.86091 50 PRO B C 1
ATOM 2430 O O . PRO B 1 50 ? 46.92400 102.22900 87.16400 1.000 109.86091 50 PRO B O 1
ATOM 2434 N N . CYS B 1 51 ? 46.40200 100.35100 86.03200 1.000 111.13161 51 CYS B N 1
ATOM 2435 C CA . CYS B 1 51 ? 46.04500 99.61900 87.24100 1.000 111.13161 51 CYS B CA 1
ATOM 2436 C C . CYS B 1 51 ? 47.26100 99.35800 88.11900 1.000 111.13161 51 CYS B C 1
ATOM 2437 O O . CYS B 1 51 ? 47.13000 99.26500 89.34500 1.000 111.13161 51 CYS B O 1
ATOM 2440 N N . LEU B 1 52 ? 48.44200 99.22900 87.51900 1.000 104.51949 52 LEU B N 1
ATOM 2441 C CA . LEU B 1 52 ? 49.69300 99.15100 88.27000 1.000 104.51949 52 LEU B CA 1
ATOM 2442 C C . LEU B 1 52 ? 50.25800 100.55700 88.40200 1.000 104.51949 52 LEU B C 1
ATOM 2443 O O . LEU B 1 52 ? 50.91400 101.06600 87.49000 1.000 104.51949 52 LEU B O 1
ATOM 2448 N N . SER B 1 53 ? 50.00500 101.18800 89.54400 1.000 98.89458 53 SER B N 1
ATOM 2449 C CA . SER B 1 53 ? 50.51300 102.52700 89.78500 1.000 98.89458 53 SER B CA 1
ATOM 2450 C C . SER B 1 53 ? 52.02500 102.49500 89.98000 1.000 98.89458 53 SER B C 1
ATOM 2451 O O . SER B 1 53 ? 52.66100 101.43800 89.96300 1.000 98.89458 53 SER B O 1
ATOM 2454 N N . GLN B 1 54 ? 52.59800 103.68500 90.16700 1.000 94.90803 54 GLN B N 1
ATOM 2455 C CA . GLN B 1 54 ? 54.04600 103.79500 90.30500 1.000 94.90803 54 GLN B CA 1
ATOM 2456 C C . GLN B 1 54 ? 54.55900 102.95300 91.46600 1.000 94.90803 54 GLN B C 1
ATOM 2457 O O . GLN B 1 54 ? 55.64800 102.37300 91.38900 1.000 94.90803 54 GLN B O 1
ATOM 2463 N N . GLU B 1 55 ? 53.77100 102.84500 92.53700 1.000 96.63174 55 GLU B N 1
ATOM 2464 C CA . GLU B 1 55 ? 54.21800 102.10800 93.71300 1.000 96.63174 55 GLU B CA 1
ATOM 2465 C C . GLU B 1 55 ? 54.30700 100.61200 93.44600 1.000 96.63174 55 GLU B C 1
ATOM 2466 O O . GLU B 1 55 ? 55.18800 99.93600 93.99300 1.000 96.63174 55 GLU B O 1
ATOM 2472 N N . GLY B 1 56 ? 53.41300 100.07500 92.61600 1.000 95.83440 56 GLY B N 1
ATOM 2473 C CA . GLY B 1 56 ? 53.53100 98.67700 92.23700 1.000 95.83440 56 GLY B CA 1
ATOM 2474 C C . GLY B 1 56 ? 54.82400 98.39200 91.49800 1.000 95.83440 56 GLY B C 1
ATOM 2475 O O . GLY B 1 56 ? 55.50500 97.39900 91.77100 1.000 95.83440 56 GLY B O 1
ATOM 2476 N N . LEU B 1 57 ? 55.19000 99.26900 90.56300 1.000 91.00730 57 LEU B N 1
ATOM 2477 C CA . LEU B 1 57 ? 56.45000 99.09000 89.85600 1.000 91.00730 57 LEU B CA 1
ATOM 2478 C C . LEU B 1 57 ? 57.63200 99.29400 90.79300 1.000 91.00730 57 LEU B C 1
ATOM 2479 O O . LEU B 1 57 ? 58.67800 98.66100 90.62700 1.000 91.00730 57 LEU B O 1
ATOM 2484 N N . ASP B 1 58 ? 57.48200 100.16500 91.79300 1.000 89.75668 58 ASP B N 1
ATOM 2485 C CA . ASP B 1 58 ? 58.52500 100.30200 92.80500 1.000 89.75668 58 ASP B CA 1
ATOM 2486 C C . ASP B 1 58 ? 58.73100 98.99600 93.55800 1.000 89.75668 58 ASP B C 1
ATOM 2487 O O . ASP B 1 58 ? 59.86900 98.56400 93.77500 1.000 89.75668 58 ASP B O 1
ATOM 2492 N N . LYS B 1 59 ? 57.63600 98.35300 93.96300 1.000 88.03438 59 LYS B N 1
ATOM 2493 C CA . LYS B 1 59 ? 57.74600 97.07500 94.65700 1.000 88.03438 59 LYS B CA 1
ATOM 2494 C C . LYS B 1 59 ? 58.35100 96.01000 93.75200 1.000 88.03438 59 LYS B C 1
ATOM 2495 O O . LYS B 1 59 ? 59.13800 95.17000 94.20700 1.000 88.03438 59 LYS B O 1
ATOM 2501 N N . ILE B 1 60 ? 57.99500 96.03000 92.46700 1.000 83.85126 60 ILE B N 1
ATOM 2502 C CA . ILE B 1 60 ? 58.58100 95.08800 91.51600 1.000 83.85126 60 ILE B CA 1
ATOM 2503 C C . ILE B 1 60 ? 60.08800 95.29000 91.43400 1.000 83.85126 60 ILE B C 1
ATOM 2504 O O . ILE B 1 60 ? 60.86700 94.33200 91.50100 1.000 83.85126 60 ILE B O 1
ATOM 2509 N N . LEU B 1 61 ? 60.51900 96.54200 91.26900 1.000 79.54307 61 LEU B N 1
ATOM 2510 C CA . LEU B 1 61 ? 61.94400 96.84100 91.25300 1.000 79.54307 61 LEU B CA 1
ATOM 2511 C C . LEU B 1 61 ? 62.62000 96.40200 92.54000 1.000 79.54307 61 LEU B C 1
ATOM 2512 O O . LEU B 1 61 ? 63.77000 95.95800 92.51400 1.000 79.54307 61 LEU B O 1
ATOM 2517 N N . GLN B 1 62 ? 61.92800 96.51900 93.67200 1.000 77.93515 62 GLN B N 1
ATOM 2518 C CA . GLN B 1 62 ? 62.52300 96.10200 94.93600 1.000 77.93515 62 GLN B CA 1
ATOM 2519 C C . GLN B 1 62 ? 62.73800 94.59400 94.96900 1.000 77.93515 62 GLN B C 1
ATOM 2520 O O . GLN B 1 62 ? 63.81400 94.11700 95.35100 1.000 77.93515 62 GLN B O 1
ATOM 2526 N N . VAL B 1 63 ? 61.72000 93.82800 94.57200 1.000 78.91297 63 VAL B N 1
ATOM 2527 C CA . VAL B 1 63 ? 61.87200 92.37500 94.51100 1.000 78.91297 63 VAL B CA 1
ATOM 2528 C C . VAL B 1 63 ? 62.99400 91.99500 93.55500 1.000 78.91297 63 VAL B C 1
ATOM 2529 O O . VAL B 1 63 ? 63.76500 91.06700 93.81800 1.000 78.91297 63 VAL B O 1
ATOM 2533 N N . VAL B 1 64 ? 63.11000 92.70900 92.43600 1.000 76.50745 64 VAL B N 1
ATOM 2534 C CA . VAL B 1 64 ? 64.16000 92.40200 91.47000 1.000 76.50745 64 VAL B CA 1
ATOM 2535 C C . VAL B 1 64 ? 65.53200 92.68300 92.06700 1.000 76.50745 64 VAL B C 1
ATOM 2536 O O . VAL B 1 64 ? 66.45500 91.86800 91.95700 1.000 76.50745 64 VAL B O 1
ATOM 2540 N N . SER B 1 65 ? 65.68800 93.84300 92.70400 1.000 73.48483 65 SER B N 1
ATOM 2541 C CA . SER B 1 65 ? 66.97500 94.20200 93.28100 1.000 73.48483 65 SER B CA 1
ATOM 2542 C C . SER B 1 65 ? 67.34900 93.27700 94.42500 1.000 73.48483 65 SER B C 1
ATOM 2543 O O . SER B 1 65 ? 68.53700 93.08900 94.70500 1.000 73.48483 65 SER B O 1
ATOM 2546 N N . ASP B 1 66 ? 66.36000 92.69000 95.09800 1.000 73.86215 66 ASP B N 1
ATOM 2547 C CA . ASP B 1 66 ? 66.68500 91.75000 96.16400 1.000 73.86215 66 ASP B CA 1
ATOM 2548 C C . ASP B 1 66 ? 66.99900 90.36600 95.61200 1.000 73.86215 66 ASP B C 1
ATOM 2549 O O . ASP B 1 66 ? 67.84600 89.65400 96.16300 1.000 73.86215 66 ASP B O 1
ATOM 2554 N N . ALA B 1 67 ? 66.33000 89.96600 94.53100 1.000 69.95256 67 ALA B N 1
ATOM 2555 C CA . ALA B 1 67 ? 66.68500 88.72000 93.86400 1.000 69.95256 67 ALA B CA 1
ATOM 2556 C C . ALA B 1 67 ? 68.11000 88.78100 93.33700 1.000 69.95256 67 ALA B C 1
ATOM 2557 O O . ALA B 1 67 ? 68.90500 87.85900 93.54600 1.000 69.95256 67 ALA B O 1
ATOM 2559 N N . ALA B 1 68 ? 68.45100 89.87400 92.65200 1.000 64.76842 68 ALA B N 1
ATOM 2560 C CA . ALA B 1 68 ? 69.82500 90.07300 92.20800 1.000 64.76842 68 ALA B CA 1
ATOM 2561 C C . ALA B 1 68 ? 70.78400 90.15900 93.38500 1.000 64.76842 68 ALA B C 1
ATOM 2562 O O . ALA B 1 68 ? 71.98500 89.91900 93.22600 1.000 64.76842 68 ALA B O 1
ATOM 2564 N N . ASP B 1 69 ? 70.27900 90.50700 94.56900 1.000 66.47012 69 ASP B N 1
ATOM 2565 C CA . ASP B 1 69 ? 71.12800 90.52500 95.75300 1.000 66.47012 69 ASP B CA 1
ATOM 2566 C C . ASP B 1 69 ? 71.40800 89.11500 96.25000 1.000 66.47012 69 ASP B C 1
ATOM 2567 O O . ASP B 1 69 ? 72.44700 88.86600 96.87100 1.000 66.47012 69 ASP B O 1
ATOM 2572 N N . GLN B 1 70 ? 70.49400 88.18300 95.99800 1.000 63.89768 70 GLN B N 1
ATOM 2573 C CA . GLN B 1 70 ? 70.66900 86.80200 96.42100 1.000 63.89768 70 GLN B CA 1
ATOM 2574 C C . GLN B 1 70 ? 71.23900 85.91600 95.32300 1.000 63.89768 70 GLN B C 1
ATOM 2575 O O . GLN B 1 70 ? 71.13600 84.68900 95.41800 1.000 63.89768 70 GLN B O 1
ATOM 2581 N N . GLY B 1 71 ? 71.82700 86.50500 94.28300 1.000 62.60866 71 GLY B N 1
ATOM 2582 C CA . GLY B 1 71 ? 72.53700 85.77300 93.26300 1.000 62.60866 71 GLY B CA 1
ATOM 2583 C C . GLY B 1 71 ? 71.68900 85.30100 92.10100 1.000 62.60866 71 GLY B C 1
ATOM 2584 O O . GLY B 1 71 ? 72.21400 85.16200 90.99100 1.000 62.60866 71 GLY B O 1
ATOM 2585 N N . VAL B 1 72 ? 70.39500 85.06300 92.32100 1.000 69.16195 72 VAL B N 1
ATOM 2586 C CA . VAL B 1 72 ? 69.56600 84.50000 91.26400 1.000 69.16195 72 VAL B CA 1
ATOM 2587 C C . VAL B 1 72 ? 69.45800 85.48100 90.10200 1.000 69.16195 72 VAL B C 1
ATOM 2588 O O . VAL B 1 72 ? 69.72300 86.68100 90.22800 1.000 69.16195 72 VAL B O 1
ATOM 2592 N N . ALA B 1 73 ? 69.06600 84.95200 88.94800 1.000 73.08686 73 ALA B N 1
ATOM 2593 C CA . ALA B 1 73 ? 69.00800 85.75200 87.73700 1.000 73.08686 73 ALA B CA 1
ATOM 2594 C C . ALA B 1 73 ? 67.80600 86.69000 87.75800 1.000 73.08686 73 ALA B C 1
ATOM 2595 O O . ALA B 1 73 ? 67.03100 86.74100 88.71700 1.000 73.08686 73 ALA B O 1
ATOM 2597 N N . ILE B 1 74 ? 67.66300 87.44400 86.67500 1.000 71.53221 74 ILE B N 1
ATOM 2598 C CA . ILE B 1 74 ? 66.57800 88.40800 86.55500 1.000 71.53221 74 ILE B CA 1
ATOM 2599 C C . ILE B 1 74 ? 65.67500 88.08200 85.37500 1.000 71.53221 74 ILE B C 1
ATOM 2600 O O . ILE B 1 74 ? 64.45000 88.16100 85.48500 1.000 71.53221 74 ILE B O 1
ATOM 2605 N N . THR B 1 75 ? 66.26400 87.69900 84.24300 1.000 78.06907 75 THR B N 1
ATOM 2606 C CA . THR B 1 75 ? 65.49900 87.54300 83.01000 1.000 78.06907 75 THR B CA 1
ATOM 2607 C C . THR B 1 75 ? 64.49800 86.40000 83.11300 1.000 78.06907 75 THR B C 1
ATOM 2608 O O . THR B 1 75 ? 63.28500 86.61200 83.01700 1.000 78.06907 75 THR B O 1
ATOM 2612 N N . GLY B 1 76 ? 64.98500 85.18800 83.31000 1.000 78.06851 76 GLY B N 1
ATOM 2613 C CA . GLY B 1 76 ? 64.11700 84.03500 83.40600 1.000 78.06851 76 GLY B CA 1
ATOM 2614 C C . GLY B 1 76 ? 64.89500 82.75600 83.24200 1.000 78.06851 76 GLY B C 1
ATOM 2615 O O . GLY B 1 76 ? 66.00000 82.73300 82.69800 1.000 78.06851 76 GLY B O 1
ATOM 2616 N N . ASN B 1 77 ? 64.29300 81.67100 83.72200 1.000 82.04050 77 ASN B N 1
ATOM 2617 C CA . ASN B 1 77 ? 64.91000 80.34700 83.71900 1.000 82.04050 77 ASN B CA 1
ATOM 2618 C C . ASN B 1 77 ? 66.26800 80.39000 84.42200 1.000 82.04050 77 ASN B C 1
ATOM 2619 O O . ASN B 1 77 ? 67.31600 80.07400 83.85500 1.000 82.04050 77 ASN B O 1
ATOM 2624 N N . GLN B 1 78 ? 66.22900 80.79700 85.68900 1.000 79.38377 78 GLN B N 1
ATOM 2625 C CA . GLN B 1 78 ? 67.43700 80.91600 86.50400 1.000 79.38377 78 GLN B CA 1
ATOM 2626 C C . GLN B 1 78 ? 67.86900 79.54300 87.02800 1.000 79.38377 78 GLN B C 1
ATOM 2627 O O . GLN B 1 78 ? 68.09200 79.32400 88.21700 1.000 79.38377 78 GLN B O 1
ATOM 2633 N N . THR B 1 79 ? 68.01300 78.61000 86.08800 1.000 74.64961 79 THR B N 1
ATOM 2634 C CA . THR B 1 79 ? 68.38700 77.23800 86.39000 1.000 74.64961 79 THR B CA 1
ATOM 2635 C C . THR B 1 79 ? 69.83900 76.95000 86.02100 1.000 74.64961 79 THR B C 1
ATOM 2636 O O . THR B 1 79 ? 70.19500 75.79700 85.75300 1.000 74.64961 79 THR B O 1
ATOM 2640 N N . PHE B 1 80 ? 70.68600 77.97900 85.99300 1.000 61.19037 80 PHE B N 1
ATOM 2641 C CA . PHE B 1 80 ? 72.08100 77.75500 85.64000 1.000 61.19037 80 PHE B CA 1
ATOM 2642 C C . PHE B 1 80 ? 72.81100 76.96200 86.71400 1.000 61.19037 80 PHE B C 1
ATOM 2643 O O . PHE B 1 80 ? 73.74100 76.21400 86.39800 1.000 61.19037 80 PHE B O 1
ATOM 2651 N N . ASN B 1 81 ? 72.40300 77.10800 87.97300 1.000 60.46235 81 ASN B N 1
ATOM 2652 C CA . ASN B 1 81 ? 72.97300 76.36700 89.09700 1.000 60.46235 81 ASN B CA 1
ATOM 2653 C C . ASN B 1 81 ? 74.48600 76.58200 89.17900 1.000 60.46235 81 ASN B C 1
ATOM 2654 O O . ASN B 1 81 ? 75.29600 75.67700 88.99500 1.000 60.46235 81 ASN B O 1
ATOM 2659 N N . ASN B 1 82 ? 74.83900 77.83600 89.45600 1.000 55.89879 82 ASN B N 1
ATOM 2660 C CA . ASN B 1 82 ? 76.24000 78.21000 89.58900 1.000 55.89879 82 ASN B CA 1
ATOM 2661 C C . ASN B 1 82 ? 76.93500 77.47700 90.72600 1.000 55.89879 82 ASN B C 1
ATOM 2662 O O . ASN B 1 82 ? 78.16800 77.47400 90.78000 1.000 55.89879 82 ASN B O 1
ATOM 2667 N N . TRP B 1 83 ? 76.18300 76.85500 91.63100 1.000 53.92074 83 TRP B N 1
ATOM 2668 C CA . TRP B 1 83 ? 76.74400 76.31500 92.86100 1.000 53.92074 83 TRP B CA 1
ATOM 2669 C C . TRP B 1 83 ? 76.75700 74.79300 92.90200 1.000 53.92074 83 TRP B C 1
ATOM 2670 O O . TRP B 1 83 ? 76.80200 74.21800 93.99200 1.000 53.92074 83 TRP B O 1
ATOM 2681 N N . ASN B 1 84 ? 76.71000 74.12500 91.75500 1.000 59.65263 84 ASN B N 1
ATOM 2682 C CA . ASN B 1 84 ? 76.85600 72.67900 91.76300 1.000 59.65263 84 ASN B CA 1
ATOM 2683 C C . ASN B 1 84 ? 78.32800 72.29000 91.66400 1.000 59.65263 84 ASN B C 1
ATOM 2684 O O . ASN B 1 84 ? 79.20700 73.12700 91.44700 1.000 59.65263 84 ASN B O 1
ATOM 2689 N N . TRP B 1 85 ? 78.58500 70.99500 91.83400 1.000 63.17051 85 TRP B N 1
ATOM 2690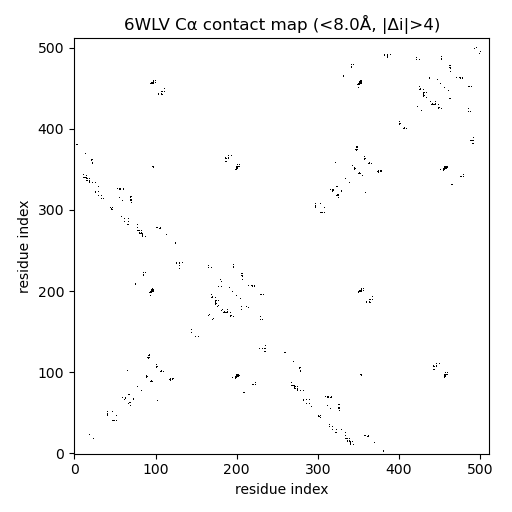 C CA . TRP B 1 85 ? 79.94500 70.46100 91.78000 1.000 63.17051 85 TRP B CA 1
ATOM 2691 C C . TRP B 1 85 ? 80.75900 70.93800 90.58300 1.000 63.17051 85 TRP B C 1
ATOM 2692 O O . TRP B 1 85 ? 81.85300 71.48300 90.79600 1.000 63.17051 85 TRP B O 1
ATOM 2703 N N . PRO B 1 86 ? 80.32100 70.77600 89.32900 1.000 61.39346 86 PRO B N 1
ATOM 2704 C CA . PRO B 1 86 ? 81.19700 71.18000 88.21900 1.000 61.39346 86 PRO B CA 1
ATOM 2705 C C . PRO B 1 86 ? 81.40700 72.67800 88.12300 1.000 61.39346 86 PRO B C 1
ATOM 2706 O O . PRO B 1 86 ? 82.44700 73.11000 87.61100 1.000 61.39346 86 PRO B O 1
ATOM 2710 N N . ASN B 1 87 ? 80.46000 73.48800 88.60100 1.000 59.39152 87 ASN B N 1
ATOM 2711 C CA . ASN B 1 87 ? 80.59200 74.93600 88.49000 1.000 59.39152 87 ASN B CA 1
ATOM 2712 C C . ASN B 1 87 ? 81.35500 75.54300 89.65900 1.000 59.39152 87 ASN B C 1
ATOM 2713 O O . ASN B 1 87 ? 82.21200 76.40800 89.45100 1.000 59.39152 87 ASN B O 1
ATOM 2718 N N . ALA B 1 88 ? 81.05700 75.11400 90.88800 1.000 54.34899 88 ALA B N 1
ATOM 2719 C CA . ALA B 1 88 ? 81.82900 75.57900 92.03300 1.000 54.34899 88 ALA B CA 1
ATOM 2720 C C . ALA B 1 88 ? 83.29300 75.19800 91.91200 1.000 54.34899 88 ALA B C 1
ATOM 2721 O O . ALA B 1 88 ? 84.14700 75.84700 92.52200 1.000 54.34899 88 ALA B O 1
ATOM 2723 N N . MET B 1 89 ? 83.59900 74.15900 91.13500 1.000 54.91622 89 MET B N 1
ATOM 2724 C CA . MET B 1 89 ? 84.98500 73.87300 90.79700 1.000 54.91622 89 MET B CA 1
ATOM 2725 C C . MET B 1 89 ? 85.61100 75.04400 90.05600 1.000 54.91622 89 MET B C 1
ATOM 2726 O O . MET B 1 89 ? 86.81400 75.29900 90.18300 1.000 54.91622 89 MET B O 1
ATOM 2731 N N . ILE B 1 90 ? 84.80700 75.77000 89.27800 1.000 49.15984 90 ILE B N 1
ATOM 2732 C CA . ILE B 1 90 ? 85.32400 76.89500 88.50700 1.000 49.15984 90 ILE B CA 1
ATOM 2733 C C . ILE B 1 90 ? 85.36300 78.16000 89.35100 1.000 49.15984 90 ILE B C 1
ATOM 2734 O O . ILE B 1 90 ? 86.34400 78.90900 89.31300 1.000 49.15984 90 ILE B O 1
ATOM 2739 N N . PHE B 1 91 ? 84.29800 78.42500 90.11200 1.000 44.63204 91 PHE B N 1
ATOM 2740 C CA . PHE B 1 91 ? 84.27900 79.59900 90.97900 1.000 44.63204 91 PHE B CA 1
ATOM 2741 C C . PHE B 1 91 ? 85.45100 79.59000 91.94800 1.000 44.63204 91 PHE B C 1
ATOM 2742 O O . PHE B 1 91 ? 86.05500 80.63500 92.21100 1.000 44.63204 91 PHE B O 1
ATOM 2750 N N . ALA B 1 92 ? 85.78400 78.41900 92.49300 1.000 45.64213 92 ALA B N 1
ATOM 2751 C CA . ALA B 1 92 ? 86.93500 78.32200 93.38200 1.000 45.64213 92 ALA B CA 1
ATOM 2752 C C . ALA B 1 92 ? 88.22200 78.72400 92.67800 1.000 45.64213 92 ALA B C 1
ATOM 2753 O O . ALA B 1 92 ? 89.14000 79.25000 93.31500 1.000 45.64213 92 ALA B O 1
ATOM 2755 N N . ALA B 1 93 ? 88.30900 78.49100 91.36800 1.000 45.01852 93 ALA B N 1
ATOM 2756 C CA . ALA B 1 93 ? 89.53300 78.81600 90.64700 1.000 45.01852 93 ALA B CA 1
ATOM 2757 C C . ALA B 1 93 ? 89.67900 80.31800 90.44400 1.000 45.01852 93 ALA B C 1
ATOM 2758 O O . ALA B 1 93 ? 90.79200 80.85100 90.51200 1.000 45.01852 93 ALA B O 1
ATOM 2760 N N . THR B 1 94 ? 88.57400 81.01900 90.18700 1.000 42.26940 94 THR B N 1
ATOM 2761 C CA . THR B 1 94 ? 88.64900 82.46200 90.00500 1.000 42.26940 94 THR B CA 1
ATOM 2762 C C . THR B 1 94 ? 88.82200 83.20700 91.31900 1.000 42.26940 94 THR B C 1
ATOM 2763 O O . THR B 1 94 ? 89.08000 84.41400 91.30000 1.000 42.26940 94 THR B O 1
ATOM 2767 N N . VAL B 1 95 ? 88.68200 82.52400 92.45500 1.000 40.09668 95 VAL B N 1
ATOM 2768 C CA . VAL B 1 95 ? 88.96900 83.15700 93.73700 1.000 40.09668 95 VAL B CA 1
ATOM 2769 C C . VAL B 1 95 ? 90.46300 83.11500 94.02600 1.000 40.09668 95 VAL B C 1
ATOM 2770 O O . VAL B 1 95 ? 91.07600 84.13200 94.36800 1.000 40.09668 95 VAL B O 1
ATOM 2774 N N . ILE B 1 96 ? 91.07700 81.93500 93.88500 1.000 43.66729 96 ILE B N 1
ATOM 2775 C CA . ILE B 1 96 ? 92.49700 81.77400 94.19300 1.000 43.66729 96 ILE B CA 1
ATOM 2776 C C . ILE B 1 96 ? 93.41000 82.38700 93.14800 1.000 43.66729 96 ILE B C 1
ATOM 2777 O O . ILE B 1 96 ? 94.63600 82.30700 93.29100 1.000 43.66729 96 ILE B O 1
ATOM 2782 N N . THR B 1 97 ? 92.86000 82.99200 92.09800 1.000 38.52938 97 THR B N 1
ATOM 2783 C CA . THR B 1 97 ? 93.65800 83.64700 91.07300 1.000 38.52938 97 THR B CA 1
ATOM 2784 C C . THR B 1 97 ? 93.57800 85.16400 91.14700 1.000 38.52938 97 THR B C 1
ATOM 2785 O O . THR B 1 97 ? 94.11300 85.84300 90.26500 1.000 38.52938 97 THR B O 1
ATOM 2789 N N . THR B 1 98 ? 92.92800 85.70800 92.17400 1.000 35.42126 98 THR B N 1
ATOM 2790 C CA . THR B 1 98 ? 92.67700 87.13900 92.34600 1.000 35.42126 98 THR B CA 1
ATOM 2791 C C . THR B 1 98 ? 91.90200 87.73800 91.18200 1.000 35.42126 98 THR B C 1
ATOM 2792 O O . THR B 1 98 ? 91.98200 88.94600 90.94000 1.000 35.42126 98 THR B O 1
ATOM 2796 N N . ILE B 1 99 ? 91.15300 86.92400 90.44100 1.000 33.06636 99 ILE B N 1
ATOM 2797 C CA . ILE B 1 99 ? 90.29400 87.47500 89.40100 1.000 33.06636 99 ILE B CA 1
ATOM 2798 C C . ILE B 1 99 ? 89.00200 87.99700 90.00700 1.000 33.06636 99 ILE B C 1
ATOM 2799 O O . ILE B 1 99 ? 88.63500 89.16200 89.82000 1.000 33.06636 99 ILE B O 1
ATOM 2804 N N . GLY B 1 100 ? 88.30400 87.15600 90.76200 1.000 34.90443 100 GLY B N 1
ATOM 2805 C CA . GLY B 1 100 ? 87.10800 87.62000 91.42500 1.000 34.90443 100 GLY B CA 1
ATOM 2806 C C . GLY B 1 100 ? 86.19300 88.32200 90.45100 1.000 34.90443 100 GLY B C 1
ATOM 2807 O O . GLY B 1 100 ? 86.07700 89.55000 90.47400 1.000 34.90443 100 GLY B O 1
ATOM 2808 N N . TYR B 1 101 ? 85.57200 87.55100 89.56100 1.000 36.04080 101 TYR B N 1
ATOM 2809 C CA . TYR B 1 101 ? 84.79700 88.13800 88.47600 1.000 36.04080 101 TYR B CA 1
ATOM 2810 C C . TYR B 1 101 ? 83.73200 89.09000 89.00400 1.000 36.04080 101 TYR B C 1
ATOM 2811 O O . TYR B 1 101 ? 83.77400 90.29800 88.74700 1.000 36.04080 101 TYR B O 1
ATOM 2820 N N . GLY B 1 102 ? 82.77600 88.57000 89.76000 1.000 32.66667 102 GLY B N 1
ATOM 2821 C CA . GLY B 1 102 ? 81.69800 89.37800 90.29000 1.000 32.66667 102 GLY B CA 1
ATOM 2822 C C . GLY B 1 102 ? 80.32100 88.94900 89.84900 1.000 32.66667 102 GLY B C 1
ATOM 2823 O O . GLY B 1 102 ? 79.33100 89.48300 90.36600 1.000 32.66667 102 GLY B O 1
ATOM 2824 N N . ASN B 1 103 ? 80.20400 88.01500 88.90900 1.000 34.05745 103 ASN B N 1
ATOM 2825 C CA . ASN B 1 103 ? 78.89400 87.48500 88.56700 1.000 34.05745 103 ASN B CA 1
ATOM 2826 C C . ASN B 1 103 ? 78.37300 86.52400 89.62200 1.000 34.05745 103 ASN B C 1
ATOM 2827 O O . ASN B 1 103 ? 77.15600 86.36100 89.74900 1.000 34.05745 103 ASN B O 1
ATOM 2832 N N . VAL B 1 104 ? 79.26400 85.89500 90.38200 1.000 38.50169 104 VAL B N 1
ATOM 2833 C CA . VAL B 1 104 ? 78.88300 85.00000 91.46400 1.000 38.50169 104 VAL B CA 1
ATOM 2834 C C . VAL B 1 104 ? 79.79500 85.26800 92.65200 1.000 38.50169 104 VAL B C 1
ATOM 2835 O O . VAL B 1 104 ? 81.00100 85.48200 92.49000 1.000 38.50169 104 VAL B O 1
ATOM 2839 N N . ALA B 1 105 ? 79.20900 85.28500 93.84600 1.000 42.21294 105 ALA B N 1
ATOM 2840 C CA . ALA B 1 105 ? 79.93000 85.62000 95.06500 1.000 42.21294 105 ALA B CA 1
ATOM 2841 C C . ALA B 1 105 ? 79.12400 85.11000 96.24500 1.000 42.21294 105 ALA B C 1
ATOM 2842 O O . ALA B 1 105 ? 77.89500 85.03800 96.16000 1.000 42.21294 105 ALA B O 1
ATOM 2844 N N . PRO B 1 106 ? 79.77400 84.74700 97.35000 1.000 44.96471 106 PRO B N 1
ATOM 2845 C CA . PRO B 1 106 ? 79.03400 84.18500 98.48300 1.000 44.96471 106 PRO B CA 1
ATOM 2846 C C . PRO B 1 106 ? 78.04000 85.18600 99.04400 1.000 44.96471 106 PRO B C 1
ATOM 2847 O O . PRO B 1 106 ? 78.27900 86.39400 99.05700 1.000 44.96471 106 PRO B O 1
ATOM 2851 N N . LYS B 1 107 ? 76.90700 84.66700 99.51000 1.000 50.65441 107 LYS B N 1
ATOM 2852 C CA . LYS B 1 107 ? 75.84700 85.49900 100.05400 1.000 50.65441 107 LYS B CA 1
ATOM 2853 C C . LYS B 1 107 ? 75.49600 85.16000 101.49300 1.000 50.65441 107 LYS B C 1
ATOM 2854 O O . LYS B 1 107 ? 74.68200 85.86500 102.09700 1.000 50.65441 107 LYS B O 1
ATOM 2860 N N . THR B 1 108 ? 76.08200 84.11800 102.05600 1.000 51.78557 108 THR B N 1
ATOM 2861 C CA . THR B 1 108 ? 75.78400 83.71500 103.41500 1.000 51.78557 108 THR B CA 1
ATOM 2862 C C . THR B 1 108 ? 76.94700 84.05000 104.33700 1.000 51.78557 108 THR B C 1
ATOM 2863 O O . THR B 1 108 ? 78.10700 83.92100 103.93500 1.000 51.78557 108 THR B O 1
ATOM 2867 N N . PRO B 1 109 ? 76.67200 84.47500 105.57400 1.000 48.19497 109 PRO B N 1
ATOM 2868 C CA . PRO B 1 109 ? 77.77400 84.87600 106.46400 1.000 48.19497 109 PRO B CA 1
ATOM 2869 C C . PRO B 1 109 ? 78.74900 83.75200 106.74700 1.000 48.19497 109 PRO B C 1
ATOM 2870 O O . PRO B 1 109 ? 79.96600 83.97400 106.73700 1.000 48.19497 109 PRO B O 1
ATOM 2874 N N . ALA B 1 110 ? 78.24700 82.54300 107.00000 1.000 49.24172 110 ALA B N 1
ATOM 2875 C CA . ALA B 1 110 ? 79.13000 81.38800 107.10900 1.000 49.24172 110 ALA B CA 1
ATOM 2876 C C . ALA B 1 110 ? 79.90600 81.18700 105.81700 1.000 49.24172 110 ALA B C 1
ATOM 2877 O O . ALA B 1 110 ? 81.12500 80.98800 105.83200 1.000 49.24172 110 ALA B O 1
ATOM 2879 N N . GLY B 1 111 ? 79.20800 81.24700 104.68300 1.000 48.06839 111 GLY B N 1
ATOM 2880 C CA . GLY B 1 111 ? 79.88300 81.13700 103.40300 1.000 48.06839 111 GLY B CA 1
ATOM 2881 C C . GLY B 1 111 ? 80.86200 82.26900 103.16000 1.000 48.06839 111 GLY B C 1
ATOM 2882 O O . GLY B 1 111 ? 81.93400 82.06200 102.59300 1.000 48.06839 111 GLY B O 1
ATOM 2883 N N . ARG B 1 112 ? 80.50800 83.48200 103.58900 1.000 44.76362 112 ARG B N 1
ATOM 2884 C CA . ARG B 1 112 ? 81.41700 84.61100 103.43000 1.000 44.76362 112 ARG B CA 1
ATOM 2885 C C . ARG B 1 112 ? 82.70700 84.39400 104.21000 1.000 44.76362 112 ARG B C 1
ATOM 2886 O O . ARG B 1 112 ? 83.80600 84.59900 103.68200 1.000 44.76362 112 ARG B O 1
ATOM 2894 N N . LEU B 1 113 ? 82.59300 83.97300 105.47100 1.000 48.24477 113 LEU B N 1
ATOM 2895 C CA . LEU B 1 113 ? 83.78500 83.74300 106.28100 1.000 48.24477 113 LEU B CA 1
ATOM 2896 C C . LEU B 1 113 ? 84.60100 82.57500 105.74500 1.000 48.24477 113 LEU B C 1
ATOM 2897 O O . LEU B 1 113 ? 85.84000 82.61300 105.75600 1.000 48.24477 113 LEU B O 1
ATOM 2902 N N . PHE B 1 114 ? 83.92900 81.52800 105.26200 1.000 49.52873 114 PHE B N 1
ATOM 2903 C CA . PHE B 1 114 ? 84.66700 80.42900 104.65700 1.000 49.52873 114 PHE B CA 1
ATOM 2904 C C . PHE B 1 114 ? 85.37600 80.87400 103.39000 1.000 49.52873 114 PHE B C 1
ATOM 2905 O O . PHE B 1 114 ? 86.47200 80.39500 103.10000 1.000 49.52873 114 PHE B O 1
ATOM 2913 N N . CYS B 1 115 ? 84.77200 81.78500 102.62500 1.000 50.50043 115 CYS B N 1
ATOM 2914 C CA . CYS B 1 115 ? 85.44500 82.31700 101.44700 1.000 50.50043 115 CYS B CA 1
ATOM 2915 C C . CYS B 1 115 ? 86.66000 83.13900 101.84400 1.000 50.50043 115 CYS B C 1
ATOM 2916 O O . CYS B 1 115 ? 87.69200 83.09600 101.16700 1.000 50.50043 115 CYS B O 1
ATOM 2919 N N . VAL B 1 116 ? 86.55600 83.88500 102.94500 1.000 47.54076 116 VAL B N 1
ATOM 2920 C CA . VAL B 1 116 ? 87.71400 84.61100 103.46400 1.000 47.54076 116 VAL B CA 1
ATOM 2921 C C . VAL B 1 116 ? 88.84700 83.64300 103.77800 1.000 47.54076 116 VAL B C 1
ATOM 2922 O O . VAL B 1 116 ? 89.99300 83.84000 103.35900 1.000 47.54076 116 VAL B O 1
ATOM 2926 N N . PHE B 1 117 ? 88.54000 82.57700 104.52000 1.000 49.91752 117 PHE B N 1
ATOM 2927 C CA . PHE B 1 117 ? 89.58000 81.61600 104.88200 1.000 49.91752 117 PHE B CA 1
ATOM 2928 C C . PHE B 1 117 ? 90.13400 80.90500 103.65400 1.000 49.91752 117 PHE B C 1
ATOM 2929 O O . PHE B 1 117 ? 91.34700 80.67900 103.54900 1.000 49.91752 117 PHE B O 1
ATOM 2937 N N . TYR B 1 118 ? 89.26000 80.54500 102.71500 1.000 52.04413 118 TYR B N 1
ATOM 2938 C CA . TYR B 1 118 ? 89.68800 79.84400 101.51300 1.000 52.04413 118 TYR B CA 1
ATOM 2939 C C . TYR B 1 118 ? 90.62900 80.70500 100.69100 1.000 52.04413 118 TYR B C 1
ATOM 2940 O O . TYR B 1 118 ? 91.67800 80.23900 100.24400 1.000 52.04413 118 TYR B O 1
ATOM 2949 N N . GLY B 1 119 ? 90.26200 81.96600 100.46700 1.000 48.77968 119 GLY B N 1
ATOM 2950 C CA . GLY B 1 119 ? 91.17300 82.87300 99.79500 1.000 48.77968 119 GLY B CA 1
ATOM 2951 C C . GLY B 1 119 ? 92.48700 83.00800 100.53500 1.000 48.77968 119 GLY B C 1
ATOM 2952 O O . GLY B 1 119 ? 93.55900 82.85800 99.94800 1.000 48.77968 119 GLY B O 1
ATOM 2953 N N . LEU B 1 120 ? 92.41500 83.23700 101.84900 1.000 50.63641 120 LEU B N 1
ATOM 2954 C CA . LEU B 1 120 ? 93.61600 83.48500 102.63800 1.000 50.63641 120 LEU B CA 1
ATOM 2955 C C . LEU B 1 120 ? 94.58200 82.31100 102.57900 1.000 50.63641 120 LEU B C 1
ATOM 2956 O O . LEU B 1 120 ? 95.80300 82.50300 102.60500 1.000 50.63641 120 LEU B O 1
ATOM 2961 N N . PHE B 1 121 ? 94.06100 81.08900 102.50000 1.000 53.86983 121 PHE B N 1
ATOM 2962 C CA . PHE B 1 121 ? 94.91900 79.91300 102.46700 1.000 53.86983 121 PHE B CA 1
ATOM 2963 C C . PHE B 1 121 ? 95.19500 79.39100 101.06400 1.000 53.86983 121 PHE B C 1
ATOM 2964 O O . PHE B 1 121 ? 96.05800 78.52300 100.91000 1.000 53.86983 121 PHE B O 1
ATOM 2972 N N . GLY B 1 122 ? 94.49200 79.88500 100.04700 1.000 54.60596 122 GLY B N 1
ATOM 2973 C CA . GLY B 1 122 ? 94.67500 79.37300 98.70600 1.000 54.60596 122 GLY B CA 1
ATOM 2974 C C . GLY B 1 122 ? 95.38200 80.29700 97.73900 1.000 54.60596 122 GLY B C 1
ATOM 2975 O O . GLY B 1 122 ? 96.18100 79.83000 96.92200 1.000 54.60596 122 GLY B O 1
ATOM 2976 N N . VAL B 1 123 ? 95.09300 81.60000 97.80200 1.000 53.45497 123 VAL B N 1
ATOM 2977 C CA . VAL B 1 123 ? 95.74400 82.54500 96.89300 1.000 53.45497 123 VAL B CA 1
ATOM 2978 C C . VAL B 1 123 ? 97.26500 82.43000 96.93200 1.000 53.45497 123 VAL B C 1
ATOM 2979 O O . VAL B 1 123 ? 97.88100 82.37300 95.86000 1.000 53.45497 123 VAL B O 1
ATOM 2983 N N . PRO B 1 124 ? 97.92400 82.38300 98.09400 1.000 54.26307 124 PRO B N 1
ATOM 2984 C CA . PRO B 1 124 ? 99.37600 82.15400 98.06300 1.000 54.26307 124 PRO B CA 1
ATOM 2985 C C . PRO B 1 124 ? 99.73900 80.82600 97.43100 1.000 54.26307 124 PRO B C 1
ATOM 2986 O O . PRO B 1 124 ? 100.68200 80.75200 96.63200 1.000 54.26307 124 PRO B O 1
ATOM 2990 N N . LEU B 1 125 ? 98.99300 79.77100 97.75800 1.000 56.08687 125 LEU B N 1
ATOM 2991 C CA . LEU B 1 125 ? 99.25300 78.45900 97.17900 1.000 56.08687 125 LEU B CA 1
ATOM 2992 C C . LEU B 1 125 ? 99.13700 78.49500 95.66000 1.000 56.08687 125 LEU B C 1
ATOM 2993 O O . LEU B 1 125 ? 100.03400 78.03300 94.94200 1.000 56.08687 125 LEU B O 1
ATOM 2998 N N . CYS B 1 126 ? 98.03400 79.04800 95.15300 1.000 58.55695 126 CYS B N 1
ATOM 2999 C CA . CYS B 1 126 ? 97.82300 79.09500 93.71100 1.000 58.55695 126 CYS B CA 1
ATOM 3000 C C . CYS B 1 126 ? 98.86900 79.95800 93.02500 1.000 58.55695 126 CYS B C 1
ATOM 3001 O O . CYS B 1 126 ? 99.32900 79.63000 91.92600 1.000 58.55695 126 CYS B O 1
ATOM 3004 N N . LEU B 1 127 ? 99.25900 81.06800 93.65300 1.000 55.60826 127 LEU B N 1
ATOM 3005 C CA . LEU B 1 127 ? 100.26200 81.92900 93.04200 1.000 55.60826 127 LEU B CA 1
ATOM 3006 C C . LEU B 1 127 ? 101.61300 81.23000 92.95900 1.000 55.60826 127 LEU B C 1
ATOM 3007 O O . LEU B 1 127 ? 102.29900 81.32300 91.93500 1.000 55.60826 127 LEU B O 1
ATOM 3012 N N . THR B 1 128 ? 102.00600 80.50500 94.01000 1.000 60.30748 128 THR B N 1
ATOM 3013 C CA . THR B 1 128 ? 103.25800 79.75300 93.93900 1.000 60.30748 128 THR B CA 1
ATOM 3014 C C . THR B 1 128 ? 103.18900 78.65000 92.89200 1.000 60.30748 128 THR B C 1
ATOM 3015 O O . THR B 1 128 ? 104.16100 78.41700 92.16100 1.000 60.30748 128 THR B O 1
ATOM 3019 N N . TRP B 1 129 ? 102.05200 77.95800 92.80100 1.000 65.00090 129 TRP B N 1
ATOM 3020 C CA . TRP B 1 129 ? 101.92000 76.90900 91.79500 1.000 65.00090 129 TRP B CA 1
ATOM 3021 C C . TRP B 1 129 ? 102.05100 77.47700 90.39000 1.000 65.00090 129 TRP B C 1
ATOM 3022 O O . TRP B 1 129 ? 102.75300 76.91600 89.54200 1.000 65.00090 129 TRP B O 1
ATOM 3033 N N . ILE B 1 130 ? 101.36700 78.59100 90.12600 1.000 66.12290 130 ILE B N 1
ATOM 3034 C CA . ILE B 1 130 ? 101.42000 79.19800 88.80200 1.000 66.12290 130 ILE B CA 1
ATOM 3035 C C . ILE B 1 130 ? 102.82500 79.69700 88.50300 1.000 66.12290 130 ILE B C 1
ATOM 3036 O O . ILE B 1 130 ? 103.31700 79.56600 87.37700 1.000 66.12290 130 ILE B O 1
ATOM 3041 N N . SER B 1 131 ? 103.49800 80.27100 89.50200 1.000 71.03671 131 SER B N 1
ATOM 3042 C CA . SER B 1 131 ? 104.86500 80.72900 89.28800 1.000 71.03671 131 SER B CA 1
ATOM 3043 C C . SER B 1 131 ? 105.78200 79.57000 88.92000 1.000 71.03671 131 SER B C 1
ATOM 3044 O O . SER B 1 131 ? 106.57400 79.67100 87.97500 1.000 71.03671 131 SER B O 1
ATOM 3047 N N . ALA B 1 132 ? 105.67900 78.45400 89.64700 1.000 73.01656 132 ALA B N 1
ATOM 3048 C CA . ALA B 1 132 ? 106.51200 77.29500 89.33800 1.000 73.01656 132 ALA B CA 1
ATOM 3049 C C . ALA B 1 132 ? 106.20000 76.73900 87.95400 1.000 73.01656 132 ALA B C 1
ATOM 3050 O O . ALA B 1 132 ? 107.11300 76.38600 87.19600 1.000 73.01656 132 ALA B O 1
ATOM 3052 N N . LEU B 1 133 ? 104.91400 76.65300 87.60800 1.000 76.23294 133 LEU B N 1
ATOM 3053 C CA . LEU B 1 133 ? 104.52300 76.14100 86.29900 1.000 76.23294 133 LEU B CA 1
ATOM 3054 C C . LEU B 1 133 ? 105.08100 77.01200 85.18100 1.000 76.23294 133 LEU B C 1
ATOM 3055 O O . LEU B 1 133 ? 105.64800 76.50800 84.20000 1.000 76.23294 133 LEU B O 1
ATOM 3060 N N . GLY B 1 134 ? 104.91700 78.32700 85.30700 1.000 81.03233 134 GLY B N 1
ATOM 3061 C CA . GLY B 1 134 ? 105.44700 79.22500 84.30100 1.000 81.03233 134 GLY B CA 1
ATOM 3062 C C . GLY B 1 134 ? 106.95600 79.15400 84.20000 1.000 81.03233 134 GLY B C 1
ATOM 3063 O O . GLY B 1 134 ? 107.51500 79.21100 83.10400 1.000 81.03233 134 GLY B O 1
ATOM 3064 N N . LYS B 1 135 ? 107.63700 79.02000 85.34000 1.000 87.41543 135 LYS B N 1
ATOM 3065 C CA . LYS B 1 135 ? 109.09100 78.91900 85.31200 1.000 87.41543 135 LYS B CA 1
ATOM 3066 C C . LYS B 1 135 ? 109.53500 77.64900 84.59900 1.000 87.41543 135 LYS B C 1
ATOM 3067 O O . LYS B 1 135 ? 110.50300 77.66400 83.83000 1.000 87.41543 135 LYS B O 1
ATOM 3073 N N . PHE B 1 136 ? 108.82700 76.54200 84.82900 1.000 93.00931 136 PHE B N 1
ATOM 3074 C CA . PHE B 1 136 ? 109.15800 75.29300 84.14900 1.000 93.00931 136 PHE B CA 1
ATOM 3075 C C . PHE B 1 136 ? 108.95000 75.41700 82.64300 1.000 93.00931 136 PHE B C 1
ATOM 3076 O O . PHE B 1 136 ? 109.80300 74.99600 81.84800 1.000 93.00931 136 PHE B O 1
ATOM 3084 N N . PHE B 1 137 ? 107.81100 75.98600 82.23100 1.000 92.69240 137 PHE B N 1
ATOM 3085 C CA . PHE B 1 137 ? 107.57700 76.20300 80.80500 1.000 92.69240 137 PHE B CA 1
ATOM 3086 C C . PHE B 1 137 ? 108.64500 77.09600 80.19300 1.000 92.69240 137 PHE B C 1
ATOM 3087 O O . PHE B 1 137 ? 109.15200 76.80500 79.10700 1.000 92.69240 137 PHE B O 1
ATOM 3095 N N . GLY B 1 138 ? 108.98900 78.19400 80.86500 1.000 98.14618 138 GLY B N 1
ATOM 3096 C CA . GLY B 1 138 ? 110.00600 79.08300 80.33300 1.000 98.14618 138 GLY B CA 1
ATOM 3097 C C . GLY B 1 138 ? 111.35300 78.40600 80.19300 1.000 98.14618 138 GLY B C 1
ATOM 3098 O O . GLY B 1 138 ? 112.03000 78.55300 79.17200 1.000 98.14618 138 GLY B O 1
ATOM 3099 N N . GLY B 1 139 ? 111.75700 77.64500 81.21300 1.000 102.92764 139 GLY B N 1
ATOM 3100 C CA . GLY B 1 139 ? 113.01800 76.92800 81.13400 1.000 102.92764 139 GLY B CA 1
ATOM 3101 C C . GLY B 1 139 ? 113.05500 75.94200 79.98300 1.000 102.92764 139 GLY B C 1
ATOM 3102 O O . GLY B 1 139 ? 113.99300 75.93900 79.18200 1.000 102.92764 139 GLY B O 1
ATOM 3103 N N . ARG B 1 140 ? 112.02500 75.09600 79.87800 1.000 107.58717 140 ARG B N 1
ATOM 3104 C CA . ARG B 1 140 ? 112.01400 74.09600 78.81400 1.000 107.58717 140 ARG B CA 1
ATOM 3105 C C . ARG B 1 140 ? 111.93500 74.74600 77.43800 1.000 107.58717 140 ARG B C 1
ATOM 3106 O O . ARG B 1 140 ? 112.57000 74.27800 76.48400 1.000 107.58717 140 ARG B O 1
ATOM 3114 N N . ALA B 1 141 ? 111.16800 75.83100 77.31300 1.000 109.19904 141 ALA B N 1
ATOM 3115 C CA . ALA B 1 141 ? 111.03700 76.49800 76.02400 1.000 109.19904 141 ALA B CA 1
ATOM 3116 C C . ALA B 1 141 ? 112.35000 77.13900 75.60500 1.000 109.19904 141 ALA B C 1
ATOM 3117 O O . ALA B 1 141 ? 112.75700 77.03600 74.44300 1.000 109.19904 141 ALA B O 1
ATOM 3119 N N . LYS B 1 142 ? 113.03100 77.80500 76.54100 1.000 115.31854 142 LYS B N 1
ATOM 3120 C CA . LYS B 1 142 ? 114.33700 78.37300 76.22900 1.000 115.31854 142 LYS B CA 1
ATOM 3121 C C . LYS B 1 142 ? 115.33400 77.27900 75.87200 1.000 115.31854 142 LYS B C 1
ATOM 3122 O O . LYS B 1 142 ? 116.14900 77.44800 74.95800 1.000 115.31854 142 LYS B O 1
ATOM 3128 N N . ARG B 1 143 ? 115.272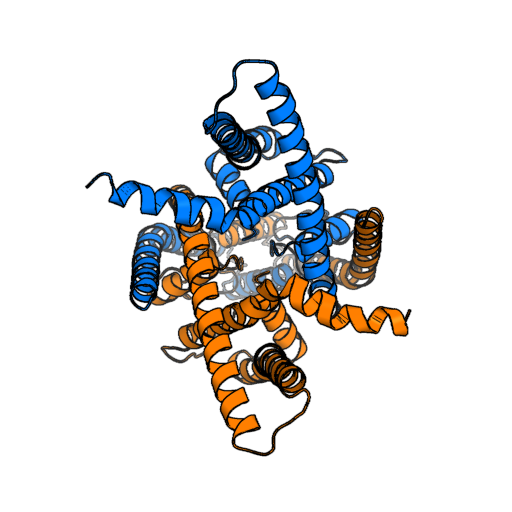00 76.14300 76.56900 1.000 118.47509 143 ARG B N 1
ATOM 3129 C CA . ARG B 1 143 ? 116.17600 75.03700 76.27100 1.000 118.47509 143 ARG B CA 1
ATOM 3130 C C . ARG B 1 143 ? 115.96800 74.52800 74.85000 1.000 118.47509 143 ARG B C 1
ATOM 3131 O O . ARG B 1 143 ? 116.92300 74.39200 74.07600 1.000 118.47509 143 ARG B O 1
ATOM 3139 N N . LEU B 1 144 ? 114.71600 74.23700 74.49000 1.000 124.36801 144 LEU B N 1
ATOM 3140 C CA . LEU B 1 144 ? 114.43500 73.73500 73.14900 1.000 124.36801 144 LEU B CA 1
ATOM 3141 C C . LEU B 1 144 ? 114.77400 74.76900 72.08100 1.000 124.36801 144 LEU B C 1
ATOM 3142 O O . LEU B 1 144 ? 115.31900 74.42200 71.02500 1.000 124.36801 144 LEU B O 1
ATOM 3147 N N . GLY B 1 145 ? 114.46700 76.04400 72.33400 1.000 128.60609 145 GLY B N 1
ATOM 3148 C CA . GLY B 1 145 ? 114.80500 77.07700 71.36900 1.000 128.60609 145 GLY B CA 1
ATOM 3149 C C . GLY B 1 145 ? 116.29900 77.18800 71.14600 1.000 128.60609 145 GLY B C 1
ATOM 3150 O O . GLY B 1 145 ? 116.76400 77.29900 70.00800 1.000 128.60609 145 GLY B O 1
ATOM 3151 N N . GLN B 1 146 ? 117.07400 77.15500 72.23400 1.000 131.99514 146 GLN B N 1
ATOM 3152 C CA . GLN B 1 146 ? 118.52500 77.22000 72.10800 1.000 131.99514 146 GLN B CA 1
ATOM 3153 C C . GLN B 1 146 ? 119.06800 75.99400 71.38800 1.000 131.99514 146 GLN B C 1
ATOM 3154 O O . GLN B 1 146 ? 119.99000 76.10400 70.57100 1.000 131.99514 146 GLN B O 1
ATOM 3160 N N . PHE B 1 147 ? 118.50100 74.81700 71.66800 1.000 134.47928 147 PHE B N 1
ATOM 3161 C CA . PHE B 1 147 ? 118.95400 73.60400 70.99500 1.000 134.47928 147 PHE B CA 1
ATOM 3162 C C . PHE B 1 147 ? 118.67300 73.67000 69.50100 1.000 134.47928 147 PHE B C 1
ATOM 3163 O O . PHE B 1 147 ? 119.48100 73.20600 68.68900 1.000 134.47928 147 PHE B O 1
ATOM 3171 N N . LEU B 1 148 ? 117.53000 74.23900 69.11600 1.000 134.72524 148 LEU B N 1
ATOM 3172 C CA . LEU B 1 148 ? 117.22000 74.34700 67.69500 1.000 134.72524 148 LEU B CA 1
ATOM 3173 C C . LEU B 1 148 ? 118.08600 75.39600 67.00900 1.000 134.72524 148 LEU B C 1
ATOM 3174 O O . LEU B 1 148 ? 118.53100 75.18900 65.87400 1.000 134.72524 148 LEU B O 1
ATOM 3179 N N . THR B 1 149 ? 118.33900 76.53000 67.67100 1.000 135.62395 149 THR B N 1
ATOM 3180 C CA . THR B 1 149 ? 119.08500 77.59300 67.00200 1.000 135.62395 149 THR B CA 1
ATOM 3181 C C . THR B 1 149 ? 120.57900 77.29900 66.96000 1.000 135.62395 149 THR B C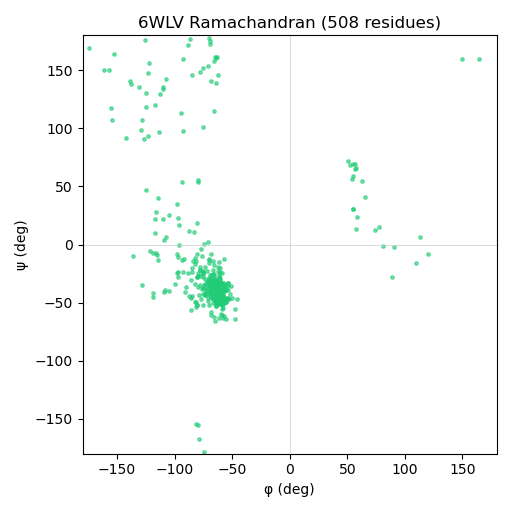 1
ATOM 3182 O O . THR B 1 149 ? 121.27200 77.77300 66.05300 1.000 135.62395 149 THR B O 1
ATOM 3186 N N . ARG B 1 150 ? 121.09700 76.52400 67.91500 1.000 135.02019 150 ARG B N 1
ATOM 3187 C CA . ARG B 1 150 ? 122.52700 76.24100 67.92000 1.000 135.02019 150 ARG B CA 1
ATOM 3188 C C . ARG B 1 150 ? 122.86500 75.05200 67.03000 1.000 135.02019 150 ARG B C 1
ATOM 3189 O O . ARG B 1 150 ? 123.82300 75.11200 66.25100 1.000 135.02019 150 ARG B O 1
ATOM 3197 N N . ARG B 1 151 ? 122.09700 73.96300 67.13300 1.000 138.92185 151 ARG B N 1
ATOM 3198 C CA . ARG B 1 151 ? 122.25800 72.85800 66.19300 1.000 138.92185 151 ARG B CA 1
ATOM 3199 C C . ARG B 1 151 ? 122.02900 73.32600 64.76200 1.000 138.92185 151 ARG B C 1
ATOM 3200 O O . ARG B 1 151 ? 122.74500 72.91500 63.84200 1.000 138.92185 151 ARG B O 1
ATOM 3208 N N . GLY B 1 152 ? 121.03400 74.18400 64.55500 1.000 139.38757 152 GLY B N 1
ATOM 3209 C CA . GLY B 1 152 ? 120.82400 74.82300 63.27400 1.000 139.38757 152 GLY B CA 1
ATOM 3210 C C . GLY B 1 152 ? 121.77300 75.98900 63.07800 1.000 139.38757 152 GLY B C 1
ATOM 3211 O O . GLY B 1 152 ? 122.85200 76.05800 63.67100 1.000 139.38757 152 GLY B O 1
ATOM 3212 N N . VAL B 1 153 ? 121.35500 76.92200 62.22400 1.000 138.49661 153 VAL B N 1
ATOM 3213 C CA . VAL B 1 153 ? 122.13300 78.13000 61.97100 1.000 138.49661 153 VAL B CA 1
ATOM 3214 C C . VAL B 1 153 ? 122.18300 78.95800 63.24800 1.000 138.49661 153 VAL B C 1
ATOM 3215 O O . VAL B 1 153 ? 121.15400 79.45300 63.72100 1.000 138.49661 153 VAL B O 1
ATOM 3219 N N . SER B 1 154 ? 123.37500 79.10600 63.81700 1.000 137.08564 154 SER B N 1
ATOM 3220 C CA . SER B 1 154 ? 123.52200 79.84000 65.06200 1.000 137.08564 154 SER B CA 1
ATOM 3221 C C . SER B 1 154 ? 123.41200 81.34200 64.81900 1.000 137.08564 154 SER B C 1
ATOM 3222 O O . SER B 1 154 ? 123.72100 81.85100 63.73900 1.000 137.08564 154 SER B O 1
ATOM 3225 N N . LEU B 1 155 ? 122.95900 82.05300 65.85000 1.000 131.73298 155 LEU B N 1
ATOM 3226 C CA . LEU B 1 155 ? 122.74900 83.49000 65.77400 1.000 131.73298 155 LEU B CA 1
ATOM 3227 C C . LEU B 1 155 ? 123.56800 84.19400 66.84600 1.000 131.73298 155 LEU B C 1
ATOM 3228 O O . LEU B 1 155 ? 123.91600 83.60700 67.87500 1.000 131.73298 155 LEU B O 1
ATOM 3233 N N . ARG B 1 156 ? 123.86600 85.46900 66.59100 1.000 128.60896 156 ARG B N 1
ATOM 3234 C CA . ARG B 1 156 ? 124.62500 86.26200 67.55100 1.000 128.60896 156 ARG B CA 1
ATOM 3235 C C . ARG B 1 156 ? 123.77100 86.64900 68.75500 1.000 128.60896 156 ARG B C 1
ATOM 3236 O O . ARG B 1 156 ? 124.24100 86.59800 69.89700 1.000 128.60896 156 ARG B O 1
ATOM 3244 N N . LYS B 1 157 ? 122.51700 87.03200 68.52400 1.000 125.47120 157 LYS B N 1
ATOM 3245 C CA . LYS B 1 157 ? 121.59400 87.42800 69.58200 1.000 125.47120 157 LYS B CA 1
ATOM 3246 C C . LYS B 1 157 ? 120.31500 86.60000 69.51900 1.000 125.47120 157 LYS B C 1
ATOM 3247 O O . LYS B 1 157 ? 119.20500 87.13300 69.57500 1.000 125.47120 157 LYS B O 1
ATOM 3253 N N . ALA B 1 158 ? 120.47300 85.28000 69.38300 1.000 122.93676 158 ALA B N 1
ATOM 3254 C CA . ALA B 1 158 ? 119.31800 84.39000 69.31400 1.000 122.93676 158 ALA B CA 1
ATOM 3255 C C . ALA B 1 158 ? 118.42400 84.54500 70.53700 1.000 122.93676 158 ALA B C 1
ATOM 3256 O O . ALA B 1 158 ? 117.20000 84.39900 70.44100 1.000 122.93676 158 ALA B O 1
ATOM 3258 N N . GLN B 1 159 ? 119.01900 84.84200 71.69600 1.000 120.70514 159 GLN B N 1
ATOM 3259 C CA . GLN B 1 159 ? 118.23200 85.02600 72.91100 1.000 120.70514 159 GLN B CA 1
ATOM 3260 C C . GLN B 1 159 ? 117.24100 86.17400 72.76400 1.000 120.70514 159 GLN B C 1
ATOM 3261 O O . GLN B 1 159 ? 116.09500 86.07300 73.21900 1.000 120.70514 159 GLN B O 1
ATOM 3267 N N . ILE B 1 160 ? 117.66100 87.27400 72.13500 1.000 117.57254 160 ILE B N 1
ATOM 3268 C CA . ILE B 1 160 ? 116.75500 88.39900 71.91800 1.000 117.57254 160 ILE B CA 1
ATOM 3269 C C . ILE B 1 160 ? 115.61800 87.98600 70.99200 1.000 117.57254 160 ILE B C 1
ATOM 3270 O O . ILE B 1 160 ? 114.43700 88.22500 71.27600 1.000 117.57254 160 ILE B O 1
ATOM 3275 N N . THR B 1 161 ? 115.95800 87.35700 69.86700 1.000 113.34622 161 THR B N 1
ATOM 3276 C CA . THR B 1 161 ? 114.92100 86.87100 68.96700 1.000 113.34622 161 THR B CA 1
ATOM 3277 C C . THR B 1 161 ? 114.06900 85.79600 69.62500 1.000 113.34622 161 THR B C 1
ATOM 3278 O O . THR B 1 161 ? 112.86800 85.71200 69.35400 1.000 113.34622 161 THR B O 1
ATOM 3282 N N . CYS B 1 162 ? 114.65800 84.98100 70.50300 1.000 110.49499 162 CYS B N 1
ATOM 3283 C CA . CYS B 1 162 ? 113.88000 83.94800 71.17900 1.000 110.49499 162 CYS B CA 1
ATOM 3284 C C . CYS B 1 162 ? 112.81800 84.55900 72.08500 1.000 110.49499 162 CYS B C 1
ATOM 3285 O O . CYS B 1 162 ? 111.65000 84.15100 72.04900 1.000 110.49499 162 CYS B O 1
ATOM 3288 N N . THR B 1 163 ? 113.19700 85.54400 72.90200 1.000 103.62233 163 THR B N 1
ATOM 3289 C CA . THR B 1 163 ? 112.21100 86.17700 73.77100 1.000 103.62233 163 THR B CA 1
ATOM 3290 C C . THR B 1 163 ? 111.21100 86.99300 72.96000 1.000 103.62233 163 THR B C 1
ATOM 3291 O O . THR B 1 163 ? 110.04700 87.12300 73.35500 1.000 103.62233 163 THR B O 1
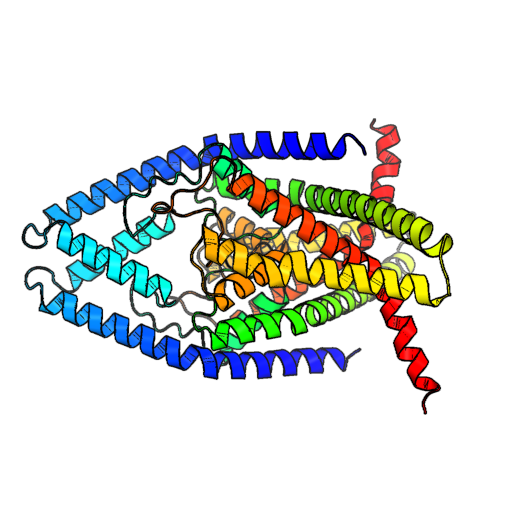ATOM 3295 N N . ALA B 1 164 ? 111.63700 87.54000 71.81800 1.000 94.83859 164 ALA B N 1
ATOM 3296 C CA . ALA B 1 164 ? 110.69300 88.22000 70.93700 1.000 94.83859 164 ALA B CA 1
ATOM 3297 C C . ALA B 1 164 ? 109.63600 87.25000 70.42200 1.000 94.83859 164 ALA B C 1
ATOM 3298 O O . ALA B 1 164 ? 108.43500 87.54800 70.44300 1.000 94.83859 164 ALA B O 1
ATOM 3300 N N . ILE B 1 165 ? 110.06800 86.07800 69.95100 1.000 90.16154 165 ILE B N 1
ATOM 3301 C CA . ILE B 1 165 ? 109.11900 85.06700 69.49800 1.000 90.16154 165 ILE B CA 1
ATOM 3302 C C . ILE B 1 165 ? 108.21900 84.63000 70.64300 1.000 90.16154 165 ILE B C 1
ATOM 3303 O O . ILE B 1 165 ? 107.02000 84.40100 70.45600 1.000 90.16154 165 ILE B O 1
ATOM 3308 N N . PHE B 1 166 ? 108.77200 84.53400 71.85000 1.000 87.29239 166 PHE B N 1
ATOM 3309 C CA . PHE B 1 166 ? 107.96700 84.09400 72.98300 1.000 87.29239 166 PHE B CA 1
ATOM 3310 C C . PHE B 1 166 ? 106.88600 85.11600 73.31800 1.000 87.29239 166 PHE B C 1
ATOM 3311 O O . PHE B 1 166 ? 105.72100 84.75800 73.53800 1.000 87.29239 166 PHE B O 1
ATOM 3319 N N . ILE B 1 167 ? 107.25100 86.39900 73.35100 1.000 78.94237 167 ILE B N 1
ATOM 3320 C CA . ILE B 1 167 ? 106.27400 87.42300 73.70000 1.000 78.94237 167 ILE B CA 1
ATOM 3321 C C . ILE B 1 167 ? 105.22600 87.56000 72.60400 1.000 78.94237 167 ILE B C 1
ATOM 3322 O O . ILE B 1 167 ? 104.04100 87.77100 72.89200 1.000 78.94237 167 ILE B O 1
ATOM 3327 N N . VAL B 1 168 ? 105.62300 87.42400 71.33400 1.000 77.82034 168 VAL B N 1
ATOM 3328 C CA . VAL B 1 168 ? 104.60800 87.53800 70.29300 1.000 77.82034 168 VAL B CA 1
ATOM 3329 C C . VAL B 1 168 ? 103.70300 86.31700 70.31300 1.000 77.82034 168 VAL B C 1
ATOM 3330 O O . VAL B 1 168 ? 102.50200 86.42900 70.05600 1.000 77.82034 168 VAL B O 1
ATOM 3334 N N . TRP B 1 169 ? 104.24300 85.14400 70.65500 1.000 72.54697 169 TRP B N 1
ATOM 3335 C CA . TRP B 1 169 ? 103.40400 83.96400 70.83100 1.000 72.54697 169 TRP B CA 1
ATOM 3336 C C . TRP B 1 169 ? 102.36800 84.19700 71.91900 1.000 72.54697 169 TRP B C 1
ATOM 3337 O O . TRP B 1 169 ? 101.17400 83.94300 71.72300 1.000 72.54697 169 TRP B O 1
ATOM 3348 N N . GLY B 1 170 ? 102.81500 84.68100 73.07800 1.000 67.41704 170 GLY B N 1
ATOM 3349 C CA . GLY B 1 170 ? 101.88300 84.96100 74.15800 1.000 67.41704 170 GLY B CA 1
ATOM 3350 C C . GLY B 1 170 ? 100.80600 85.94900 73.75400 1.000 67.41704 170 GLY B C 1
ATOM 3351 O O . GLY B 1 170 ? 99.61100 85.69200 73.92700 1.000 67.41704 170 GLY B O 1
ATOM 3352 N N . VAL B 1 171 ? 101.21700 87.09100 73.19700 1.000 63.15431 171 VAL B N 1
ATOM 3353 C CA . VAL B 1 171 ? 100.26200 88.13500 72.84300 1.000 63.15431 171 VAL B CA 1
ATOM 3354 C C . VAL B 1 171 ? 99.30700 87.66000 71.75800 1.000 63.15431 171 VAL B C 1
ATOM 3355 O O . VAL B 1 171 ? 98.13200 88.04700 71.74200 1.000 63.15431 171 VAL B O 1
ATOM 3359 N N . LEU B 1 172 ? 99.77100 86.80000 70.85200 1.000 61.58327 172 LEU B N 1
ATOM 3360 C CA . LEU B 1 172 ? 98.90400 86.32100 69.78700 1.000 61.58327 172 LEU B CA 1
ATOM 3361 C C . LEU B 1 172 ? 97.89200 85.31700 70.31200 1.000 61.58327 172 LEU B C 1
ATOM 3362 O O . LEU B 1 172 ? 96.71000 85.37600 69.95500 1.000 61.58327 172 LEU B O 1
ATOM 3367 N N . VAL B 1 173 ? 98.32900 84.39000 71.16900 1.000 60.87436 173 VAL B N 1
ATOM 3368 C CA . VAL B 1 173 ? 97.43100 83.33800 71.63200 1.000 60.87436 173 VAL B CA 1
ATOM 3369 C C . VAL B 1 173 ? 96.52700 83.81100 72.76000 1.000 60.87436 173 VAL B C 1
ATOM 3370 O O . VAL B 1 173 ? 95.52600 83.14400 73.05900 1.000 60.87436 173 VAL B O 1
ATOM 3374 N N . HIS B 1 174 ? 96.82600 84.95000 73.38600 1.000 54.41113 174 HIS B N 1
ATOM 3375 C CA . HIS B 1 174 ? 96.04100 85.39300 74.52700 1.000 54.41113 174 HIS B CA 1
ATOM 3376 C C . HIS B 1 174 ? 95.29200 86.69800 74.32200 1.000 54.41113 174 HIS B C 1
ATOM 3377 O O . HIS B 1 174 ? 94.50300 87.06700 75.19700 1.000 54.41113 174 HIS B O 1
ATOM 3384 N N . LEU B 1 175 ? 95.50600 87.41000 73.21800 1.000 56.86245 175 LEU B N 1
ATOM 3385 C CA . LEU B 1 175 ? 94.80900 88.66900 73.00300 1.000 56.86245 175 LEU B CA 1
ATOM 3386 C C . LEU B 1 175 ? 94.26100 88.86400 71.59900 1.000 56.86245 175 LEU B C 1
ATOM 3387 O O . LEU B 1 175 ? 93.49100 89.80700 71.39300 1.000 56.86245 175 LEU B O 1
ATOM 3392 N N . VAL B 1 176 ? 94.61300 88.01800 70.63400 1.000 55.16693 176 VAL B N 1
ATOM 3393 C CA . VAL B 1 176 ? 94.20500 88.19300 69.24600 1.000 55.16693 176 VAL B CA 1
ATOM 3394 C C . VAL B 1 176 ? 93.36100 87.02100 68.75800 1.000 55.16693 176 VAL B C 1
ATOM 3395 O O . VAL B 1 176 ? 92.32700 87.21200 68.11200 1.000 55.16693 176 VAL B O 1
ATOM 3399 N N . ILE B 1 177 ? 93.78600 85.80000 69.06000 1.000 53.68309 177 ILE B N 1
ATOM 3400 C CA . ILE B 1 177 ? 93.07200 84.60400 68.62100 1.000 53.68309 177 ILE B CA 1
ATOM 3401 C C . ILE B 1 177 ? 91.82300 84.34400 69.46200 1.000 53.68309 177 ILE B C 1
ATOM 3402 O O . ILE B 1 177 ? 90.76300 84.06500 68.88200 1.000 53.68309 177 ILE B O 1
ATOM 3407 N N . PRO B 1 178 ? 91.87600 84.40700 70.79600 1.000 51.77226 178 PRO B N 1
ATOM 3408 C CA . PRO B 1 178 ? 90.67900 84.10400 71.60200 1.000 51.77226 178 PRO B CA 1
ATOM 3409 C C . PRO B 1 178 ? 89.46200 84.91600 71.19200 1.000 51.77226 178 PRO B C 1
ATOM 3410 O O . PRO B 1 178 ? 88.33800 84.39900 71.26500 1.000 51.77226 178 PRO B O 1
ATOM 3414 N N . PRO B 1 179 ? 89.61200 86.18400 70.77400 1.000 48.86755 179 PRO B N 1
ATOM 3415 C CA . PRO B 1 179 ? 88.43000 86.88900 70.25100 1.000 48.86755 179 PRO B CA 1
ATOM 3416 C C . PRO B 1 179 ? 87.71600 86.15000 69.13300 1.000 48.86755 179 PRO B C 1
ATOM 3417 O O . PRO B 1 179 ? 86.48700 86.24100 69.02800 1.000 48.86755 179 PRO B O 1
ATOM 3421 N N . PHE B 1 180 ? 88.44600 85.41400 68.29500 1.000 50.95490 180 PHE B N 1
ATOM 3422 C CA . PHE B 1 180 ? 87.79500 84.68400 67.21300 1.000 50.95490 180 PHE B CA 1
ATOM 3423 C C . PHE B 1 180 ? 87.12400 83.41600 67.71800 1.000 50.95490 180 PHE B C 1
ATOM 3424 O O . PHE B 1 180 ? 86.06900 83.02600 67.20700 1.000 50.95490 180 PHE B O 1
ATOM 3432 N N . VAL B 1 181 ? 87.72000 82.75800 68.71300 1.000 52.02483 181 VAL B N 1
ATOM 3433 C CA . VAL B 1 181 ? 87.09400 81.57700 69.29900 1.000 52.02483 181 VAL B CA 1
ATOM 3434 C C . VAL B 1 181 ? 85.76400 81.94800 69.94000 1.000 52.02483 181 VAL B C 1
ATOM 3435 O O . VAL B 1 181 ? 84.73600 81.30500 69.69900 1.000 52.02483 181 VAL B O 1
ATOM 3439 N N . PHE B 1 182 ? 85.76400 82.99600 70.76500 1.000 51.38534 182 PHE B N 1
ATOM 3440 C CA . PHE B 1 182 ? 84.54800 83.41100 71.45000 1.000 51.38534 182 PHE B CA 1
ATOM 3441 C C . PHE B 1 182 ? 83.52900 84.02000 70.50400 1.000 51.38534 182 PHE B C 1
ATOM 3442 O O . PHE B 1 182 ? 82.35700 84.14100 70.87200 1.000 51.38534 182 PHE B O 1
ATOM 3450 N N . MET B 1 183 ? 83.94200 84.40800 69.29800 1.000 54.95070 183 MET B N 1
ATOM 3451 C CA . MET B 1 183 ? 82.98800 84.95300 68.34200 1.000 54.95070 183 MET B CA 1
ATOM 3452 C C . MET B 1 183 ? 81.97700 83.89800 67.91200 1.000 54.95070 183 MET B C 1
ATOM 3453 O O . MET B 1 183 ? 80.80100 84.20700 67.69200 1.000 54.95070 183 MET B O 1
ATOM 3458 N N . VAL B 1 184 ? 82.41300 82.64400 67.80100 1.000 56.19405 184 VAL B N 1
ATOM 3459 C CA . VAL B 1 184 ? 81.53300 81.59400 67.30100 1.000 56.19405 184 VAL B CA 1
ATOM 3460 C C . VAL B 1 184 ? 80.89700 80.82400 68.45100 1.000 56.19405 184 VAL B C 1
ATOM 3461 O O . VAL B 1 184 ? 79.79300 80.28400 68.31700 1.000 56.19405 184 VAL B O 1
ATOM 3465 N N . THR B 1 185 ? 81.56900 80.76000 69.60000 1.000 54.04259 185 THR B N 1
ATOM 3466 C CA . THR B 1 185 ? 81.02700 80.00600 70.72200 1.000 54.04259 185 THR B CA 1
ATOM 3467 C C . THR B 1 185 ? 80.30000 80.87900 71.73600 1.000 54.04259 185 THR B C 1
ATOM 3468 O O . THR B 1 185 ? 79.43000 80.37800 72.45500 1.000 54.04259 185 THR B O 1
ATOM 3472 N N . GLU B 1 186 ? 80.62700 82.17200 71.81400 1.000 56.06072 186 GLU B N 1
ATOM 3473 C CA . GLU B 1 186 ? 79.97200 83.07800 72.74500 1.000 56.06072 186 GLU B CA 1
ATOM 3474 C C . GLU B 1 186 ? 79.24600 84.23400 72.07300 1.000 56.06072 186 GLU B C 1
ATOM 3475 O O . GLU B 1 186 ? 78.56500 84.99300 72.77000 1.000 56.06072 186 GLU B O 1
ATOM 3481 N N . GLU B 1 187 ? 79.38800 84.40200 70.75800 1.000 55.42808 187 GLU B N 1
ATOM 3482 C CA . GLU B 1 187 ? 78.65600 85.41300 69.98900 1.000 55.42808 187 GLU B CA 1
ATOM 3483 C C . GLU B 1 187 ? 79.05300 86.83200 70.39300 1.000 55.42808 187 GLU B C 1
ATOM 3484 O O . GLU B 1 187 ? 78.21600 87.73100 70.50200 1.000 55.42808 187 GLU B O 1
ATOM 3490 N N . TRP B 1 188 ? 80.34900 87.03500 70.60400 1.000 48.67857 188 TRP B N 1
ATOM 3491 C CA . TRP B 1 188 ? 80.90100 88.34700 70.90300 1.000 48.67857 188 TRP B CA 1
ATOM 3492 C C . TRP B 1 188 ? 81.71800 88.84100 69.71800 1.000 48.67857 188 TRP B C 1
ATOM 3493 O O . TRP B 1 188 ? 82.50000 88.08300 69.13900 1.000 48.67857 188 TRP B O 1
ATOM 3504 N N . ASN B 1 189 ? 81.53800 90.10900 69.35900 1.000 44.69565 189 ASN B N 1
ATOM 3505 C CA . ASN B 1 189 ? 82.37100 90.70900 68.32800 1.000 44.69565 189 ASN B CA 1
ATOM 3506 C C . ASN B 1 189 ? 83.80000 90.86800 68.84600 1.000 44.69565 189 ASN B C 1
ATOM 3507 O O . ASN B 1 189 ? 84.10600 90.59300 70.00800 1.000 44.69565 189 ASN B O 1
ATOM 3512 N N . TYR B 1 190 ? 84.69300 91.32300 67.96500 1.000 45.62019 190 TYR B N 1
ATOM 3513 C CA . TYR B 1 190 ? 86.11000 91.35300 68.30900 1.000 45.62019 190 TYR B CA 1
ATOM 3514 C C . TYR B 1 190 ? 86.40600 92.32100 69.44400 1.000 45.62019 190 TYR B C 1
ATOM 3515 O O . TYR B 1 190 ? 87.32500 92.08000 70.23400 1.000 45.62019 190 TYR B O 1
ATOM 3524 N N . ILE B 1 191 ? 85.65200 93.41500 69.54800 1.000 40.78103 191 ILE B N 1
ATOM 3525 C CA . ILE B 1 191 ? 85.90500 94.38200 70.61200 1.000 40.78103 191 ILE B CA 1
ATOM 3526 C C . ILE B 1 191 ? 85.66500 93.74500 71.97400 1.000 40.78103 191 ILE B C 1
ATOM 3527 O O . ILE B 1 191 ? 86.52900 93.78400 72.85900 1.000 40.78103 191 ILE B O 1
ATOM 3532 N N . GLU B 1 192 ? 84.48300 93.15300 72.16300 1.000 42.41078 192 GLU B N 1
ATOM 3533 C CA . GLU B 1 192 ? 84.18300 92.48500 73.42400 1.000 42.41078 192 GLU B CA 1
ATOM 3534 C C . GLU B 1 192 ? 85.15200 91.34200 73.69000 1.000 42.41078 192 GLU B C 1
ATOM 3535 O O . GLU B 1 192 ? 85.55500 91.12000 74.83400 1.000 42.41078 192 GLU B O 1
ATOM 3541 N N . GLY B 1 193 ? 85.52500 90.59700 72.65100 1.000 40.05321 193 GLY B N 1
ATOM 3542 C CA . GLY B 1 193 ? 86.45400 89.49600 72.84700 1.000 40.05321 193 GLY B CA 1
ATOM 3543 C C . GLY B 1 193 ? 87.80100 89.95900 73.36800 1.000 40.05321 193 GLY B C 1
ATOM 3544 O O . GLY B 1 193 ? 88.32700 89.41300 74.34100 1.000 40.05321 193 GLY B O 1
ATOM 3545 N N . LEU B 1 194 ? 88.37900 90.97200 72.72100 1.000 42.73840 194 LEU B N 1
ATOM 3546 C CA . LEU B 1 194 ? 89.64800 91.52400 73.18400 1.000 42.73840 194 LEU B CA 1
ATOM 3547 C C . LEU B 1 194 ? 89.52100 92.09400 74.58900 1.000 42.73840 194 LEU B C 1
ATOM 3548 O O . LEU B 1 194 ? 90.40200 91.89300 75.43700 1.000 42.73840 194 LEU B O 1
ATOM 3553 N N . TYR B 1 195 ? 88.42700 92.81000 74.85100 1.000 39.21549 195 TYR B N 1
ATOM 3554 C CA . TYR B 1 195 ? 88.19800 93.40000 76.16300 1.000 39.21549 195 TYR B CA 1
ATOM 3555 C C . TYR B 1 195 ? 88.15000 92.33700 77.25100 1.000 39.21549 195 TYR B C 1
ATOM 3556 O O . TYR B 1 195 ? 88.79300 92.48100 78.29500 1.000 39.21549 195 TYR B O 1
ATOM 3565 N N . TYR B 1 196 ? 87.42000 91.24900 77.01100 1.000 37.89319 196 TYR B N 1
ATOM 3566 C CA . TYR B 1 196 ? 87.32400 90.18300 77.99900 1.000 37.89319 196 TYR B CA 1
ATOM 3567 C C . TYR B 1 196 ? 88.65600 89.47400 78.17800 1.000 37.89319 196 TYR B C 1
ATOM 3568 O O . TYR B 1 196 ? 89.05300 89.16900 79.30800 1.000 37.89319 196 TYR B O 1
ATOM 3577 N N . SER B 1 197 ? 89.35200 89.18900 77.07700 1.000 37.82238 197 SER B N 1
ATOM 3578 C CA . SER B 1 197 ? 90.66100 88.55700 77.18600 1.000 37.82238 197 SER B CA 1
ATOM 3579 C C . SER B 1 197 ? 91.59200 89.37900 78.06300 1.000 37.82238 197 SER B C 1
ATOM 3580 O O . SER B 1 197 ? 92.25200 88.83800 78.95800 1.000 37.82238 197 SER B O 1
ATOM 3583 N N . PHE B 1 198 ? 91.63900 90.69200 77.84200 1.000 38.11894 198 PHE B N 1
ATOM 3584 C CA . PHE B 1 198 ? 92.54400 91.52200 78.62900 1.000 38.11894 198 PHE B CA 1
ATOM 3585 C C . PHE B 1 198 ? 92.09200 91.61400 80.08000 1.000 38.11894 198 PHE B C 1
ATOM 3586 O O . PHE B 1 198 ? 92.91400 91.53000 80.99900 1.000 38.11894 198 PHE B O 1
ATOM 3594 N N . ILE B 1 199 ? 90.79200 91.81700 80.30900 1.000 36.38735 199 ILE B N 1
ATOM 3595 C CA . ILE B 1 199 ? 90.27900 91.87800 81.67500 1.000 36.38735 199 ILE B CA 1
ATOM 3596 C C . ILE B 1 199 ? 90.65400 90.61800 82.43900 1.000 36.38735 199 ILE B C 1
ATOM 3597 O O . ILE B 1 199 ? 90.99900 90.66800 83.62500 1.000 36.38735 199 ILE B O 1
ATOM 3602 N N . THR B 1 200 ? 90.61600 89.46900 81.76700 1.000 35.26628 200 THR B N 1
ATOM 3603 C CA . THR B 1 200 ? 90.92100 88.21700 82.44700 1.000 35.26628 200 THR B CA 1
ATOM 3604 C C . THR B 1 200 ? 92.41700 88.05700 82.68200 1.000 35.26628 200 THR B C 1
ATOM 3605 O O . THR B 1 200 ? 92.83500 87.63200 83.76400 1.000 35.26628 200 THR B O 1
ATOM 3609 N N . ILE B 1 201 ? 93.24000 88.39700 81.68800 1.000 39.00848 201 ILE B N 1
ATOM 3610 C CA . ILE B 1 201 ? 94.67900 88.17200 81.81000 1.000 39.00848 201 ILE B CA 1
ATOM 3611 C C . ILE B 1 201 ? 95.25800 88.98100 82.96200 1.000 39.00848 201 ILE B C 1
ATOM 3612 O O . ILE B 1 201 ? 96.03400 88.46800 83.77500 1.000 39.00848 201 ILE B O 1
ATOM 3617 N N . SER B 1 202 ? 94.88200 90.25200 83.06000 1.000 34.50629 202 SER B N 1
ATOM 3618 C CA . SER B 1 202 ? 95.39400 91.12500 84.10900 1.000 34.50629 202 SER B CA 1
ATOM 3619 C C . SER B 1 202 ? 94.84500 90.78900 85.48900 1.000 34.50629 202 SER B C 1
ATOM 3620 O O . SER B 1 202 ? 95.18900 91.47700 86.45400 1.000 34.50629 202 SER B O 1
ATOM 3623 N N . THR B 1 203 ? 94.01600 89.75000 85.60100 1.000 34.90302 203 THR B N 1
ATOM 3624 C CA . THR B 1 203 ? 93.32600 89.40500 86.84500 1.000 34.90302 203 THR B CA 1
ATOM 3625 C C . THR B 1 203 ? 92.52600 90.58500 87.38100 1.000 34.90302 203 THR B C 1
ATOM 3626 O O . THR B 1 203 ? 92.35600 90.74300 88.59200 1.000 34.90302 203 THR B O 1
ATOM 3630 N N . ILE B 1 204 ? 92.03600 91.43400 86.48100 1.000 34.84134 204 ILE B N 1
ATOM 3631 C CA . ILE B 1 204 ? 91.12500 92.49100 86.89700 1.000 34.84134 204 ILE B CA 1
ATOM 3632 C C . ILE B 1 204 ? 89.74600 91.91100 87.16700 1.000 34.84134 204 ILE B C 1
ATOM 3633 O O . ILE B 1 204 ? 89.16800 92.10900 88.24100 1.000 34.84134 204 ILE B O 1
ATOM 3638 N N . GLY B 1 205 ? 89.20700 91.17200 86.20800 1.000 33.90064 205 GLY B N 1
ATOM 3639 C CA . GLY B 1 205 ? 87.94000 90.51000 86.41400 1.000 33.90064 205 GLY B CA 1
ATOM 3640 C C . GLY B 1 205 ? 86.81400 91.44600 86.78900 1.000 33.90064 205 GLY B C 1
ATOM 3641 O O . GLY B 1 205 ? 86.34400 91.43300 87.92800 1.000 33.90064 205 GLY B O 1
ATOM 3642 N N . PHE B 1 206 ? 86.38700 92.28500 85.84700 1.000 35.56935 206 PHE B N 1
ATOM 3643 C CA . PHE B 1 206 ? 85.16000 93.04100 86.05400 1.000 35.56935 206 PHE B CA 1
ATOM 3644 C C . PHE B 1 206 ? 83.96300 92.11500 86.19700 1.000 35.56935 206 PHE B C 1
ATOM 3645 O O . PHE B 1 206 ? 82.99600 92.45000 86.88700 1.000 35.56935 206 PHE B O 1
ATOM 3653 N N . GLY B 1 207 ? 84.00000 90.96000 85.54500 1.000 33.74354 207 GLY B N 1
ATOM 3654 C CA . GLY B 1 207 ? 82.91800 90.01000 85.63400 1.000 33.74354 207 GLY B CA 1
ATOM 3655 C C . GLY B 1 207 ? 81.72900 90.29500 84.74800 1.000 33.74354 207 GLY B C 1
ATOM 3656 O O . GLY B 1 207 ? 80.76900 89.51700 84.76500 1.000 33.74354 207 GLY B O 1
ATOM 3657 N N . ASP B 1 208 ? 81.74700 91.38400 83.97800 1.000 39.94136 208 ASP B N 1
ATOM 3658 C CA . ASP B 1 208 ? 80.64300 91.63800 83.06200 1.000 39.94136 208 ASP B CA 1
ATOM 3659 C C . ASP B 1 208 ? 80.65100 90.68000 81.88200 1.000 39.94136 208 ASP B C 1
ATOM 3660 O O . ASP B 1 208 ? 79.60200 90.45800 81.27000 1.000 39.94136 208 ASP B O 1
ATOM 3665 N N . PHE B 1 209 ? 81.80400 90.10500 81.55800 1.000 38.94247 209 PHE B N 1
ATOM 3666 C CA . PHE B 1 209 ? 81.93700 89.13400 80.48000 1.000 38.94247 209 PHE B CA 1
ATOM 3667 C C . PHE B 1 209 ? 82.64900 87.91400 81.04100 1.000 38.94247 209 PHE B C 1
ATOM 3668 O O . PHE B 1 209 ? 83.85200 87.96500 81.31400 1.000 38.94247 209 PHE B O 1
ATOM 3676 N N . VAL B 1 210 ? 81.91200 86.82500 81.22500 1.000 43.22005 210 VAL B N 1
ATOM 3677 C CA . VAL B 1 210 ? 82.47500 85.58100 81.73000 1.000 43.22005 210 VAL B CA 1
ATOM 3678 C C . VAL B 1 210 ? 82.15200 84.47400 80.74200 1.000 43.22005 210 VAL B C 1
ATOM 3679 O O . VAL B 1 210 ? 81.00000 84.32700 80.32000 1.000 43.22005 210 VAL B O 1
ATOM 3683 N N . ALA B 1 211 ? 83.16700 83.70400 80.37100 1.000 47.72580 211 ALA B N 1
ATOM 3684 C CA . ALA B 1 211 ? 82.99400 82.63500 79.40500 1.000 47.72580 211 ALA B CA 1
ATOM 3685 C C . ALA B 1 211 ? 82.35400 81.42000 80.05700 1.000 47.72580 211 ALA B C 1
ATOM 3686 O O . ALA B 1 211 ? 82.55000 81.14600 81.24300 1.000 47.72580 211 ALA B O 1
ATOM 3688 N N . GLY B 1 212 ? 81.57900 80.68900 79.26500 1.000 55.64251 212 GLY B N 1
ATOM 3689 C CA . GLY B 1 212 ? 81.00400 79.44800 79.73500 1.000 55.64251 212 GLY B CA 1
ATOM 3690 C C . GLY B 1 212 ? 79.85900 79.58600 80.70800 1.000 55.64251 212 GLY B C 1
ATOM 3691 O O . GLY B 1 212 ? 79.46500 78.59300 81.32300 1.000 55.64251 212 GLY B O 1
ATOM 3692 N N . VAL B 1 213 ? 79.30300 80.78500 80.86900 1.000 57.30531 213 VAL B N 1
ATOM 3693 C CA . VAL B 1 213 ? 78.12900 81.00400 81.71500 1.000 57.30531 213 VAL B CA 1
ATOM 3694 C C . VAL B 1 213 ? 77.08000 81.71600 80.86200 1.000 57.30531 213 VAL B C 1
ATOM 3695 O O . VAL B 1 213 ? 77.04000 82.94600 80.77200 1.000 57.30531 213 VAL B O 1
ATOM 3699 N N . ASN B 1 214 ? 76.22700 80.93900 80.22000 1.000 64.89514 214 ASN B N 1
ATOM 3700 C CA . ASN B 1 214 ? 75.14500 81.48800 79.41800 1.000 64.89514 214 ASN B CA 1
ATOM 3701 C C . ASN B 1 214 ? 74.02500 80.45900 79.35100 1.000 64.89514 214 ASN B C 1
ATOM 3702 O O . ASN B 1 214 ? 74.16200 79.43600 78.67100 1.000 64.89514 214 ASN B O 1
ATOM 3707 N N . PRO B 1 215 ? 72.91000 80.69100 80.04400 1.000 65.69660 215 PRO B N 1
ATOM 3708 C CA . PRO B 1 215 ? 71.86800 79.65300 80.10800 1.000 65.69660 215 PRO B CA 1
ATOM 3709 C C . PRO B 1 215 ? 71.27300 79.30600 78.75600 1.000 65.69660 215 PRO B C 1
ATOM 3710 O O . PRO B 1 215 ? 70.88700 78.15100 78.53400 1.000 65.69660 215 PRO B O 1
ATOM 3714 N N . SER B 1 216 ? 71.18800 80.26700 77.84300 1.000 65.63178 216 SER B N 1
ATOM 3715 C CA . SER B 1 216 ? 70.61900 80.02300 76.51800 1.000 65.63178 216 SER B CA 1
ATOM 3716 C C . SER B 1 216 ? 71.69800 79.66700 75.50100 1.000 65.63178 216 SER B C 1
ATOM 3717 O O . SER B 1 216 ? 71.80500 80.28200 74.44300 1.000 65.63178 216 SER B O 1
ATOM 3720 N N . ALA B 1 217 ? 72.50800 78.66000 75.81800 1.000 68.54300 217 ALA B N 1
ATOM 3721 C CA . ALA B 1 217 ? 73.59300 78.24700 74.94100 1.000 68.54300 217 ALA B CA 1
ATOM 3722 C C . ALA B 1 217 ? 73.88200 76.77100 75.16100 1.000 68.54300 217 ALA B C 1
ATOM 3723 O O . ALA B 1 217 ? 73.46200 76.17700 76.15700 1.000 68.54300 217 ALA B O 1
ATOM 3725 N N . ASN B 1 218 ? 74.61000 76.18300 74.21700 1.000 68.33581 218 ASN B N 1
ATOM 3726 C CA . ASN B 1 218 ? 74.99700 74.77900 74.27600 1.000 68.33581 218 ASN B CA 1
ATOM 3727 C C . ASN B 1 218 ? 76.51300 74.69400 74.34900 1.000 68.33581 218 ASN B C 1
ATOM 3728 O O . ASN B 1 218 ? 77.20900 75.15700 73.44000 1.000 68.33581 218 ASN B O 1
ATOM 3733 N N . TYR B 1 219 ? 77.01800 74.09900 75.42300 1.000 65.18138 219 TYR B N 1
ATOM 3734 C CA . TYR B 1 219 ? 78.44600 73.97300 75.65300 1.000 65.18138 219 TYR B CA 1
ATOM 3735 C C . TYR B 1 219 ? 78.81100 72.50600 75.82100 1.000 65.18138 219 TYR B C 1
ATOM 3736 O O . TYR B 1 219 ? 78.01900 71.70800 76.32800 1.000 65.18138 219 TYR B O 1
ATOM 3745 N N . HIS B 1 220 ? 80.01900 72.15600 75.38900 1.000 68.95871 220 HIS B N 1
ATOM 3746 C CA . HIS B 1 220 ? 80.50600 70.79900 75.57900 1.000 68.95871 220 HIS B CA 1
ATOM 3747 C C . HIS B 1 220 ? 80.64800 70.50000 77.06800 1.000 68.95871 220 HIS B C 1
ATOM 3748 O O . HIS B 1 220 ? 80.70100 71.40200 77.90800 1.000 68.95871 220 HIS B O 1
ATOM 3755 N N . ALA B 1 221 ? 80.69600 69.20600 77.39400 1.000 68.72255 221 ALA B N 1
ATOM 3756 C CA . ALA B 1 221 ? 80.76600 68.79700 78.79300 1.000 68.72255 221 ALA B CA 1
ATOM 3757 C C . ALA B 1 221 ? 81.99600 69.37500 79.48300 1.000 68.72255 221 ALA B C 1
ATOM 3758 O O . ALA B 1 221 ? 81.94000 69.73900 80.66300 1.000 68.72255 221 ALA B O 1
ATOM 3760 N N . LEU B 1 222 ? 83.11100 69.47500 78.76800 1.000 65.55268 222 LEU B N 1
ATOM 3761 C CA . LEU B 1 222 ? 84.36800 69.95900 79.32600 1.000 65.55268 222 LEU B CA 1
ATOM 3762 C C . LEU B 1 222 ? 84.79300 71.27700 78.68600 1.000 65.55268 222 LEU B C 1
ATOM 3763 O O . LEU B 1 222 ? 85.97000 71.49700 78.40100 1.000 65.55268 222 LEU B O 1
ATOM 3768 N N . TYR B 1 223 ? 83.83200 72.16900 78.45300 1.000 59.58550 223 TYR B N 1
ATOM 3769 C CA . TYR B 1 223 ? 84.13700 73.46200 77.85300 1.000 59.58550 223 TYR B CA 1
ATOM 3770 C C . TYR B 1 223 ? 84.68400 74.43900 78.88600 1.000 59.58550 223 TYR B C 1
ATOM 3771 O O . TYR B 1 223 ? 85.74100 75.05100 78.68000 1.000 59.58550 223 TYR B O 1
ATOM 3780 N N . ARG B 1 224 ? 83.96400 74.60500 79.99700 1.000 55.52308 224 ARG B N 1
ATOM 3781 C CA . ARG B 1 224 ? 84.42300 75.49900 81.05300 1.000 55.52308 224 ARG B CA 1
ATOM 3782 C C . ARG B 1 224 ? 85.81700 75.11500 81.53000 1.000 55.52308 224 ARG B C 1
ATOM 3783 O O . ARG B 1 224 ? 86.62800 75.98500 81.86300 1.000 55.52308 224 ARG B O 1
ATOM 3791 N N . TYR B 1 225 ? 86.12300 73.81600 81.54700 1.000 59.27250 225 TYR B N 1
ATOM 3792 C CA . TYR B 1 225 ? 87.45600 73.38100 81.94800 1.000 59.27250 225 TYR B CA 1
ATOM 3793 C C . TYR B 1 225 ? 88.50200 73.80300 80.92600 1.000 59.27250 225 TYR B C 1
ATOM 3794 O O . TYR B 1 225 ? 89.62200 74.17100 81.29400 1.000 59.27250 225 TYR B O 1
ATOM 3803 N N . PHE B 1 226 ? 88.15500 73.76200 79.63900 1.000 58.61349 226 PHE B N 1
ATOM 3804 C CA . PHE B 1 226 ? 89.06900 74.26100 78.62000 1.000 58.61349 226 PHE B CA 1
ATOM 3805 C C . PHE B 1 226 ? 89.32600 75.74800 78.80800 1.000 58.61349 226 PHE B C 1
ATOM 3806 O O . PHE B 1 226 ? 90.47000 76.21000 78.70300 1.000 58.61349 226 PHE B O 1
ATOM 3814 N N . VAL B 1 227 ? 88.27100 76.51000 79.09900 1.000 53.13084 227 VAL B N 1
ATOM 3815 C CA . VAL B 1 227 ? 88.43300 77.94300 79.32600 1.000 53.13084 227 VAL B CA 1
ATOM 3816 C C . VAL B 1 227 ? 89.31600 78.19400 80.54000 1.000 53.13084 227 VAL B C 1
ATOM 3817 O O . VAL B 1 227 ? 90.17400 79.08500 80.53100 1.000 53.13084 227 VAL B O 1
ATOM 3821 N N . GLU B 1 228 ? 89.12300 77.41100 81.60100 1.000 55.54889 228 GLU B N 1
ATOM 3822 C CA . GLU B 1 228 ? 89.92300 77.59300 82.80600 1.000 55.54889 228 GLU B CA 1
ATOM 3823 C C . GLU B 1 228 ? 91.38300 77.24500 82.55800 1.000 55.54889 228 GLU B C 1
ATOM 3824 O O . GLU B 1 228 ? 92.28400 77.92400 83.06500 1.000 55.54889 228 GLU B O 1
ATOM 3830 N N . LEU B 1 229 ? 91.63900 76.18300 81.79200 1.000 53.92460 229 LEU B N 1
ATOM 3831 C CA . LEU B 1 229 ? 93.01200 75.86200 81.42500 1.000 53.92460 229 LEU B CA 1
ATOM 3832 C C . LEU B 1 229 ? 93.63200 76.98800 80.61600 1.000 53.92460 229 LEU B C 1
ATOM 3833 O O . LEU B 1 229 ? 94.80200 77.32900 80.81100 1.000 53.92460 229 LEU B O 1
ATOM 3838 N N . TRP B 1 230 ? 92.86100 77.58200 79.70400 1.000 48.89586 230 TRP B N 1
ATOM 3839 C CA . TRP B 1 230 ? 93.36500 78.72600 78.95600 1.000 48.89586 230 TRP B CA 1
ATOM 3840 C C . TRP B 1 230 ? 93.71900 79.88000 79.88600 1.000 48.89586 230 TRP B C 1
ATOM 3841 O O . TRP B 1 230 ? 94.77400 80.50800 79.73800 1.000 48.89586 230 TRP B O 1
ATOM 3852 N N . ILE B 1 231 ? 92.84800 80.16900 80.85400 1.000 48.05692 231 ILE B N 1
ATOM 3853 C CA . ILE B 1 231 ? 93.10500 81.26000 81.79300 1.000 48.05692 231 ILE B CA 1
ATOM 3854 C C . ILE B 1 231 ? 94.38000 80.99200 82.58200 1.000 48.05692 231 ILE B C 1
ATOM 3855 O O . ILE B 1 231 ? 95.21900 81.88400 82.77100 1.000 48.05692 231 ILE B O 1
ATOM 3860 N N . TYR B 1 232 ? 94.53800 79.75800 83.06300 1.000 54.26932 232 TYR B N 1
ATOM 3861 C CA . TYR B 1 232 ? 95.69900 79.43300 83.88100 1.000 54.26932 232 TYR B CA 1
ATOM 3862 C C . TYR B 1 232 ? 96.98100 79.46700 83.06100 1.000 54.26932 232 TYR B C 1
ATOM 3863 O O . TYR B 1 232 ? 98.02900 79.89100 83.55800 1.000 54.26932 232 TYR B O 1
ATOM 3872 N N . LEU B 1 233 ? 96.91900 79.02700 81.80400 1.000 57.45060 233 LEU B N 1
ATOM 3873 C CA . LEU B 1 233 ? 98.07300 79.16000 80.92400 1.000 57.45060 233 LEU B CA 1
ATOM 3874 C C . LEU B 1 233 ? 98.41700 80.62200 80.69600 1.000 57.45060 233 LEU B C 1
ATOM 3875 O O . LEU B 1 233 ? 99.59600 80.98800 80.64000 1.000 57.45060 233 LEU B O 1
ATOM 3880 N N . GLY B 1 234 ? 97.40100 81.47500 80.56800 1.000 57.87530 234 GLY B N 1
ATOM 3881 C CA . GLY B 1 234 ? 97.66600 82.89900 80.44200 1.000 57.87530 234 GLY B CA 1
ATOM 3882 C C . GLY B 1 234 ? 98.38600 83.45500 81.65200 1.000 57.87530 234 GLY B C 1
ATOM 3883 O O . GLY B 1 234 ? 99.37100 84.18800 81.52700 1.000 57.87530 234 GLY B O 1
ATOM 3884 N N . LEU B 1 235 ? 97.91000 83.09800 82.84300 1.000 61.94720 235 LEU B N 1
ATOM 3885 C CA . LEU B 1 235 ? 98.54400 83.59500 84.06000 1.000 61.94720 235 LEU B CA 1
ATOM 3886 C C . LEU B 1 235 ? 99.96900 83.06900 84.19400 1.000 61.94720 235 LEU B C 1
ATOM 3887 O O . LEU B 1 235 ? 100.88200 83.81400 84.57800 1.000 61.94720 235 LEU B O 1
ATOM 3892 N N . ALA B 1 236 ? 100.18200 81.79400 83.85900 1.000 67.08765 236 ALA B N 1
ATOM 3893 C CA . ALA B 1 236 ? 101.52400 81.22500 83.90400 1.000 67.08765 236 ALA B CA 1
ATOM 3894 C C . ALA B 1 236 ? 102.46200 81.95700 82.95500 1.000 67.08765 236 ALA B C 1
ATOM 3895 O O . ALA B 1 236 ? 103.55900 82.37100 83.34600 1.000 67.08765 236 ALA B O 1
ATOM 3897 N N . TRP B 1 237 ? 102.04800 82.12200 81.69600 1.000 71.73924 237 TRP B N 1
ATOM 3898 C CA . TRP B 1 237 ? 102.87200 82.85000 80.73800 1.000 71.73924 237 TRP B CA 1
ATOM 3899 C C . TRP B 1 237 ? 103.17100 84.25700 81.22700 1.000 71.73924 237 TRP B C 1
ATOM 3900 O O . TRP B 1 237 ? 104.28400 84.76300 81.04600 1.000 71.73924 237 TRP B O 1
ATOM 3911 N N . LEU B 1 238 ? 102.18600 84.91200 81.83800 1.000 71.70565 238 LEU B N 1
ATOM 3912 C CA . LEU B 1 238 ? 102.41800 86.26100 82.33400 1.000 71.70565 238 LEU B CA 1
ATOM 3913 C C . LEU B 1 238 ? 103.45000 86.27500 83.45200 1.000 71.70565 238 LEU B C 1
ATOM 3914 O O . LEU B 1 238 ? 104.24700 87.21600 83.54200 1.000 71.70565 238 LEU B O 1
ATOM 3919 N N . SER B 1 239 ? 103.45900 85.23400 84.28900 1.000 78.93735 239 SER B N 1
ATOM 3920 C CA . SER B 1 239 ? 104.35700 85.20200 85.44200 1.000 78.93735 239 SER B CA 1
ATOM 3921 C C . SER B 1 239 ? 105.81600 85.40300 85.04900 1.000 78.93735 239 SER B C 1
ATOM 3922 O O . SER B 1 239 ? 106.58100 86.01400 85.80400 1.000 78.93735 239 SER B O 1
ATOM 3925 N N . LEU B 1 240 ? 106.22200 84.89800 83.88100 1.000 83.54286 240 LEU B N 1
ATOM 3926 C CA . LEU B 1 240 ? 107.60100 85.07800 83.43800 1.000 83.54286 240 LEU B CA 1
ATOM 3927 C C . LEU B 1 240 ? 107.95800 86.55100 83.32300 1.000 83.54286 240 LEU B C 1
ATOM 3928 O O . LEU B 1 240 ? 108.95900 87.00300 83.88900 1.000 83.54286 240 LEU B O 1
ATOM 3933 N N . PHE B 1 241 ? 107.14500 87.31800 82.60000 1.000 89.08798 241 PHE B N 1
ATOM 3934 C CA . PHE B 1 241 ? 107.44200 88.73200 82.42200 1.000 89.08798 241 PHE B CA 1
ATOM 3935 C C . PHE B 1 241 ? 107.16200 89.51700 83.69700 1.000 89.08798 241 PHE B C 1
ATOM 3936 O O . PHE B 1 241 ? 107.66800 90.63100 83.86900 1.000 89.08798 241 PHE B O 1
ATOM 3944 N N . VAL B 1 242 ? 106.36300 88.95200 84.60600 1.000 97.33645 242 VAL B N 1
ATOM 3945 C CA . VAL B 1 242 ? 106.24500 89.55500 85.93300 1.000 97.33645 242 VAL B CA 1
ATOM 3946 C C . VAL B 1 242 ? 107.54500 89.39700 86.71000 1.000 97.33645 242 VAL B C 1
ATOM 3947 O O . VAL B 1 242 ? 107.92500 90.28200 87.48700 1.000 97.33645 242 VAL B O 1
ATOM 3951 N N . ASN B 1 243 ? 108.25400 88.28400 86.51200 1.000 104.23759 243 ASN B N 1
ATOM 3952 C CA . ASN B 1 243 ? 109.49900 88.06700 87.23900 1.000 104.23759 243 ASN B CA 1
ATOM 3953 C C . ASN B 1 243 ? 110.68900 88.73500 86.55900 1.000 104.23759 243 ASN B C 1
ATOM 3954 O O . ASN B 1 243 ? 111.68600 89.03800 87.22400 1.000 104.23759 243 ASN B O 1
ATOM 3959 N N . TRP B 1 244 ? 110.60400 88.97900 85.25300 1.000 111.03926 244 TRP B N 1
ATOM 3960 C CA . TRP B 1 244 ? 111.67900 89.59700 84.48500 1.000 111.03926 244 TRP B CA 1
ATOM 3961 C C . TRP B 1 244 ? 111.71900 91.11300 84.62400 1.000 111.03926 244 TRP B C 1
ATOM 3962 O O . TRP B 1 244 ? 112.33000 91.77200 83.77700 1.000 111.03926 244 TRP B O 1
ATOM 3973 N N . LYS B 1 245 ? 111.07700 91.66900 85.65400 1.000 117.09335 245 LYS B N 1
ATOM 3974 C CA . LYS B 1 245 ? 110.89200 93.10800 85.80700 1.000 117.09335 245 LYS B CA 1
ATOM 3975 C C . LYS B 1 245 ? 112.17200 93.90600 85.58400 1.000 117.09335 245 LYS B C 1
ATOM 3976 O O . LYS B 1 245 ? 112.27400 94.66600 84.61600 1.000 117.09335 245 LYS B O 1
ATOM 3982 N N . VAL B 1 246 ? 113.17100 93.70500 86.44600 1.000 130.69717 246 VAL B N 1
ATOM 3983 C CA . VAL B 1 246 ? 114.38300 94.51400 86.36500 1.000 130.69717 246 VAL B CA 1
ATOM 3984 C C . VAL B 1 246 ? 115.26200 94.06400 85.20600 1.000 130.69717 246 VAL B C 1
ATOM 3985 O O . VAL B 1 246 ? 115.85600 94.89900 84.51200 1.000 130.69717 246 VAL B O 1
ATOM 3989 N N . SER B 1 247 ? 115.34500 92.75300 84.96600 1.000 133.82082 247 SER B N 1
ATOM 3990 C CA . SER B 1 247 ? 116.14600 92.23500 83.86100 1.000 133.82082 247 SER B CA 1
ATOM 3991 C C . SER B 1 247 ? 115.69100 92.82500 82.53400 1.000 133.82082 247 SER B C 1
ATOM 3992 O O . SER B 1 247 ? 116.45400 93.51800 81.85200 1.000 133.82082 247 SER B O 1
ATOM 3995 N N . MET B 1 248 ? 114.43600 92.56800 82.15700 1.000 140.53572 248 MET B N 1
ATOM 3996 C CA . MET B 1 248 ? 113.91900 93.09600 80.90100 1.000 140.53572 248 MET B CA 1
ATOM 3997 C C . MET B 1 248 ? 113.84500 94.61700 80.91500 1.000 140.53572 248 MET B C 1
ATOM 3998 O O . MET B 1 248 ? 114.03200 95.25200 79.87000 1.000 140.53572 248 MET B O 1
ATOM 4003 N N . PHE B 1 249 ? 113.60500 95.21900 82.08300 1.000 146.45306 249 PHE B N 1
ATOM 4004 C CA . PHE B 1 249 ? 113.51100 96.67200 82.15900 1.000 146.45306 249 PHE B CA 1
ATOM 4005 C C . PHE B 1 249 ? 114.83000 97.32700 81.76900 1.000 146.45306 249 PHE B C 1
ATOM 4006 O O . PHE B 1 249 ? 114.86200 98.22400 80.92000 1.000 146.45306 249 PHE B O 1
ATOM 4014 N N . VAL B 1 250 ? 115.93900 96.87200 82.35700 1.000 149.26095 250 VAL B N 1
ATOM 4015 C CA . VAL B 1 250 ? 117.23000 97.44100 81.97900 1.000 149.26095 250 VAL B CA 1
ATOM 4016 C C . VAL B 1 250 ? 117.63000 96.98100 80.58300 1.000 149.26095 250 VAL B C 1
ATOM 4017 O O . VAL B 1 250 ? 118.28000 97.73000 79.84200 1.000 149.26095 250 VAL B O 1
ATOM 4021 N N . GLU B 1 251 ? 117.22900 95.76700 80.18700 1.000 150.36982 251 GLU B N 1
ATOM 4022 C CA . GLU B 1 251 ? 117.50900 95.28000 78.84200 1.000 150.36982 251 GLU B CA 1
ATOM 4023 C C . GLU B 1 251 ? 116.92800 96.19700 77.77700 1.000 150.36982 251 GLU B C 1
ATOM 4024 O O . GLU B 1 251 ? 117.56000 96.42100 76.73800 1.000 150.36982 251 GLU B O 1
ATOM 4030 N N . VAL B 1 252 ? 115.73300 96.73200 78.00800 1.000 157.21673 252 VAL B N 1
ATOM 4031 C CA . VAL B 1 252 ? 115.14500 97.63800 77.02900 1.000 157.21673 252 VAL B CA 1
ATOM 4032 C C . VAL B 1 252 ? 115.56000 99.08700 77.27600 1.000 157.21673 252 VAL B C 1
ATOM 4033 O O . VAL B 1 252 ? 115.55900 99.89300 76.34100 1.000 157.21673 252 VAL B O 1
ATOM 4037 N N . HIS B 1 253 ? 115.92300 99.44200 78.51200 1.000 160.22261 253 HIS B N 1
ATOM 4038 C CA . HIS B 1 253 ? 116.26700 100.83100 78.79600 1.000 160.22261 253 HIS B CA 1
ATOM 4039 C C . HIS B 1 253 ? 117.70400 101.15400 78.41100 1.000 160.22261 253 HIS B C 1
ATOM 4040 O O . HIS B 1 253 ? 118.06000 102.33200 78.30500 1.000 160.22261 253 HIS B O 1
ATOM 4047 N N . LYS B 1 254 ? 118.54300 100.13300 78.20900 1.000 158.32050 254 LYS B N 1
ATOM 4048 C CA . LYS B 1 254 ? 119.92600 100.38700 77.81600 1.000 158.32050 254 LYS B CA 1
ATOM 4049 C C . LYS B 1 254 ? 120.01200 101.11700 76.48100 1.000 158.32050 254 LYS B C 1
ATOM 4050 O O . LYS B 1 254 ? 120.97900 101.84600 76.23500 1.000 158.32050 254 LYS B O 1
ATOM 4056 N N . ALA B 1 255 ? 119.01700 100.94100 75.61100 1.000 162.27629 255 ALA B N 1
ATOM 4057 C CA . ALA B 1 255 ? 118.98700 101.63800 74.33300 1.000 162.27629 255 ALA B CA 1
ATOM 4058 C C . ALA B 1 255 ? 118.23800 102.96100 74.39800 1.000 162.27629 255 ALA B C 1
ATOM 4059 O O . ALA B 1 255 ? 118.32900 103.75600 73.45500 1.000 162.27629 255 ALA B O 1
ATOM 4061 N N . ILE B 1 256 ? 117.50100 103.21000 75.48200 1.000 164.29846 256 ILE B N 1
ATOM 4062 C CA . ILE B 1 256 ? 116.74800 104.45400 75.60400 1.000 164.29846 256 ILE B CA 1
ATOM 4063 C C . ILE B 1 256 ? 117.69600 105.63500 75.77100 1.000 164.29846 256 ILE B C 1
ATOM 4064 O O . ILE B 1 256 ? 117.37300 106.76900 75.39400 1.000 164.29846 256 ILE B O 1
ATOM 4069 N N . LYS B 1 257 ? 118.89100 105.38700 76.31500 1.000 162.85134 257 LYS B N 1
ATOM 4070 C CA . LYS B 1 257 ? 119.87500 106.45600 76.45400 1.000 162.85134 257 LYS B CA 1
ATOM 4071 C C . LYS B 1 257 ? 120.27100 107.02700 75.09900 1.000 162.85134 257 LYS B C 1
ATOM 4072 O O . LYS B 1 257 ? 120.64700 108.20000 75.00600 1.000 162.85134 257 LYS B O 1
ATOM 4078 N N . LYS B 1 258 ? 120.19000 106.21700 74.04200 1.000 161.37306 258 LYS B N 1
ATOM 4079 C CA . LYS B 1 258 ? 120.43600 106.72100 72.69600 1.000 161.37306 258 LYS B CA 1
ATOM 4080 C C . LYS B 1 258 ? 119.21800 107.45000 72.14400 1.000 161.37306 258 LYS B C 1
ATOM 4081 O O . LYS B 1 258 ? 119.36000 108.45300 71.43600 1.000 161.37306 258 LYS B O 1
ATOM 4087 N N . ARG B 1 259 ? 118.01500 106.96200 72.45900 1.000 159.90161 259 ARG B N 1
ATOM 4088 C CA . ARG B 1 259 ? 116.80300 107.60400 71.96200 1.000 159.90161 259 ARG B CA 1
ATOM 4089 C C . ARG B 1 259 ? 116.51700 108.91100 72.68900 1.000 159.90161 259 ARG B C 1
ATOM 4090 O O . ARG B 1 259 ? 115.92800 109.82600 72.10400 1.000 159.90161 259 ARG B O 1
ATOM 4098 N N . ARG B 1 260 ? 116.91900 109.01900 73.95100 1.000 156.07094 260 ARG B N 1
ATOM 4099 C CA . ARG B 1 260 ? 116.71300 110.24800 74.70900 1.000 156.07094 260 ARG B CA 1
ATOM 4100 C C . ARG B 1 260 ? 118.01800 110.73400 75.32900 1.000 156.07094 260 ARG B C 1
ATOM 4101 O O . ARG B 1 260 ? 118.40800 110.29300 76.41000 1.000 156.07094 260 ARG B O 1
#

Sequence (512 aa):
GPLLTSAIIFYLAIGAAIFEVLEEPHWKEAKKNYYTQKLHLLKEFPCLSQEGLDKILQVVSDAADQGVAITGNQTFNNWNWPNAMIFAATVITTIGYGNVAPKTPAGRLFCVFYGLFGVPLCLTWISALGKFFGGRAKRLGQFLTRRGVSLRKAQITCTAIFIVWGVLVHLVIPPFVFMVTEEWNYIEGLYYSFITISTIGFGDFVAGVNPSANYHALYRYFVELWIYLGLAWLSLFVNWKVSMFVEVHKAIKKRRGPLLTSAIIFYLAIGAAIFEVLEEPHWKEAKKNYYTQKLHLLKEFPCLSQEGLDKILQVVSDAADQGVAITGNQTFNNWNWPNAMIFAATVITTIGYGNVAPKTPAGRLFCVFYGLFGVPLCLTWISALGKFFGGRAKRLGQFLTRRGVSLRKAQITCTAIFIVWGVLVHLVIPPFVFMVTEEWNYIEGLYYSFITISTIGFGDFVAGVNPSANYHALYRYFVELWIYLGLAWLSLFVNWKVSMFVEVHKAIKKRR